Protein AF-A0AA40AG90-F1 (afdb_monomer_lite)

InterPro domains:
  IPR036188 FAD/NAD(P)-binding domain superfamily [G3DSA:3.50.50.60] (22-306)
  IPR036188 FAD/NAD(P)-binding domain superfamily [SSF51905] (24-321)
  IPR050346 Flavin-containing monooxygenases-like [PTHR23023] (24-285)

Sequence (415 aa):
MQWLIDKILSPTPPDPRVRLGRPKIAVVGAGITGVTSAVHCVGHGFDVVIFGAGPEENVGGIWSKGGYPDRQQIISQVRQLWERYGLDTLTKFNTKVNRVYQDDRGRWIINSLSNGRFDGIISAIGTCGVPKVPEMP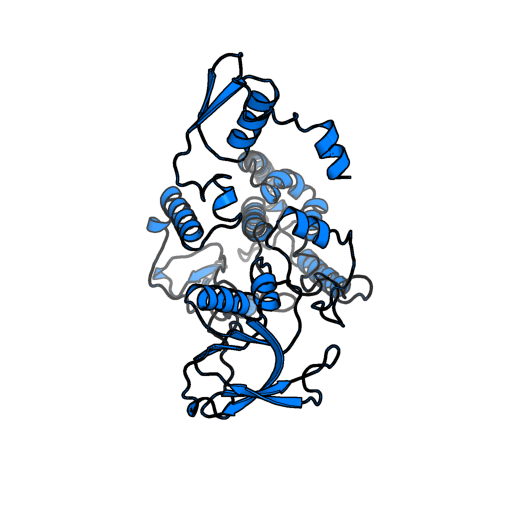GMNRFKGEIMIVIGGGASAVEALEFASAEGAQKIYISARSDKWITPRNPFWNMLLAMNIFGQETDLAPSNKGIFTDTPMVNFDVMDKLQTGKAEWVRCDIEQFTEDGVLVNKRAKCVAPGEPGQKVVIKGDLVVMATGCKRPQLSFLPDSCFEEPYVSPNCTVGNWHIGIYPRFLLMFLVDPLTRPSPFWMKRWIDMTRFLNLGPLLAPSTSLPIWSSSGGFVFCVWFNPFRWKWALFVFFGLGFMLPRDVVEVEDRIRNELGVNGDEADGRDLGIGF

Organism: NCBI:txid260670

Radius of gyration: 28.35 Å; chains: 1; bounding box: 87×51×73 Å

pLDDT: mean 74.84, std 13.61, range [30.41, 92.19]

Foldseek 3Di:
DVVVCCVPPFQDADDPPDQQDDEEDEQEALAPVSVSVQSVCRSVRHHYDYHHPDDPCCRNPVPSVPPDDDPVRVVVVVVVVCVVVVCVVVDDPPDDFQAWDADLLRWIDTPDCVVPTHNDDDDPVDFFDADDDDDAAPPVQAAADAEEEEEDDLVSVVVVVVVVVVPGQAYEYEYQFQAAEAELDPVRVVVVVVVVDFDDDPSRQPVAGRALDDHHYHDCVVVCVVVRNYDYFHWDFHHADHQFTWTQTDDRPDHGPDHHDTDTDGRHHYHYPPGHHTDDPNNYDCVCDPPPRHDDPDDDDDQRVQQVVLLVVCVVLALQLDDFPVVVNVVSVVQVVQCPDPVRPRRHPHRPCVDPVVVCVSQVPFVLSVQSPCCNRPVPDPPRNNVVRVVVVVVCVVVVPDQADPSNDRRGPYD

Structure (mmCIF, N/CA/C/O backbone):
data_AF-A0AA40AG90-F1
#
_entry.id   AF-A0AA40AG90-F1
#
loop_
_atom_site.group_PDB
_atom_site.id
_atom_site.type_symbol
_atom_site.label_atom_id
_atom_site.label_alt_id
_atom_site.label_comp_id
_atom_site.label_asym_id
_atom_site.label_entity_id
_atom_site.label_seq_id
_atom_site.pdbx_PDB_ins_code
_atom_site.Cartn_x
_atom_site.Cartn_y
_atom_site.Cartn_z
_atom_site.occupancy
_atom_site.B_iso_or_equiv
_atom_site.auth_seq_id
_atom_site.auth_comp_id
_atom_site.auth_asym_id
_atom_site.auth_atom_id
_atom_site.pdbx_PDB_model_num
ATOM 1 N N . MET A 1 1 ? -24.657 28.193 1.594 1.00 46.97 1 MET A N 1
ATOM 2 C CA . MET A 1 1 ? -24.459 28.096 0.129 1.00 46.97 1 MET A CA 1
ATOM 3 C C . MET A 1 1 ? -25.245 26.923 -0.464 1.00 46.97 1 MET A C 1
ATOM 5 O O . MET A 1 1 ? -26.078 27.178 -1.318 1.00 46.97 1 MET A O 1
ATOM 9 N N . GLN A 1 2 ? -25.099 25.692 0.055 1.00 30.41 2 GLN A N 1
ATOM 10 C CA . GLN A 1 2 ? -25.849 24.497 -0.391 1.00 30.41 2 GLN A CA 1
ATOM 11 C C . GLN A 1 2 ? -27.382 24.680 -0.435 1.00 30.41 2 GLN A C 1
ATOM 13 O O . GLN A 1 2 ? -27.995 24.400 -1.454 1.00 30.41 2 GLN A O 1
ATOM 18 N N . TRP A 1 3 ? -27.985 25.229 0.630 1.00 55.84 3 TRP A N 1
ATOM 19 C CA . TRP A 1 3 ? -29.435 25.491 0.708 1.00 55.84 3 TRP A CA 1
ATOM 20 C C . TRP A 1 3 ? -29.944 26.453 -0.377 1.00 55.84 3 TRP A C 1
ATOM 22 O O . TRP A 1 3 ? -31.049 26.301 -0.883 1.00 55.84 3 TRP A O 1
ATOM 32 N N . LEU A 1 4 ? -29.127 27.443 -0.753 1.00 40.59 4 LEU A N 1
ATOM 33 C CA . LEU A 1 4 ? -29.492 28.426 -1.773 1.00 40.59 4 LEU A CA 1
ATOM 34 C C . LEU A 1 4 ? -29.437 27.804 -3.177 1.00 40.59 4 LEU A C 1
ATOM 36 O O . LEU A 1 4 ? -30.309 28.060 -3.994 1.00 40.59 4 LEU A O 1
ATOM 40 N N . ILE A 1 5 ? -28.426 26.965 -3.429 1.00 50.97 5 ILE A N 1
ATOM 41 C CA . ILE A 1 5 ? -28.253 26.224 -4.686 1.00 50.97 5 ILE A CA 1
ATOM 42 C C . ILE A 1 5 ? -29.393 25.217 -4.870 1.00 50.97 5 ILE A C 1
ATOM 44 O O . ILE A 1 5 ? -29.982 25.170 -5.944 1.00 50.97 5 ILE A O 1
ATOM 48 N N . ASP A 1 6 ? -29.748 24.479 -3.817 1.00 49.34 6 ASP A N 1
ATOM 49 C CA . ASP A 1 6 ? -30.862 23.525 -3.825 1.00 49.34 6 ASP A CA 1
ATOM 50 C C . ASP A 1 6 ? -32.196 24.223 -4.133 1.00 49.34 6 ASP A C 1
ATOM 52 O O . ASP A 1 6 ? -32.941 23.811 -5.015 1.00 49.34 6 ASP A O 1
ATOM 56 N N . LYS A 1 7 ? -32.450 25.377 -3.506 1.00 56.81 7 LYS A N 1
ATOM 57 C CA . LYS A 1 7 ? -33.677 26.151 -3.739 1.00 56.81 7 LYS A CA 1
ATOM 58 C C . LYS A 1 7 ? -33.770 26.772 -5.142 1.00 56.81 7 LYS A C 1
ATOM 60 O O . LYS A 1 7 ? -34.872 27.084 -5.583 1.00 56.81 7 LYS A O 1
ATOM 65 N N . ILE A 1 8 ? -32.637 27.004 -5.811 1.00 61.47 8 ILE A N 1
ATOM 66 C CA . ILE A 1 8 ? -32.574 27.658 -7.131 1.00 61.47 8 ILE A CA 1
ATOM 67 C C . ILE A 1 8 ? -32.541 26.638 -8.278 1.00 61.47 8 ILE A C 1
ATOM 69 O O . ILE A 1 8 ? -33.112 26.907 -9.331 1.00 61.47 8 ILE A O 1
ATOM 73 N N . LEU A 1 9 ? -31.865 25.497 -8.104 1.00 62.22 9 LEU A N 1
ATOM 74 C CA . LEU A 1 9 ? -31.590 24.549 -9.192 1.00 62.22 9 LEU A CA 1
ATOM 75 C C . LEU A 1 9 ? -32.404 23.250 -9.119 1.00 62.22 9 LEU A C 1
ATOM 77 O O . LEU A 1 9 ? -32.548 22.587 -10.147 1.00 62.22 9 LEU A O 1
ATOM 81 N N . SER A 1 10 ? -32.934 22.875 -7.950 1.00 63.53 10 SER A N 1
ATOM 82 C CA . SER A 1 10 ? -33.712 21.641 -7.812 1.00 63.53 10 SER A CA 1
ATOM 83 C C . SER A 1 10 ? -35.167 21.866 -8.242 1.00 63.53 10 SER A C 1
ATOM 85 O O . SER A 1 10 ? -35.799 22.832 -7.805 1.00 63.53 10 SER A O 1
ATOM 87 N N . PRO A 1 11 ? -35.740 20.991 -9.087 1.00 70.56 11 PRO A N 1
ATOM 88 C CA . PRO A 1 11 ? -37.140 21.097 -9.464 1.00 70.56 11 PRO A CA 1
ATOM 89 C C . PRO A 1 11 ? -38.033 20.798 -8.252 1.00 70.56 11 PRO A C 1
ATOM 91 O O . PRO A 1 11 ? -37.767 19.879 -7.474 1.00 70.56 11 PRO A O 1
ATOM 94 N N . THR A 1 12 ? -39.100 21.578 -8.078 1.00 73.06 12 THR A N 1
ATOM 95 C CA . THR A 1 12 ? -40.021 21.420 -6.949 1.00 73.06 12 THR A CA 1
ATOM 96 C C . THR A 1 12 ? -40.756 20.081 -7.044 1.00 73.06 12 THR A C 1
ATOM 98 O O . THR A 1 12 ? -41.330 19.781 -8.095 1.00 73.06 12 THR A O 1
ATOM 101 N N . PRO A 1 13 ? -40.781 19.269 -5.972 1.00 72.75 13 PRO A N 1
ATOM 102 C CA . PRO A 1 13 ? -41.530 18.023 -5.986 1.00 72.75 13 PRO A CA 1
ATOM 103 C C . PRO A 1 13 ? -43.034 18.320 -6.132 1.00 72.75 13 PRO A C 1
ATOM 105 O O . PRO A 1 13 ? -43.548 19.206 -5.441 1.00 72.75 13 PRO A O 1
ATOM 108 N N . PRO A 1 14 ? -43.752 17.616 -7.024 1.00 73.31 14 PRO A N 1
ATOM 109 C CA . PRO A 1 14 ? -45.196 17.759 -7.156 1.00 73.31 14 PRO A CA 1
ATOM 110 C C . PRO A 1 14 ? -45.914 17.197 -5.921 1.00 73.31 14 PRO A C 1
ATOM 112 O O . PRO A 1 14 ? -45.382 16.341 -5.213 1.00 73.31 14 PRO A O 1
ATOM 115 N N . ASP A 1 15 ? -47.142 17.659 -5.672 1.00 73.12 15 ASP A N 1
ATOM 116 C CA . ASP A 1 15 ? -47.984 17.112 -4.603 1.00 73.12 15 ASP A CA 1
ATOM 117 C C . ASP A 1 15 ? -48.256 15.613 -4.872 1.00 73.12 15 ASP A C 1
ATOM 119 O O . ASP A 1 15 ? -48.779 15.281 -5.942 1.00 73.12 15 ASP A O 1
ATOM 123 N N . PRO A 1 16 ? -47.948 14.702 -3.924 1.00 66.56 16 PRO A N 1
ATOM 124 C CA . PRO A 1 16 ? -48.144 13.257 -4.080 1.00 66.56 16 PRO A CA 1
ATOM 125 C C . PRO A 1 16 ? -49.578 12.831 -4.421 1.00 66.56 16 PRO A C 1
ATOM 127 O O . PRO A 1 16 ? -49.803 11.700 -4.849 1.00 66.56 16 PRO A O 1
ATOM 130 N N . ARG A 1 17 ? -50.567 13.703 -4.195 1.00 67.31 17 ARG A N 1
ATOM 131 C CA . ARG A 1 17 ? -51.990 13.439 -4.450 1.00 67.31 17 ARG A CA 1
ATOM 132 C C . ARG A 1 17 ? -52.426 13.813 -5.866 1.00 67.31 17 ARG A C 1
ATOM 134 O O . ARG A 1 17 ? -53.533 13.461 -6.272 1.00 67.31 17 ARG A O 1
ATOM 141 N N . VAL A 1 18 ? -51.590 14.529 -6.619 1.00 70.62 18 VAL A N 1
ATOM 142 C CA . VAL A 1 18 ? -51.913 15.002 -7.968 1.00 70.62 18 VAL A CA 1
ATOM 143 C C . VAL A 1 18 ? -51.475 13.968 -8.999 1.00 70.62 18 VAL A C 1
ATOM 145 O O . VAL A 1 18 ? -50.315 13.569 -9.064 1.00 70.62 18 VAL A O 1
ATOM 148 N N . ARG A 1 19 ? -52.411 13.544 -9.854 1.00 68.19 19 ARG A N 1
ATOM 149 C CA . ARG A 1 19 ? -52.106 12.644 -10.970 1.00 68.19 19 ARG A CA 1
ATOM 150 C C . ARG A 1 19 ? -51.386 13.434 -12.064 1.00 68.19 19 ARG A C 1
ATOM 152 O O . ARG A 1 19 ? -51.945 14.377 -12.621 1.00 68.19 19 ARG A O 1
ATOM 159 N N . LEU A 1 20 ? -50.141 13.062 -12.345 1.00 77.38 20 LEU A N 1
ATOM 160 C CA . LEU A 1 20 ? -49.294 13.736 -13.328 1.00 77.38 20 LEU A CA 1
ATOM 161 C C . LEU A 1 20 ? -49.868 13.513 -14.740 1.00 77.38 20 LEU A C 1
ATOM 163 O O . LEU A 1 20 ? -50.184 12.387 -15.116 1.00 77.38 20 LEU A O 1
ATOM 167 N N . GLY A 1 21 ? -50.077 14.601 -15.489 1.00 71.81 21 GLY A N 1
ATOM 168 C CA . GLY A 1 21 ? -50.820 14.591 -16.759 1.00 71.81 21 GLY A CA 1
ATOM 169 C C . GLY A 1 21 ? -49.964 14.495 -18.026 1.00 71.81 21 GLY A C 1
ATOM 170 O O . GLY A 1 21 ? -50.515 14.451 -19.124 1.00 71.81 21 GLY A O 1
ATOM 171 N N . ARG A 1 22 ? -48.630 14.509 -17.909 1.00 80.25 22 ARG A N 1
ATOM 172 C CA . ARG A 1 22 ? -47.716 14.370 -19.057 1.00 80.25 22 ARG A CA 1
ATOM 173 C C . ARG A 1 22 ? -47.404 12.890 -19.352 1.00 80.25 22 ARG A C 1
ATOM 175 O O . ARG A 1 22 ? -47.724 12.032 -18.531 1.00 80.25 22 ARG A O 1
ATOM 182 N N . PRO A 1 23 ? -46.788 12.572 -20.511 1.00 85.62 23 PRO A N 1
ATOM 183 C CA . PRO A 1 23 ? -46.501 11.194 -20.907 1.00 85.62 23 PRO A CA 1
ATOM 184 C C . PRO A 1 23 ? -45.687 10.407 -19.878 1.00 85.62 23 PRO A C 1
ATOM 186 O O . PRO A 1 23 ? -44.867 10.970 -19.150 1.00 85.62 23 PRO A O 1
ATOM 189 N N . LYS A 1 24 ? -45.900 9.090 -19.874 1.00 88.50 24 LYS A N 1
ATOM 190 C CA . LYS A 1 24 ? -45.240 8.160 -18.962 1.00 88.50 24 LYS A CA 1
ATOM 191 C C . LYS A 1 24 ? -43.822 7.827 -19.428 1.00 88.50 24 LYS A C 1
ATOM 193 O O . LYS A 1 24 ? -43.635 7.396 -20.564 1.00 88.50 24 LYS A O 1
ATOM 198 N N . ILE A 1 25 ? -42.838 7.998 -18.551 1.00 88.88 25 ILE A N 1
ATOM 199 C CA . ILE A 1 25 ? -41.411 7.789 -18.807 1.00 88.88 25 ILE A CA 1
ATOM 200 C C . ILE A 1 25 ? -40.915 6.600 -17.981 1.00 88.88 25 ILE A C 1
ATOM 202 O O . ILE A 1 25 ? -41.093 6.540 -16.766 1.00 88.88 25 ILE A O 1
ATOM 206 N N . ALA A 1 26 ? -40.258 5.655 -18.649 1.00 90.75 26 ALA A N 1
ATOM 207 C CA . ALA A 1 26 ? -39.539 4.566 -18.002 1.00 90.75 26 ALA A CA 1
ATOM 208 C C . ALA A 1 26 ? -38.066 4.954 -17.820 1.00 90.75 26 ALA A C 1
ATOM 210 O O . ALA A 1 26 ? -37.380 5.255 -18.796 1.00 90.75 26 ALA A O 1
ATOM 211 N N . VAL A 1 27 ? -37.574 4.919 -16.584 1.00 87.62 27 VAL A N 1
ATOM 212 C CA . VAL A 1 27 ? -36.155 5.107 -16.260 1.00 87.62 27 VAL A CA 1
ATOM 213 C C . VAL A 1 27 ? -35.564 3.752 -15.893 1.00 87.62 27 VAL A C 1
ATOM 215 O O . VAL A 1 27 ? -36.042 3.094 -14.975 1.00 87.62 27 VAL A O 1
ATOM 218 N N . VAL A 1 28 ? -34.522 3.319 -16.600 1.00 87.25 28 VAL A N 1
ATOM 219 C CA . VAL A 1 28 ? -33.854 2.037 -16.337 1.00 87.25 28 VAL A CA 1
ATOM 220 C C . VAL A 1 28 ? -32.597 2.284 -15.506 1.00 87.25 28 VAL A C 1
ATOM 222 O O . VAL A 1 28 ? -31.659 2.936 -15.957 1.00 87.25 28 VAL A O 1
ATOM 225 N N . GLY A 1 29 ? -32.585 1.740 -14.290 1.00 80.31 29 GLY A N 1
ATOM 226 C CA . GLY A 1 29 ? -31.514 1.873 -13.307 1.00 80.31 29 GLY A CA 1
ATOM 227 C C . GLY A 1 29 ? -31.830 2.891 -12.209 1.00 80.31 29 GLY A C 1
ATOM 228 O O . GLY A 1 29 ? -32.116 4.050 -12.481 1.00 80.31 29 GLY A O 1
ATOM 229 N N . ALA A 1 30 ? -31.698 2.473 -10.948 1.00 85.81 30 ALA A N 1
ATOM 230 C CA . ALA A 1 30 ? -31.859 3.324 -9.761 1.00 85.81 30 ALA A CA 1
ATOM 231 C C . ALA A 1 30 ? -30.515 3.889 -9.247 1.00 85.81 30 ALA A C 1
ATOM 233 O O . ALA A 1 30 ? -30.331 4.099 -8.051 1.00 85.81 30 ALA A O 1
ATOM 234 N N . GLY A 1 31 ? -29.542 4.090 -10.144 1.00 78.19 31 GLY A N 1
ATOM 235 C CA . GLY A 1 31 ? -28.267 4.746 -9.828 1.00 78.19 31 GLY A CA 1
ATOM 236 C C . GLY A 1 31 ? -28.402 6.267 -9.727 1.00 78.19 31 GLY A C 1
ATOM 237 O O . GLY A 1 31 ? -29.471 6.807 -9.999 1.00 78.19 31 GLY A O 1
ATOM 238 N N . ILE A 1 32 ? -27.307 6.973 -9.413 1.00 75.94 32 ILE A N 1
ATOM 239 C CA . ILE A 1 32 ? -27.323 8.443 -9.268 1.00 75.94 32 ILE A CA 1
ATOM 240 C C . ILE A 1 32 ? -27.945 9.145 -10.487 1.00 75.94 32 ILE A C 1
ATOM 242 O O . ILE A 1 32 ? -28.822 9.983 -10.328 1.00 75.94 32 ILE A O 1
ATOM 246 N N . THR A 1 33 ? -27.588 8.718 -11.702 1.00 76.12 33 THR A N 1
ATOM 247 C CA . THR A 1 33 ? -28.123 9.254 -12.962 1.00 76.12 33 THR A CA 1
ATOM 248 C C . THR A 1 33 ? -29.604 8.942 -13.160 1.00 76.12 33 THR A C 1
ATOM 250 O O . THR A 1 33 ? -30.344 9.775 -13.673 1.00 76.12 33 THR A O 1
ATOM 253 N N . GLY A 1 34 ? -30.054 7.749 -12.765 1.00 80.81 34 GLY A N 1
ATOM 254 C CA . GLY A 1 34 ? -31.454 7.352 -12.905 1.00 80.81 34 GLY A CA 1
ATOM 255 C C . GLY A 1 34 ? -32.357 8.111 -11.939 1.00 80.81 34 GLY A C 1
ATOM 256 O O . GLY A 1 34 ? -33.392 8.635 -12.342 1.00 80.81 34 GLY A O 1
ATOM 257 N N . VAL A 1 35 ? -31.920 8.258 -10.685 1.00 82.94 35 VAL A N 1
ATOM 258 C CA . VAL A 1 35 ? -32.637 9.030 -9.663 1.00 82.94 35 VAL A CA 1
ATOM 259 C C . VAL A 1 35 ? -32.714 10.507 -10.050 1.00 82.94 35 VAL A C 1
ATOM 261 O O . VAL A 1 35 ? -33.802 11.074 -10.022 1.00 82.94 35 VAL A O 1
ATOM 264 N N . THR A 1 36 ? -31.611 11.133 -10.480 1.00 81.75 36 THR A N 1
ATOM 265 C CA . THR A 1 36 ? -31.651 12.542 -10.908 1.00 81.75 36 THR A CA 1
ATOM 266 C C . THR A 1 36 ? -32.524 12.746 -12.144 1.00 81.75 36 THR A C 1
ATOM 268 O O . THR A 1 36 ? -33.321 13.683 -12.176 1.00 81.75 36 THR A O 1
ATOM 271 N N . SER A 1 37 ? -32.446 11.847 -13.131 1.00 78.44 37 SER A N 1
ATOM 272 C CA . SER A 1 37 ? -33.315 11.894 -14.316 1.00 78.44 37 SER A CA 1
ATOM 273 C C . SER A 1 37 ? -34.792 11.800 -13.928 1.00 78.44 37 SER A C 1
ATOM 275 O O . SER A 1 37 ? -35.607 12.591 -14.401 1.00 78.44 37 SER A O 1
ATOM 277 N N . ALA A 1 38 ? -35.136 10.888 -13.013 1.00 83.88 38 ALA A N 1
ATOM 278 C CA . ALA A 1 38 ? -36.498 10.743 -12.517 1.00 83.88 38 ALA A CA 1
ATOM 279 C C . ALA A 1 38 ? -36.978 11.989 -11.759 1.00 83.88 38 ALA A C 1
ATOM 281 O O . ALA A 1 38 ? -38.092 12.440 -12.006 1.00 83.88 38 ALA A O 1
ATOM 282 N N . VAL A 1 39 ? -36.141 12.590 -10.905 1.00 83.94 39 VAL A N 1
ATOM 283 C CA . VAL A 1 39 ? -36.465 13.832 -10.176 1.00 83.94 39 VAL A CA 1
ATOM 284 C C . VAL A 1 39 ? -36.801 14.972 -11.139 1.00 83.94 39 VAL A C 1
ATOM 286 O O . VAL A 1 39 ? -37.811 15.649 -10.954 1.00 83.94 39 VAL A O 1
ATOM 289 N N . HIS A 1 40 ? -36.018 15.155 -12.206 1.00 79.06 40 HIS A N 1
ATOM 290 C CA . HIS A 1 40 ? -36.308 16.176 -13.216 1.00 79.06 40 HIS A CA 1
ATOM 291 C C . HIS A 1 40 ? -37.597 15.895 -13.991 1.00 79.06 40 HIS A C 1
ATOM 293 O O . HIS A 1 40 ? -38.405 16.802 -14.195 1.00 79.06 40 HIS A O 1
ATOM 299 N N . CYS A 1 41 ? -37.831 14.649 -14.398 1.00 81.50 41 CYS A N 1
ATOM 300 C CA . CYS A 1 41 ? -39.062 14.279 -15.088 1.00 81.50 41 CYS A CA 1
ATOM 301 C C . CYS A 1 41 ? -40.300 14.476 -14.190 1.00 81.50 41 CYS A C 1
ATOM 303 O O . CYS A 1 41 ? -41.267 15.113 -14.609 1.00 81.50 41 CYS A O 1
ATOM 305 N N . VAL A 1 42 ? -40.257 14.017 -12.938 1.00 83.62 42 VAL A N 1
ATOM 306 C CA . VAL A 1 42 ? -41.359 14.169 -11.975 1.00 83.62 42 VAL A CA 1
ATOM 307 C C . VAL A 1 42 ? -41.609 15.641 -11.645 1.00 83.62 42 VAL A C 1
ATOM 309 O O . VAL A 1 42 ? -42.749 16.098 -11.709 1.00 83.62 42 VAL A O 1
ATOM 312 N N . GLY A 1 43 ? -40.555 16.413 -11.368 1.00 78.44 43 GLY A N 1
ATOM 313 C CA . GLY A 1 43 ? -40.662 17.843 -11.064 1.00 78.44 43 GLY A CA 1
ATOM 314 C C . GLY A 1 43 ? -41.203 18.691 -12.222 1.00 78.44 43 GLY A C 1
ATOM 315 O O . GLY A 1 43 ? -41.766 19.761 -12.005 1.00 78.44 43 GLY A O 1
ATOM 316 N N . HIS A 1 44 ? -41.118 18.194 -13.459 1.00 81.81 44 HIS A N 1
ATOM 317 C CA . HIS A 1 44 ? -41.753 18.805 -14.627 1.00 81.81 44 HIS A CA 1
ATOM 318 C C . HIS A 1 44 ? -43.107 18.186 -14.996 1.00 81.81 44 HIS A C 1
ATOM 320 O O . HIS A 1 44 ? -43.647 18.503 -16.054 1.00 81.81 44 HIS A O 1
ATOM 326 N N . GLY A 1 45 ? -43.694 17.342 -14.149 1.00 78.00 45 GLY A N 1
ATOM 327 C CA . GLY A 1 45 ? -45.062 16.858 -14.328 1.00 78.00 45 GLY A CA 1
ATOM 328 C C . GLY A 1 45 ? -45.212 15.586 -15.168 1.00 78.00 45 GLY A C 1
ATOM 329 O O . GLY A 1 45 ? -46.331 15.304 -15.597 1.00 78.00 45 GLY A O 1
ATOM 330 N N . PHE A 1 46 ? -44.125 14.855 -15.447 1.00 83.94 46 PHE A N 1
ATOM 331 C CA . PHE A 1 46 ? -44.151 13.557 -16.139 1.00 83.94 46 PHE A CA 1
ATOM 332 C C . PHE A 1 46 ? -44.400 12.401 -15.166 1.00 83.94 46 PHE A C 1
ATOM 334 O O . PHE A 1 46 ? -43.830 12.382 -14.080 1.00 83.94 46 PHE A O 1
ATOM 341 N N . ASP A 1 47 ? -45.226 11.429 -15.567 1.00 84.50 47 ASP A N 1
ATOM 342 C CA . ASP A 1 47 ? -45.406 10.166 -14.836 1.00 84.50 47 ASP A CA 1
ATOM 343 C C . ASP A 1 47 ? -44.156 9.294 -15.036 1.00 84.50 47 ASP A C 1
ATOM 345 O O . ASP A 1 47 ? -43.810 8.978 -16.171 1.00 84.50 47 ASP A O 1
ATOM 349 N N . VAL A 1 48 ? -43.439 8.932 -13.969 1.00 87.81 48 VAL A N 1
ATOM 350 C CA . VAL A 1 48 ? -42.147 8.228 -14.067 1.00 87.81 48 VAL A CA 1
ATOM 351 C C . VAL A 1 48 ? -42.188 6.903 -13.323 1.00 87.81 48 VAL A C 1
ATOM 353 O O . VAL A 1 48 ? -42.603 6.839 -12.170 1.00 87.81 48 VAL A O 1
ATOM 356 N N . VAL A 1 49 ? -41.673 5.850 -13.960 1.00 91.12 49 VAL A N 1
ATOM 357 C CA . VAL A 1 49 ? -41.431 4.547 -13.327 1.00 91.12 49 VAL A CA 1
ATOM 358 C C . VAL A 1 49 ? -39.948 4.210 -13.428 1.00 91.12 49 VAL A C 1
ATOM 360 O O . VAL A 1 49 ? -39.401 4.161 -14.530 1.00 91.12 49 VAL A O 1
ATOM 363 N N . ILE A 1 50 ? -39.298 3.971 -12.285 1.00 90.19 50 ILE A N 1
ATOM 364 C CA . ILE A 1 50 ? -37.894 3.545 -12.222 1.00 90.19 50 ILE A CA 1
ATOM 365 C C . ILE A 1 50 ? -37.837 2.017 -12.128 1.00 90.19 50 ILE A C 1
ATOM 367 O O . ILE A 1 50 ? -38.434 1.421 -11.235 1.00 90.19 50 ILE A O 1
ATOM 371 N N . PHE A 1 51 ? -37.075 1.387 -13.016 1.00 89.81 51 PHE A N 1
ATOM 372 C CA . PHE A 1 51 ? -36.793 -0.046 -13.005 1.00 89.81 51 PHE A CA 1
ATOM 373 C C . PHE A 1 51 ? -35.387 -0.285 -12.446 1.00 89.81 51 PHE A C 1
ATOM 375 O O . PHE A 1 51 ? -34.388 -0.060 -13.131 1.00 89.81 51 PHE A O 1
ATOM 382 N N . GLY A 1 52 ? -35.297 -0.708 -11.184 1.00 84.62 52 GLY A N 1
ATOM 383 C CA . GLY A 1 52 ? -34.043 -1.102 -10.536 1.00 84.62 52 GLY A CA 1
ATOM 384 C C . GLY A 1 52 ? -33.754 -2.597 -10.701 1.00 84.62 52 GLY A C 1
ATOM 385 O O . GLY A 1 52 ? -34.671 -3.409 -10.677 1.00 84.62 52 GLY A O 1
ATOM 386 N N . ALA A 1 53 ? -32.479 -2.968 -10.854 1.00 81.69 53 ALA A N 1
ATOM 387 C CA . ALA A 1 53 ? -32.064 -4.373 -10.966 1.00 81.69 53 ALA A CA 1
ATOM 388 C C . ALA A 1 53 ? -31.868 -5.079 -9.607 1.00 81.69 53 ALA A C 1
ATOM 390 O O . ALA A 1 53 ? -31.727 -6.296 -9.571 1.00 81.69 53 ALA A O 1
ATOM 391 N N . GLY A 1 54 ? -31.807 -4.330 -8.500 1.00 80.69 54 GLY A N 1
ATOM 392 C CA . GLY A 1 54 ? -31.556 -4.854 -7.153 1.00 80.69 54 GLY A CA 1
ATOM 393 C C . GLY A 1 54 ? -32.579 -4.356 -6.124 1.00 80.69 54 GLY A C 1
ATOM 394 O O . GLY A 1 54 ? -33.435 -3.547 -6.482 1.00 80.69 54 GLY A O 1
ATOM 395 N N . PRO A 1 55 ? -32.488 -4.828 -4.864 1.00 81.69 55 PRO A N 1
ATOM 396 C CA . PRO A 1 55 ? -33.366 -4.405 -3.767 1.00 81.69 55 PRO A CA 1
ATOM 397 C C . PRO A 1 55 ? -33.254 -2.905 -3.455 1.00 81.69 55 PRO A C 1
ATOM 399 O O . PRO A 1 55 ? -32.317 -2.242 -3.899 1.00 81.69 55 PRO A O 1
ATOM 402 N N . GLU A 1 56 ? -34.209 -2.375 -2.686 1.00 77.12 56 GLU A N 1
ATOM 403 C CA . GLU A 1 56 ? -34.329 -0.946 -2.355 1.00 77.12 56 GLU A CA 1
ATOM 404 C C . GLU A 1 56 ? -33.070 -0.376 -1.681 1.00 77.12 56 GLU A C 1
ATOM 406 O O . GLU A 1 56 ? -32.668 0.747 -1.984 1.00 77.12 56 GLU A O 1
ATOM 411 N N . GLU A 1 57 ? -32.352 -1.172 -0.878 1.00 72.44 57 GLU A N 1
ATOM 412 C CA . GLU A 1 57 ? -31.056 -0.767 -0.314 1.00 72.44 57 GLU A CA 1
ATOM 413 C C . GLU A 1 57 ? -29.973 -0.451 -1.370 1.00 72.44 57 GLU A C 1
ATOM 415 O O . GLU A 1 57 ? -28.954 0.158 -1.051 1.00 72.44 57 GLU A O 1
ATOM 420 N N . ASN A 1 58 ? -30.181 -0.829 -2.639 1.00 74.62 58 ASN A N 1
ATOM 421 C CA . ASN A 1 58 ? -29.269 -0.541 -3.748 1.00 74.62 58 ASN A CA 1
ATOM 422 C C . ASN A 1 58 ? -29.607 0.738 -4.537 1.00 74.62 58 ASN A C 1
ATOM 424 O O . ASN A 1 58 ? -29.003 0.998 -5.587 1.00 74.62 58 ASN A O 1
ATOM 428 N N . VAL A 1 59 ? -30.557 1.551 -4.066 1.00 76.69 59 VAL A N 1
ATOM 429 C CA . VAL A 1 59 ? -30.790 2.891 -4.624 1.00 76.69 59 VAL A CA 1
ATOM 430 C C . VAL A 1 59 ? -29.517 3.734 -4.458 1.00 76.69 59 VAL A C 1
ATOM 432 O O . VAL A 1 59 ? -28.933 3.816 -3.384 1.00 76.69 59 VAL A O 1
ATOM 435 N N . GLY A 1 60 ? -29.045 4.333 -5.554 1.00 68.69 60 GLY A N 1
ATOM 436 C CA . GLY A 1 60 ? -27.713 4.945 -5.671 1.00 68.69 60 GLY A CA 1
ATOM 437 C C . GLY A 1 60 ? -26.744 4.133 -6.542 1.00 68.69 60 GLY A C 1
ATOM 438 O O . GLY A 1 60 ? -25.754 4.676 -7.044 1.00 68.69 60 GLY A O 1
ATOM 439 N N . GLY A 1 61 ? -27.065 2.868 -6.836 1.00 75.75 61 GLY A N 1
ATOM 440 C CA . GLY A 1 61 ? -26.320 2.021 -7.766 1.00 75.75 61 GLY A CA 1
ATOM 441 C C . GLY A 1 61 ? -24.926 1.686 -7.242 1.00 75.75 61 GLY A C 1
ATOM 442 O O . GLY A 1 61 ? -24.778 1.157 -6.151 1.00 75.75 61 GLY A O 1
ATOM 443 N N . ILE A 1 62 ? -23.871 2.003 -7.998 1.00 59.09 62 ILE A N 1
ATOM 444 C CA . ILE A 1 62 ? -22.493 1.724 -7.551 1.00 59.09 62 ILE A CA 1
ATOM 445 C C . ILE A 1 62 ? -22.131 2.451 -6.244 1.00 59.09 62 ILE A C 1
ATOM 447 O O . ILE A 1 62 ? -21.260 2.002 -5.509 1.00 59.09 62 ILE A O 1
ATOM 451 N N . TRP A 1 63 ? -22.833 3.543 -5.931 1.00 58.62 63 TRP A N 1
ATOM 452 C CA . TRP A 1 63 ? -22.607 4.344 -4.731 1.00 58.62 63 TRP A CA 1
ATOM 453 C C . TRP A 1 63 ? -23.315 3.798 -3.487 1.00 58.62 63 TRP A C 1
ATOM 455 O O . TRP A 1 63 ? -22.919 4.149 -2.379 1.00 58.62 63 TRP A O 1
ATOM 465 N N . SER A 1 64 ? -24.318 2.925 -3.646 1.00 59.56 64 SER A N 1
ATOM 466 C CA . SER A 1 64 ? -25.013 2.297 -2.512 1.00 59.56 64 SER A CA 1
ATOM 467 C C . SER A 1 64 ? -24.174 1.194 -1.859 1.00 59.56 64 SER A C 1
ATOM 469 O O . SER A 1 64 ? -24.347 0.890 -0.686 1.00 59.56 64 SER A O 1
ATOM 471 N N . LYS A 1 65 ? -23.216 0.624 -2.602 1.00 56.12 65 LYS A N 1
ATOM 472 C CA . LYS A 1 65 ? -22.314 -0.444 -2.139 1.00 56.12 65 LYS A CA 1
ATOM 473 C C . LYS A 1 65 ? -21.022 0.074 -1.494 1.00 56.12 65 LYS A C 1
ATOM 475 O O . LYS A 1 65 ? -20.062 -0.675 -1.354 1.00 56.12 65 LYS A O 1
ATOM 480 N N . GLY A 1 66 ? -21.002 1.348 -1.095 1.00 56.72 66 GLY A N 1
ATOM 481 C CA . GLY A 1 66 ? -19.807 2.037 -0.613 1.00 56.72 66 GLY A CA 1
ATOM 482 C C . GLY A 1 66 ? -18.891 2.467 -1.764 1.00 56.72 66 GLY A C 1
ATOM 483 O O . GLY A 1 66 ? -18.700 1.757 -2.742 1.00 56.72 66 GLY A O 1
ATOM 484 N N . GLY A 1 67 ? -18.301 3.662 -1.666 1.00 59.09 67 GLY A N 1
ATOM 485 C CA . GLY A 1 67 ? -17.438 4.217 -2.722 1.00 59.09 67 GLY A CA 1
ATOM 486 C C . GLY A 1 67 ? -16.054 3.561 -2.856 1.00 59.09 67 GLY A C 1
ATOM 487 O O . GLY A 1 67 ? -15.229 4.058 -3.619 1.00 59.09 67 GLY A O 1
ATOM 488 N N . TYR A 1 68 ? -15.768 2.501 -2.093 1.00 63.88 68 TYR A N 1
ATOM 489 C CA . TYR A 1 68 ? -14.462 1.840 -2.031 1.00 63.88 68 TYR A CA 1
ATOM 490 C C . TYR A 1 68 ? -14.614 0.356 -2.348 1.00 63.88 68 TYR A C 1
ATOM 492 O O . TYR A 1 68 ? -15.545 -0.263 -1.835 1.00 63.88 68 TYR A O 1
ATOM 500 N N . PRO A 1 69 ? -13.704 -0.222 -3.151 1.00 67.25 69 PRO A N 1
ATOM 501 C CA . PRO A 1 69 ? -13.801 -1.621 -3.512 1.00 67.25 69 PRO A CA 1
ATOM 502 C C . PRO A 1 69 ? -13.513 -2.524 -2.312 1.00 67.25 69 PRO A C 1
ATOM 504 O O . PRO A 1 69 ? -12.587 -2.268 -1.538 1.00 67.25 69 PRO A O 1
ATOM 507 N N . ASP A 1 70 ? -14.274 -3.605 -2.185 1.00 75.25 70 ASP A N 1
ATOM 508 C CA . ASP A 1 70 ? -14.003 -4.643 -1.196 1.00 75.25 70 ASP A CA 1
ATOM 509 C C . ASP A 1 70 ? -12.837 -5.561 -1.628 1.00 75.25 70 ASP A C 1
ATOM 511 O O . ASP A 1 70 ? -12.329 -5.516 -2.757 1.00 75.25 70 ASP A O 1
ATOM 515 N N . ARG A 1 71 ? -12.394 -6.437 -0.716 1.00 78.62 71 ARG A N 1
ATOM 516 C CA . ARG A 1 71 ? -11.307 -7.393 -0.980 1.00 78.62 71 ARG A CA 1
ATOM 517 C C . ARG A 1 71 ? -11.595 -8.291 -2.189 1.00 78.62 71 ARG A C 1
ATOM 519 O O . ARG A 1 71 ? -10.672 -8.602 -2.941 1.00 78.62 71 ARG A O 1
ATOM 526 N N . GLN A 1 72 ? -12.831 -8.757 -2.355 1.00 80.50 72 GLN A N 1
ATOM 527 C CA . GLN A 1 72 ? -13.195 -9.672 -3.437 1.00 80.50 72 GLN A CA 1
ATOM 528 C C . GLN A 1 72 ? -13.150 -8.954 -4.786 1.00 80.50 72 GLN A C 1
ATOM 530 O O . GLN A 1 72 ? -12.584 -9.488 -5.741 1.00 80.50 72 GLN A O 1
ATOM 535 N N . GLN A 1 73 ? -13.651 -7.721 -4.845 1.00 78.56 73 GLN A N 1
ATOM 536 C CA . GLN A 1 73 ? -13.563 -6.851 -6.009 1.00 78.56 73 GLN A CA 1
ATOM 537 C C . GLN A 1 73 ? -12.101 -6.612 -6.394 1.00 78.56 73 GLN A C 1
ATOM 539 O O . GLN A 1 73 ? -11.737 -6.866 -7.541 1.00 78.56 73 GLN A O 1
ATOM 544 N N . ILE A 1 74 ? -11.230 -6.250 -5.446 1.00 80.00 74 ILE A N 1
ATOM 545 C CA . ILE A 1 74 ? -9.793 -6.070 -5.718 1.00 80.00 74 ILE A CA 1
ATOM 546 C C . ILE A 1 74 ? -9.171 -7.356 -6.284 1.00 80.00 74 ILE A C 1
ATOM 548 O O . ILE A 1 74 ? -8.513 -7.315 -7.323 1.00 80.00 74 ILE A O 1
ATOM 552 N N . ILE A 1 75 ? -9.409 -8.510 -5.652 1.00 84.62 75 ILE A N 1
ATOM 553 C CA . ILE A 1 75 ? -8.858 -9.796 -6.113 1.00 84.62 75 ILE A CA 1
ATOM 554 C C . ILE A 1 75 ? -9.372 -10.151 -7.509 1.00 84.62 75 ILE A C 1
ATOM 556 O O . ILE A 1 75 ? -8.592 -10.600 -8.347 1.00 84.62 75 ILE A O 1
ATOM 560 N N . SER A 1 76 ? -10.660 -9.943 -7.780 1.00 80.56 76 SER A N 1
ATOM 561 C CA . SER A 1 76 ? -11.238 -10.205 -9.099 1.00 80.56 76 SER A CA 1
ATOM 562 C C . SER A 1 76 ? -10.607 -9.334 -10.186 1.00 80.56 76 SER A C 1
ATOM 564 O O . SER A 1 76 ? -10.266 -9.852 -11.243 1.00 80.56 76 SER A O 1
ATOM 566 N N . GLN A 1 77 ? -10.364 -8.047 -9.917 1.00 81.44 77 GLN A N 1
ATOM 567 C CA . GLN A 1 77 ? -9.702 -7.149 -10.865 1.00 81.44 77 GLN A CA 1
ATOM 568 C C . GLN A 1 77 ? -8.246 -7.558 -11.111 1.00 81.44 77 GLN A C 1
ATOM 570 O O . GLN A 1 77 ? -7.798 -7.587 -12.255 1.00 81.44 77 GLN A O 1
ATOM 575 N N . VAL A 1 78 ? -7.518 -7.950 -10.060 1.00 81.19 78 VAL A N 1
ATOM 576 C CA . VAL A 1 78 ? -6.152 -8.479 -10.198 1.00 81.19 78 VAL A CA 1
ATOM 577 C C . VAL A 1 78 ? -6.142 -9.751 -11.049 1.00 81.19 78 VAL A C 1
ATOM 579 O O . VAL A 1 78 ? -5.305 -9.871 -11.940 1.00 81.19 78 VAL A O 1
ATOM 582 N N . ARG A 1 79 ? -7.088 -10.675 -10.835 1.00 82.88 79 ARG A N 1
ATOM 583 C CA . ARG A 1 79 ? -7.218 -11.896 -11.650 1.00 82.88 79 ARG A CA 1
ATOM 584 C C . ARG A 1 79 ? -7.570 -11.597 -13.105 1.00 82.88 79 ARG A C 1
ATOM 586 O O . ARG A 1 79 ? -6.973 -12.179 -13.999 1.00 82.88 79 ARG A O 1
ATOM 593 N N . GLN A 1 80 ? -8.465 -10.645 -13.356 1.00 79.81 80 GLN A N 1
ATOM 594 C CA . GLN A 1 80 ? -8.788 -10.228 -14.722 1.00 79.81 80 GLN A CA 1
ATOM 595 C C . GLN A 1 80 ? -7.564 -9.669 -15.452 1.00 79.81 80 GLN A C 1
ATOM 597 O O . GLN A 1 80 ? -7.373 -9.957 -16.629 1.00 79.81 80 GLN A O 1
ATOM 602 N N . LEU A 1 81 ? -6.722 -8.882 -14.772 1.00 77.88 81 LEU A N 1
ATOM 603 C CA . LEU A 1 81 ? -5.459 -8.409 -15.344 1.00 77.88 81 LEU A CA 1
ATOM 604 C C . LEU A 1 81 ? -4.485 -9.569 -15.573 1.00 77.88 81 LEU A C 1
ATOM 606 O O . LEU A 1 81 ? -3.881 -9.653 -16.637 1.00 77.88 81 LEU A O 1
ATOM 610 N N . TRP A 1 82 ? -4.369 -10.474 -14.602 1.00 77.00 82 TRP A N 1
ATOM 611 C CA . TRP A 1 82 ? -3.528 -11.664 -14.695 1.00 77.00 82 TRP A CA 1
ATOM 612 C C . TRP A 1 82 ? -3.831 -12.498 -15.943 1.00 77.00 82 TRP A C 1
ATOM 614 O O . TRP A 1 82 ? -2.926 -12.797 -16.718 1.00 77.00 82 TRP A O 1
ATOM 624 N N . GLU A 1 83 ? -5.106 -12.814 -16.161 1.00 82.62 83 GLU A N 1
ATOM 625 C CA . GLU A 1 83 ? -5.577 -13.597 -17.306 1.00 82.62 83 GLU A CA 1
ATOM 626 C C . GLU A 1 83 ? -5.454 -12.814 -18.616 1.00 82.62 83 GLU A C 1
ATOM 628 O O . GLU A 1 83 ? -4.943 -13.334 -19.604 1.00 82.62 83 GLU A O 1
ATOM 633 N N . ARG A 1 84 ? -5.860 -11.536 -18.628 1.00 80.38 84 ARG A N 1
ATOM 634 C CA . ARG A 1 84 ? -5.819 -10.688 -19.830 1.00 80.38 84 ARG A CA 1
ATOM 635 C C . ARG A 1 84 ? -4.417 -10.570 -20.422 1.00 80.38 84 ARG A C 1
ATOM 637 O O . ARG A 1 84 ? -4.286 -10.505 -21.640 1.00 80.38 84 ARG A O 1
ATOM 644 N N . TYR A 1 85 ? -3.397 -10.499 -19.572 1.00 80.31 85 TYR A N 1
ATOM 645 C CA . TYR A 1 85 ? -2.003 -10.373 -19.995 1.00 80.31 85 TYR A CA 1
ATOM 646 C C . TYR A 1 85 ? -1.257 -11.717 -20.044 1.00 80.31 85 TYR A C 1
ATOM 648 O O . TYR A 1 85 ? -0.049 -11.713 -20.269 1.00 80.31 85 TYR A O 1
ATOM 656 N N . GLY A 1 86 ? -1.940 -12.852 -19.841 1.00 84.81 86 GLY A N 1
ATOM 657 C CA . GLY A 1 86 ? -1.325 -14.185 -19.898 1.00 84.81 86 GLY A CA 1
ATOM 658 C C . GLY A 1 86 ? -0.199 -14.388 -18.877 1.00 84.81 86 GLY A C 1
ATOM 659 O O . GLY A 1 86 ? 0.791 -15.068 -19.161 1.00 84.81 86 GLY A O 1
ATOM 660 N N . LEU A 1 87 ? -0.308 -13.753 -17.701 1.00 86.31 87 LEU A N 1
ATOM 661 C CA . LEU A 1 87 ? 0.746 -13.762 -16.677 1.00 86.31 87 LEU A CA 1
ATOM 662 C C . LEU A 1 87 ? 0.938 -15.142 -16.036 1.00 86.31 87 LEU A C 1
ATOM 664 O O . LEU A 1 87 ? 1.966 -15.390 -15.408 1.00 86.31 87 LEU A O 1
ATOM 668 N N . ASP A 1 88 ? -0.016 -16.053 -16.217 1.00 83.31 88 ASP A N 1
ATOM 669 C CA . ASP A 1 88 ? 0.078 -17.452 -15.814 1.00 83.31 88 ASP A CA 1
ATOM 670 C C . ASP A 1 88 ? 1.268 -18.151 -16.481 1.00 83.31 88 ASP A C 1
ATOM 672 O O . ASP A 1 88 ? 2.077 -18.770 -15.790 1.00 83.31 88 ASP A O 1
ATOM 676 N N . THR A 1 89 ? 1.439 -17.970 -17.792 1.00 87.88 89 THR A N 1
ATOM 677 C CA . THR A 1 89 ? 2.539 -18.585 -18.554 1.00 87.88 89 THR A CA 1
ATOM 678 C C . THR A 1 89 ? 3.903 -17.970 -18.236 1.00 87.88 89 THR A C 1
ATOM 680 O O . THR A 1 89 ? 4.939 -18.609 -18.418 1.00 87.88 89 THR A O 1
ATOM 683 N N . LEU A 1 90 ? 3.907 -16.740 -17.716 1.00 86.75 90 LEU A N 1
ATOM 684 C CA . LEU A 1 90 ? 5.107 -15.985 -17.355 1.00 86.75 90 LEU A CA 1
ATOM 685 C C . LEU A 1 90 ? 5.525 -16.182 -15.890 1.00 86.75 90 LEU A C 1
ATOM 687 O O . LEU A 1 90 ? 6.549 -15.643 -15.465 1.00 86.75 90 LEU A O 1
ATOM 691 N N . THR A 1 91 ? 4.764 -16.952 -15.108 1.00 88.44 91 THR A N 1
ATOM 692 C CA . THR A 1 91 ? 4.979 -17.077 -13.664 1.00 88.44 91 THR A CA 1
ATOM 693 C C . THR A 1 91 ? 5.526 -18.439 -13.266 1.00 88.44 91 THR A C 1
ATOM 695 O O . THR A 1 91 ? 4.925 -19.481 -13.509 1.00 88.44 91 THR A O 1
ATOM 698 N N . LYS A 1 92 ? 6.639 -18.425 -12.524 1.00 88.44 92 LYS A N 1
ATOM 699 C CA . LYS A 1 92 ? 7.173 -19.606 -11.833 1.00 88.44 92 LYS A CA 1
ATOM 700 C C . LYS A 1 92 ? 6.721 -19.614 -10.372 1.00 88.44 92 LYS A C 1
ATOM 702 O O . LYS A 1 92 ? 7.333 -18.979 -9.514 1.00 88.44 92 LYS A O 1
ATOM 707 N N . PHE A 1 93 ? 5.642 -20.337 -10.082 1.00 89.81 93 PHE A N 1
ATOM 708 C CA . PHE A 1 93 ? 5.156 -20.516 -8.711 1.00 89.81 93 PHE A CA 1
ATOM 709 C C . PHE A 1 93 ? 6.118 -21.354 -7.859 1.00 89.81 93 PHE A C 1
ATOM 711 O O . PHE A 1 93 ? 7.035 -21.998 -8.367 1.00 89.81 93 PHE A O 1
ATOM 718 N N . ASN A 1 94 ? 5.910 -21.333 -6.538 1.00 89.62 94 ASN A N 1
ATOM 719 C CA . ASN A 1 94 ? 6.672 -22.122 -5.559 1.00 89.62 94 ASN A CA 1
ATOM 720 C C . ASN A 1 94 ? 8.198 -21.917 -5.610 1.00 89.62 94 ASN A C 1
ATOM 722 O O . ASN A 1 94 ? 8.963 -22.758 -5.148 1.00 89.62 94 ASN A O 1
ATOM 726 N N . THR A 1 95 ? 8.650 -20.784 -6.148 1.00 89.56 95 THR A N 1
ATOM 727 C CA . THR A 1 95 ? 10.070 -20.480 -6.335 1.00 89.56 95 THR A CA 1
ATOM 728 C C . THR A 1 95 ? 10.469 -19.332 -5.415 1.00 89.56 95 THR A C 1
ATOM 730 O O . THR A 1 95 ? 10.370 -18.160 -5.770 1.00 89.56 95 THR A O 1
ATOM 733 N N . LYS A 1 96 ? 10.909 -19.656 -4.195 1.00 89.81 96 LYS A N 1
ATOM 734 C CA . LYS A 1 96 ? 11.396 -18.644 -3.249 1.00 89.81 96 LYS A CA 1
ATOM 735 C C . LYS A 1 96 ? 12.759 -18.114 -3.699 1.00 89.81 96 LYS A C 1
ATOM 737 O O . LYS A 1 96 ? 13.694 -18.894 -3.869 1.00 89.81 96 LYS A O 1
ATOM 742 N N . VAL A 1 97 ? 12.890 -16.797 -3.849 1.00 89.12 97 VAL A N 1
ATOM 743 C CA . VAL A 1 97 ? 14.173 -16.142 -4.149 1.00 89.12 97 VAL A CA 1
ATOM 744 C C . VAL A 1 97 ? 14.969 -15.977 -2.857 1.00 89.12 97 VAL A C 1
ATOM 746 O O . VAL A 1 97 ? 14.552 -15.252 -1.958 1.00 89.12 97 VAL A O 1
ATOM 749 N N . ASN A 1 98 ? 16.098 -16.676 -2.759 1.00 89.81 98 ASN A N 1
ATOM 750 C CA . ASN A 1 98 ? 17.011 -16.611 -1.616 1.00 89.81 98 ASN A CA 1
ATOM 751 C C . ASN A 1 98 ? 18.273 -15.809 -1.943 1.00 89.81 98 ASN A C 1
ATOM 753 O O . ASN A 1 98 ? 18.856 -15.210 -1.046 1.00 89.81 98 ASN A O 1
ATOM 757 N N . ARG A 1 99 ? 18.708 -15.815 -3.210 1.00 91.56 99 ARG A N 1
ATOM 758 C CA . ARG A 1 99 ? 19.923 -15.124 -3.644 1.00 91.56 99 ARG A CA 1
ATOM 759 C C . ARG A 1 99 ? 19.818 -14.661 -5.089 1.00 91.56 99 ARG A C 1
ATOM 761 O O . ARG A 1 99 ? 19.308 -15.381 -5.944 1.00 91.56 99 ARG A O 1
ATOM 768 N N . VAL A 1 100 ? 20.383 -13.495 -5.351 1.00 92.19 100 VAL A N 1
ATOM 769 C CA . VAL A 1 100 ? 20.573 -12.891 -6.662 1.00 92.19 100 VAL A CA 1
ATOM 770 C C . VAL A 1 100 ? 22.046 -12.518 -6.813 1.00 92.19 100 VAL A C 1
ATOM 772 O O . VAL A 1 100 ? 22.667 -12.051 -5.862 1.00 92.19 100 VAL A O 1
ATOM 775 N N . TYR A 1 101 ? 22.621 -12.744 -7.991 1.00 90.62 101 TYR A N 1
ATOM 776 C CA . TYR A 1 101 ? 24.008 -12.386 -8.299 1.00 90.62 101 TYR A CA 1
ATOM 777 C C . TYR A 1 101 ? 24.180 -12.098 -9.795 1.00 90.62 101 TYR A C 1
ATOM 779 O O . TYR A 1 101 ? 23.317 -12.474 -10.588 1.00 90.62 101 TYR A O 1
ATOM 787 N N . GLN A 1 102 ? 25.266 -11.421 -10.174 1.00 88.75 102 GLN A N 1
ATOM 788 C CA . GLN A 1 102 ? 25.589 -11.122 -11.573 1.00 88.75 102 GLN A CA 1
ATOM 789 C C . GLN A 1 102 ? 26.599 -12.127 -12.146 1.00 88.75 102 GLN A C 1
ATOM 791 O O . GLN A 1 102 ? 27.401 -12.690 -11.400 1.00 88.75 102 GLN A O 1
ATOM 796 N N . ASP A 1 103 ? 26.532 -12.374 -13.457 1.00 87.50 103 ASP A N 1
ATOM 797 C CA . ASP A 1 103 ? 27.582 -13.064 -14.214 1.00 87.50 103 ASP A CA 1
ATOM 798 C C . ASP A 1 103 ? 28.694 -12.099 -14.662 1.00 87.50 103 ASP A C 1
ATOM 800 O O . ASP A 1 103 ? 28.582 -10.886 -14.492 1.00 87.50 103 ASP A O 1
ATOM 804 N N . ASP A 1 104 ? 29.752 -12.634 -15.280 1.00 85.38 104 ASP A N 1
ATOM 805 C CA . ASP A 1 104 ? 30.905 -11.851 -15.765 1.00 85.38 104 ASP A CA 1
ATOM 806 C C . ASP A 1 104 ? 30.539 -10.806 -16.839 1.00 85.38 104 ASP A C 1
ATOM 808 O O . ASP A 1 104 ? 31.370 -9.989 -17.215 1.00 85.38 104 ASP A O 1
ATOM 812 N N . ARG A 1 105 ? 29.309 -10.845 -17.370 1.00 81.88 105 ARG A N 1
ATOM 813 C CA . ARG A 1 105 ? 28.778 -9.884 -18.349 1.00 81.88 105 ARG A CA 1
ATOM 814 C C . ARG A 1 105 ? 27.752 -8.930 -17.727 1.00 81.88 105 ARG A C 1
ATOM 816 O O . ARG A 1 105 ? 26.992 -8.305 -18.458 1.00 81.88 105 ARG A O 1
ATOM 823 N N . GLY A 1 106 ? 27.665 -8.873 -16.398 1.00 80.38 106 GLY A N 1
ATOM 824 C CA . GLY A 1 106 ? 26.761 -7.981 -15.671 1.00 80.38 106 GLY A CA 1
ATOM 825 C C . GLY A 1 106 ? 25.289 -8.412 -15.649 1.00 80.38 106 GLY A C 1
ATOM 826 O O . GLY A 1 106 ? 24.458 -7.685 -15.100 1.00 80.38 106 GLY A O 1
ATOM 827 N N . ARG A 1 107 ? 24.934 -9.589 -16.185 1.00 85.88 107 ARG A N 1
ATOM 828 C CA . ARG A 1 107 ? 23.540 -10.066 -16.210 1.00 85.88 107 ARG A CA 1
ATOM 829 C C . ARG A 1 107 ? 23.169 -10.746 -14.909 1.00 85.88 107 ARG A C 1
ATOM 831 O O . ARG A 1 107 ? 23.949 -11.497 -14.331 1.00 85.88 107 ARG A O 1
ATOM 838 N N . TRP A 1 108 ? 21.932 -10.554 -14.492 1.00 86.44 108 TRP A N 1
ATOM 839 C CA . TRP A 1 108 ? 21.401 -11.054 -13.240 1.00 86.44 108 TRP A CA 1
ATOM 840 C C . TRP A 1 108 ? 20.958 -12.517 -13.320 1.00 86.44 108 TRP A C 1
ATOM 842 O O . TRP A 1 108 ? 20.340 -12.956 -14.290 1.00 86.44 108 TRP A O 1
ATOM 852 N N . ILE A 1 109 ? 21.228 -13.270 -12.256 1.00 90.38 109 ILE A N 1
ATOM 853 C CA . ILE A 1 109 ? 20.835 -14.668 -12.072 1.00 90.38 109 ILE A CA 1
ATOM 854 C C . ILE A 1 109 ? 20.081 -14.796 -10.747 1.00 90.38 109 ILE A C 1
ATOM 856 O O . ILE A 1 109 ? 20.514 -14.277 -9.717 1.00 90.38 109 ILE A O 1
ATOM 860 N N . ILE A 1 110 ? 18.958 -15.520 -10.768 1.00 91.75 110 ILE A N 1
ATOM 861 C CA . ILE A 1 110 ? 18.080 -15.727 -9.608 1.00 91.75 110 ILE A CA 1
ATOM 862 C C . ILE A 1 110 ? 18.228 -17.163 -9.100 1.00 91.75 110 ILE A C 1
ATOM 864 O O . ILE A 1 110 ? 17.854 -18.112 -9.791 1.00 91.75 110 ILE A O 1
ATOM 868 N N . ASN A 1 111 ? 18.701 -17.321 -7.862 1.00 90.56 111 ASN A N 1
ATOM 869 C CA . ASN A 1 111 ? 19.027 -18.572 -7.163 1.00 90.56 111 ASN A CA 1
ATOM 870 C C . ASN A 1 111 ? 20.089 -19.448 -7.848 1.00 90.56 111 ASN A C 1
ATOM 872 O O . ASN A 1 111 ? 21.073 -19.817 -7.214 1.00 90.56 111 ASN A O 1
ATOM 876 N N . SER A 1 112 ? 19.886 -19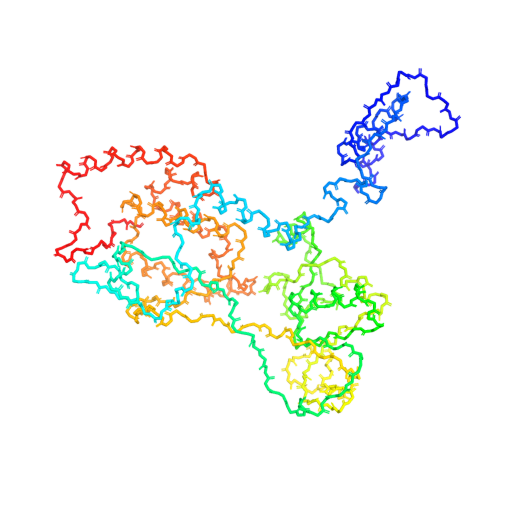.816 -9.113 1.00 90.12 112 SER A N 1
ATOM 877 C CA . SER A 1 112 ? 20.790 -20.633 -9.918 1.00 90.12 112 SER A CA 1
ATOM 878 C C . SER A 1 112 ? 20.606 -20.352 -11.411 1.00 90.12 112 SER A C 1
ATOM 880 O O . SER A 1 112 ? 19.549 -19.896 -11.851 1.00 90.12 112 SER A O 1
ATOM 882 N N . LEU A 1 113 ? 21.620 -20.698 -12.211 1.00 89.88 113 LEU A N 1
ATOM 883 C CA . LEU A 1 113 ? 21.615 -20.547 -13.675 1.00 89.88 113 LEU A CA 1
ATOM 884 C C . LEU A 1 113 ? 20.438 -21.249 -14.373 1.00 89.88 113 LEU A C 1
ATOM 886 O O . LEU A 1 113 ? 20.049 -20.842 -15.464 1.00 89.88 113 LEU A O 1
ATOM 890 N N . SER A 1 114 ? 19.842 -22.270 -13.746 1.00 88.88 114 SER A N 1
ATOM 891 C CA . SER A 1 114 ? 18.670 -22.976 -14.286 1.00 88.88 114 SER A CA 1
ATOM 892 C C . SER A 1 114 ? 17.440 -22.076 -14.465 1.00 88.88 114 SER A C 1
ATOM 894 O O . SER A 1 114 ? 16.578 -22.361 -15.293 1.00 88.88 114 SER A O 1
ATOM 896 N N . ASN A 1 115 ? 17.366 -20.959 -13.732 1.00 87.38 115 ASN A N 1
ATOM 897 C CA . ASN A 1 115 ? 16.283 -19.992 -13.884 1.00 87.38 115 ASN A CA 1
ATOM 898 C C . ASN A 1 115 ? 16.470 -19.030 -15.057 1.00 87.38 115 ASN A C 1
ATOM 900 O O . ASN A 1 115 ? 15.520 -18.316 -15.377 1.00 87.38 115 ASN A O 1
ATOM 904 N N . GLY A 1 116 ? 17.633 -19.056 -15.709 1.00 89.00 116 GLY A N 1
ATOM 905 C CA . GLY A 1 116 ? 17.991 -18.161 -16.799 1.00 89.00 116 GLY A CA 1
ATOM 906 C C . GLY A 1 116 ? 18.837 -16.975 -16.345 1.00 89.00 116 GLY A C 1
ATOM 907 O O . GLY A 1 116 ? 19.252 -16.872 -15.188 1.00 89.00 116 GLY A O 1
ATOM 908 N N . ARG A 1 117 ? 19.110 -16.096 -17.308 1.00 89.69 117 ARG A N 1
ATOM 909 C CA . ARG A 1 117 ? 19.838 -14.837 -17.134 1.00 89.69 117 ARG A CA 1
ATOM 910 C C . ARG A 1 117 ? 18.906 -13.685 -17.495 1.00 89.69 117 ARG A C 1
ATOM 912 O O . ARG A 1 117 ? 18.120 -13.830 -18.428 1.00 89.69 117 ARG A O 1
ATOM 919 N N . PHE A 1 118 ? 19.013 -12.577 -16.773 1.00 86.31 118 PHE A N 1
ATOM 920 C CA . PHE A 1 118 ? 18.118 -11.427 -16.885 1.00 86.31 118 PHE A CA 1
ATOM 921 C C . PHE A 1 118 ? 18.914 -10.124 -16.967 1.00 86.31 118 PHE A C 1
ATOM 923 O O . PHE A 1 118 ? 19.917 -9.969 -16.277 1.00 86.31 118 PHE A O 1
ATOM 930 N N . ASP A 1 119 ? 18.442 -9.167 -17.759 1.00 80.62 119 ASP A N 1
ATOM 931 C CA . ASP A 1 119 ? 19.128 -7.877 -17.933 1.00 80.62 119 ASP A CA 1
ATOM 932 C C . ASP A 1 119 ? 18.811 -6.881 -16.803 1.00 80.62 119 ASP A C 1
ATOM 934 O O . ASP A 1 119 ? 19.570 -5.953 -16.542 1.00 80.62 119 ASP A O 1
ATOM 938 N N . GLY A 1 120 ? 17.724 -7.103 -16.059 1.00 79.25 120 GLY A N 1
ATOM 939 C CA . GLY A 1 120 ? 17.336 -6.267 -14.926 1.00 79.25 120 GLY A CA 1
ATOM 940 C C . GLY A 1 120 ? 16.437 -6.995 -13.933 1.00 79.25 120 GLY A C 1
ATOM 941 O O . GLY A 1 120 ? 15.880 -8.054 -14.228 1.00 79.25 120 GLY A O 1
ATOM 942 N N . ILE A 1 121 ? 16.293 -6.415 -12.740 1.00 79.38 121 ILE A N 1
ATOM 943 C CA . ILE A 1 121 ? 15.445 -6.944 -11.668 1.00 79.38 121 ILE A CA 1
ATOM 944 C C . ILE A 1 121 ? 14.532 -5.847 -11.140 1.00 79.38 121 ILE A C 1
ATOM 946 O O . ILE A 1 121 ? 14.976 -4.749 -10.812 1.00 79.38 121 ILE A O 1
ATOM 950 N N . ILE A 1 122 ? 13.257 -6.193 -10.967 1.00 80.06 122 ILE A N 1
ATOM 951 C CA . ILE A 1 122 ? 12.284 -5.385 -10.236 1.00 80.06 122 ILE A CA 1
ATOM 952 C C . ILE A 1 122 ? 11.917 -6.137 -8.958 1.00 80.06 122 ILE A C 1
ATOM 954 O O . ILE A 1 122 ? 11.328 -7.216 -9.009 1.00 80.06 122 ILE A O 1
ATOM 958 N N . SER A 1 123 ? 12.252 -5.566 -7.800 1.00 79.62 123 SER A N 1
ATOM 959 C CA . SER A 1 123 ? 11.840 -6.124 -6.510 1.00 79.62 123 SER A CA 1
ATOM 960 C C . SER A 1 123 ? 10.458 -5.605 -6.119 1.00 79.62 123 SER A C 1
ATOM 962 O O . SER A 1 123 ? 10.292 -4.430 -5.796 1.00 79.62 123 SER A O 1
ATOM 964 N N . ALA A 1 124 ? 9.464 -6.495 -6.131 1.00 79.94 124 ALA A N 1
ATOM 965 C CA . ALA A 1 124 ? 8.070 -6.196 -5.796 1.00 79.94 124 ALA A CA 1
ATOM 966 C C . ALA A 1 124 ? 7.583 -6.970 -4.551 1.00 79.94 124 ALA A C 1
ATOM 968 O O . ALA A 1 124 ? 6.440 -7.411 -4.491 1.00 79.94 124 ALA A O 1
ATOM 969 N N . ILE A 1 125 ? 8.449 -7.146 -3.542 1.00 74.38 125 ILE A N 1
ATOM 970 C CA . ILE A 1 125 ? 8.163 -7.946 -2.328 1.00 74.38 125 ILE A CA 1
ATOM 971 C C . ILE A 1 125 ? 7.209 -7.273 -1.322 1.00 74.38 125 ILE A C 1
ATOM 973 O O . ILE A 1 125 ? 6.849 -7.870 -0.308 1.00 74.38 125 ILE A O 1
ATOM 977 N N . GLY A 1 126 ? 6.800 -6.032 -1.594 1.00 70.62 126 GLY A N 1
ATOM 978 C CA . GLY A 1 126 ? 5.916 -5.252 -0.731 1.00 70.62 126 GLY A CA 1
ATOM 979 C C . GLY A 1 126 ? 6.581 -4.759 0.560 1.00 70.62 126 GLY A C 1
ATOM 980 O O . GLY A 1 126 ? 7.778 -4.915 0.786 1.00 70.62 126 GLY A O 1
ATOM 981 N N . THR A 1 127 ? 5.785 -4.117 1.415 1.00 69.06 127 THR A N 1
ATOM 982 C CA . THR A 1 127 ? 6.250 -3.461 2.654 1.00 69.06 127 THR A CA 1
ATOM 983 C C . THR A 1 127 ? 5.722 -4.119 3.928 1.00 69.06 127 THR A C 1
ATOM 985 O O . THR A 1 127 ? 6.249 -3.869 5.013 1.00 69.06 127 THR A O 1
ATOM 988 N N . CYS A 1 128 ? 4.716 -4.985 3.808 1.00 70.12 128 CYS A N 1
ATOM 989 C CA . CYS A 1 128 ? 4.104 -5.708 4.917 1.00 70.12 128 CYS A CA 1
ATOM 990 C C . CYS A 1 128 ? 4.554 -7.171 4.884 1.00 70.12 128 CYS A C 1
ATOM 992 O O . CYS A 1 128 ? 4.027 -7.964 4.110 1.00 70.12 128 CYS A O 1
ATOM 994 N N . GLY A 1 129 ? 5.548 -7.514 5.705 1.00 72.38 129 GLY A N 1
ATOM 995 C CA . GLY A 1 129 ? 6.038 -8.879 5.878 1.00 72.38 129 GLY A CA 1
ATOM 996 C C . GLY A 1 129 ? 5.415 -9.561 7.096 1.00 72.38 129 GLY A C 1
ATOM 997 O O . GLY A 1 129 ? 4.213 -9.472 7.335 1.00 72.38 129 GLY A O 1
ATOM 998 N N . VAL A 1 130 ? 6.253 -10.233 7.887 1.00 80.56 130 VAL A N 1
ATOM 999 C CA . VAL A 1 130 ? 5.833 -10.995 9.075 1.00 80.56 130 VAL A CA 1
ATOM 1000 C C . VAL A 1 130 ? 5.134 -10.082 10.097 1.00 80.56 130 VAL A C 1
ATOM 1002 O O . VAL A 1 130 ? 5.641 -8.983 10.354 1.00 80.56 130 VAL A O 1
ATOM 1005 N N . PRO A 1 131 ? 4.018 -10.514 10.721 1.00 82.12 131 PRO A N 1
ATOM 1006 C CA . PRO A 1 131 ? 3.361 -9.758 11.783 1.00 82.12 131 PRO A CA 1
ATOM 1007 C C . PRO A 1 131 ? 4.335 -9.368 12.897 1.00 82.12 131 PRO A C 1
ATOM 1009 O O . PRO A 1 131 ? 5.158 -10.168 13.349 1.00 82.12 131 PRO A O 1
ATOM 1012 N N . LYS A 1 132 ? 4.261 -8.117 13.350 1.00 81.44 132 LYS A N 1
ATOM 1013 C CA . LYS A 1 132 ? 5.064 -7.628 14.469 1.00 81.44 132 LYS A CA 1
ATOM 1014 C C . LYS A 1 132 ? 4.272 -7.832 15.751 1.00 81.44 132 LYS A C 1
ATOM 1016 O O . LYS A 1 132 ? 3.601 -6.909 16.195 1.00 81.44 132 LYS A O 1
ATOM 1021 N N . VAL A 1 133 ? 4.367 -9.013 16.348 1.00 83.69 133 VAL A N 1
ATOM 1022 C CA . VAL A 1 133 ? 3.741 -9.297 17.646 1.00 83.69 133 VAL A CA 1
ATOM 1023 C C . VAL A 1 133 ? 4.776 -9.054 18.749 1.00 83.69 133 VAL A C 1
ATOM 1025 O O . VAL A 1 133 ? 5.737 -9.816 18.835 1.00 83.69 133 VAL A O 1
ATOM 1028 N N . PRO A 1 134 ? 4.676 -7.962 19.528 1.00 81.06 134 PRO A N 1
ATOM 1029 C CA . PRO A 1 134 ? 5.553 -7.762 20.675 1.00 81.06 134 PRO A CA 1
ATOM 1030 C C . PRO A 1 134 ? 5.212 -8.778 21.771 1.00 81.06 134 PRO A C 1
ATOM 1032 O O . PRO A 1 134 ? 4.042 -8.959 22.102 1.00 81.06 134 PRO A O 1
ATOM 1035 N N . GLU A 1 135 ? 6.228 -9.415 22.350 1.00 81.75 135 GLU A N 1
ATOM 1036 C CA . GLU A 1 135 ? 6.039 -10.196 23.571 1.00 81.75 135 GLU A CA 1
ATOM 1037 C C . GLU A 1 135 ? 5.771 -9.242 24.734 1.00 81.75 135 GLU A C 1
ATOM 1039 O O . GLU A 1 135 ? 6.503 -8.271 24.938 1.00 81.75 135 GLU A O 1
ATOM 1044 N N . MET A 1 136 ? 4.698 -9.503 25.477 1.00 84.12 136 MET A N 1
ATOM 1045 C CA . MET A 1 136 ? 4.309 -8.712 26.639 1.00 84.12 136 MET A CA 1
ATOM 1046 C C . MET A 1 136 ? 4.185 -9.610 27.874 1.00 84.12 136 MET A C 1
ATOM 1048 O O . MET A 1 136 ? 3.777 -10.773 27.752 1.00 84.12 136 MET A O 1
ATOM 1052 N N . PRO A 1 137 ? 4.498 -9.096 29.076 1.00 87.12 137 PRO A N 1
ATOM 1053 C CA . PRO A 1 137 ? 4.345 -9.859 30.308 1.00 87.12 137 PRO A CA 1
ATOM 1054 C C . PRO A 1 137 ? 2.906 -10.353 30.495 1.00 87.12 137 PRO A C 1
ATOM 1056 O O . PRO A 1 137 ? 1.952 -9.613 30.264 1.00 87.12 137 PRO A O 1
ATOM 1059 N N . GLY A 1 138 ? 2.747 -11.607 30.926 1.00 83.69 138 GLY A N 1
ATOM 1060 C CA . GLY A 1 138 ? 1.443 -12.192 31.263 1.00 83.69 138 GLY A CA 1
ATOM 1061 C C . GLY A 1 138 ? 0.621 -12.718 30.082 1.00 83.69 138 GLY A C 1
ATOM 1062 O O . GLY A 1 138 ? -0.419 -13.325 30.315 1.00 83.69 138 GLY A O 1
ATOM 1063 N N . MET A 1 139 ? 1.081 -12.551 28.835 1.00 83.50 139 MET A N 1
ATOM 1064 C CA . MET A 1 139 ? 0.305 -12.899 27.631 1.00 83.50 139 MET A CA 1
ATOM 1065 C C . MET A 1 139 ? -0.136 -14.376 27.595 1.00 83.50 139 MET A C 1
ATOM 1067 O O . MET A 1 139 ? -1.234 -14.683 27.150 1.00 83.50 139 MET A O 1
ATOM 1071 N N . ASN A 1 140 ? 0.672 -15.287 28.152 1.00 83.50 140 ASN A N 1
ATOM 1072 C CA . ASN A 1 140 ? 0.370 -16.725 28.222 1.00 83.50 140 ASN A CA 1
ATOM 1073 C C . ASN A 1 140 ? -0.722 -17.099 29.247 1.00 83.50 140 ASN A C 1
ATOM 1075 O O . ASN A 1 140 ? -1.124 -18.258 29.303 1.00 83.50 140 ASN A O 1
ATOM 1079 N N . ARG A 1 141 ? -1.147 -16.168 30.113 1.00 82.38 141 ARG A N 1
ATOM 1080 C CA . ARG A 1 141 ? -2.114 -16.415 31.204 1.00 82.38 141 ARG A CA 1
ATOM 1081 C C . ARG A 1 141 ? -3.525 -15.915 30.893 1.00 82.38 141 ARG A C 1
ATOM 1083 O O . ARG A 1 141 ? -4.424 -16.106 31.701 1.00 82.38 141 ARG A O 1
ATOM 1090 N N . PHE A 1 142 ? -3.696 -15.267 29.751 1.00 80.50 142 PHE A N 1
ATOM 1091 C CA . PHE A 1 142 ? -4.927 -14.617 29.327 1.00 80.50 142 PHE A CA 1
ATOM 1092 C C . PHE A 1 142 ? -6.004 -15.635 28.897 1.00 80.50 142 PHE A C 1
ATOM 1094 O O . PHE A 1 142 ? -5.672 -16.594 28.198 1.00 80.50 142 PHE A O 1
ATOM 1101 N N . LYS A 1 143 ? -7.267 -15.462 29.326 1.00 75.75 143 LYS A N 1
ATOM 1102 C CA . LYS A 1 143 ? -8.322 -16.500 29.235 1.00 75.75 143 LYS A CA 1
ATOM 1103 C C . LYS A 1 143 ? -9.750 -16.039 28.872 1.00 75.75 143 LYS A C 1
ATOM 1105 O O . LYS A 1 143 ? -10.665 -16.847 28.997 1.00 75.75 143 LYS A O 1
ATOM 1110 N N . GLY A 1 144 ? -9.995 -14.802 28.460 1.00 59.56 144 GLY A N 1
ATOM 1111 C CA . GLY A 1 144 ? -11.377 -14.291 28.417 1.00 59.56 144 GLY A CA 1
ATOM 1112 C C . GLY A 1 144 ? -12.236 -14.472 27.122 1.00 59.56 144 GLY A C 1
ATOM 1113 O O . GLY A 1 144 ? -11.778 -15.048 26.145 1.00 59.56 144 GLY A O 1
ATOM 1114 N N . GLU A 1 145 ? -13.481 -13.935 27.110 1.00 53.62 145 GLU A N 1
ATOM 1115 C CA . GLU A 1 145 ? -14.549 -13.770 26.051 1.00 53.62 145 GLU A CA 1
ATOM 1116 C C . GLU A 1 145 ? -14.843 -12.400 25.216 1.00 53.62 145 GLU A C 1
ATOM 1118 O O . GLU A 1 145 ? -15.024 -12.475 24.006 1.00 53.62 145 GLU A O 1
ATOM 1123 N N . ILE A 1 146 ? -14.856 -11.142 25.738 1.00 60.34 146 ILE A N 1
ATOM 1124 C CA . ILE A 1 146 ? -14.815 -9.740 25.153 1.00 60.34 146 ILE A CA 1
ATOM 1125 C C . ILE A 1 146 ? -13.567 -9.287 24.295 1.00 60.34 146 ILE A C 1
ATOM 1127 O O . ILE A 1 146 ? -12.403 -9.438 24.646 1.00 60.34 146 ILE A O 1
ATOM 1131 N N . MET A 1 147 ? -13.732 -8.520 23.207 1.00 75.94 147 MET A N 1
ATOM 1132 C CA . MET A 1 147 ? -12.597 -8.133 22.331 1.00 75.94 147 MET A CA 1
ATOM 1133 C C . MET A 1 147 ? -11.824 -6.826 22.689 1.00 75.94 147 MET A C 1
ATOM 1135 O O . MET A 1 147 ? -12.400 -5.737 22.750 1.00 75.94 147 MET A O 1
ATOM 1139 N N . ILE A 1 148 ? -10.486 -6.900 22.782 1.00 82.62 148 ILE A N 1
ATOM 1140 C CA . ILE A 1 148 ? -9.521 -5.781 22.862 1.00 82.62 148 ILE A CA 1
ATOM 1141 C C . ILE A 1 148 ? -8.663 -5.738 21.590 1.00 82.62 148 ILE A C 1
ATOM 1143 O O . ILE A 1 148 ? -7.970 -6.695 21.257 1.00 82.62 148 ILE A O 1
ATOM 1147 N N . VAL A 1 149 ? -8.627 -4.598 20.906 1.00 86.19 149 VAL A N 1
ATOM 1148 C CA . VAL A 1 149 ? -7.732 -4.349 19.770 1.00 86.19 149 VAL A CA 1
ATOM 1149 C C . VAL A 1 149 ? -6.527 -3.538 20.237 1.00 86.19 149 VAL A C 1
ATOM 1151 O O . VAL A 1 149 ? -6.665 -2.415 20.723 1.00 86.19 149 VAL A O 1
ATOM 1154 N N . ILE A 1 150 ? -5.328 -4.092 20.073 1.00 85.25 150 ILE A N 1
ATOM 1155 C CA . ILE A 1 150 ? -4.067 -3.437 20.430 1.00 85.25 150 ILE A CA 1
ATOM 1156 C C . ILE A 1 150 ? -3.441 -2.822 19.181 1.00 85.25 150 ILE A C 1
ATOM 1158 O O . ILE A 1 150 ? -2.994 -3.529 18.281 1.00 85.25 150 ILE A O 1
ATOM 1162 N N . GLY A 1 151 ? -3.351 -1.495 19.155 1.00 82.44 151 GLY A N 1
ATOM 1163 C CA . GLY A 1 151 ? -2.824 -0.709 18.046 1.00 82.44 151 GLY A CA 1
ATOM 1164 C C . GLY A 1 151 ? -3.843 0.314 17.547 1.00 82.44 151 GLY A C 1
ATOM 1165 O O . GLY A 1 151 ? -5.040 0.075 17.557 1.00 82.44 151 GLY A O 1
ATOM 1166 N N . GLY A 1 152 ? -3.357 1.464 17.078 1.00 78.69 152 GLY A N 1
ATOM 1167 C CA . GLY A 1 152 ? -4.185 2.537 16.509 1.00 78.69 152 GLY A CA 1
ATOM 1168 C C . GLY A 1 152 ? -3.952 2.723 15.010 1.00 78.69 152 GLY A C 1
ATOM 1169 O O . GLY A 1 152 ? -3.794 3.848 14.556 1.00 78.69 152 GLY A O 1
ATOM 1170 N N . GLY A 1 153 ? -3.742 1.640 14.254 1.00 81.44 153 GLY A N 1
ATOM 1171 C CA . GLY A 1 153 ? -3.520 1.679 12.801 1.00 81.44 153 GLY A CA 1
ATOM 1172 C C . GLY A 1 153 ? -4.783 1.394 11.987 1.00 81.44 153 GLY A C 1
ATOM 1173 O O . GLY A 1 153 ? -5.815 1.041 12.546 1.00 81.44 153 GLY A O 1
ATOM 1174 N N . ALA A 1 154 ? -4.681 1.471 10.655 1.00 78.38 154 ALA A N 1
ATOM 1175 C CA . ALA A 1 154 ? -5.789 1.116 9.760 1.00 78.38 154 ALA A CA 1
ATOM 1176 C C . ALA A 1 154 ? -6.301 -0.318 10.006 1.00 78.38 154 ALA A C 1
ATOM 1178 O O . ALA A 1 154 ? -7.504 -0.537 10.072 1.00 78.38 154 ALA A O 1
ATOM 1179 N N . SER A 1 155 ? -5.395 -1.264 10.275 1.00 82.31 155 SER A N 1
ATOM 1180 C CA . SER A 1 155 ? -5.742 -2.646 10.633 1.00 82.31 155 SER A CA 1
ATOM 1181 C C . SER A 1 155 ? -6.544 -2.767 11.934 1.00 82.31 155 SER A C 1
ATOM 1183 O O . SER A 1 155 ? -7.334 -3.691 12.080 1.00 82.31 155 SER A O 1
ATOM 1185 N N . ALA A 1 156 ? -6.360 -1.849 12.890 1.00 85.88 156 ALA A N 1
ATOM 1186 C CA . ALA A 1 156 ? -7.133 -1.847 14.133 1.00 85.88 156 ALA A CA 1
ATOM 1187 C C . ALA A 1 156 ? -8.577 -1.396 13.895 1.00 85.88 156 ALA A C 1
ATOM 1189 O O . ALA A 1 156 ? -9.515 -1.940 14.470 1.00 85.88 156 ALA A O 1
ATOM 1190 N N . VAL A 1 157 ? -8.743 -0.418 13.008 1.00 82.62 157 VAL A N 1
ATOM 1191 C CA . VAL A 1 157 ? -10.050 0.058 12.567 1.00 82.62 157 VAL A CA 1
ATOM 1192 C C . VAL A 1 157 ? -10.797 -1.030 11.795 1.00 82.62 157 VAL A C 1
ATOM 1194 O O . VAL A 1 157 ? -11.964 -1.266 12.079 1.00 82.62 157 VAL A O 1
ATOM 1197 N N . GLU A 1 158 ? -10.125 -1.741 10.888 1.00 81.81 158 GLU A N 1
ATOM 1198 C CA . GLU A 1 158 ? -10.715 -2.884 10.176 1.00 81.81 158 GLU A CA 1
ATOM 1199 C C . GLU A 1 158 ? -11.120 -4.015 11.135 1.00 81.81 158 GLU A C 1
ATOM 1201 O O . GLU A 1 158 ? -12.198 -4.586 10.993 1.00 81.81 158 GLU A O 1
ATOM 1206 N N . ALA A 1 159 ? -10.303 -4.303 12.156 1.00 85.44 159 ALA A N 1
ATOM 1207 C CA . ALA A 1 159 ? -10.657 -5.273 13.192 1.00 85.44 159 ALA A CA 1
ATOM 1208 C C . ALA A 1 159 ? -11.905 -4.846 13.985 1.00 85.44 159 ALA A C 1
ATOM 1210 O O . ALA A 1 159 ? -12.766 -5.674 14.277 1.00 85.44 159 ALA A O 1
ATOM 1211 N N . LEU A 1 160 ? -12.033 -3.552 14.300 1.00 86.06 160 LEU A N 1
ATOM 1212 C CA . LEU A 1 160 ? -13.239 -2.996 14.915 1.00 86.06 160 LEU A CA 1
ATOM 1213 C C . LEU A 1 160 ? -14.452 -3.085 13.980 1.00 86.06 160 LEU A C 1
ATOM 1215 O O . LEU A 1 160 ? -15.552 -3.385 14.444 1.00 86.06 160 LEU A O 1
ATOM 1219 N N . GLU A 1 161 ? -14.283 -2.826 12.680 1.00 82.19 161 GLU A N 1
ATOM 1220 C CA . GLU A 1 161 ? -15.359 -2.977 11.695 1.00 82.19 161 GLU A CA 1
ATOM 1221 C C . GLU A 1 161 ? -15.873 -4.411 11.662 1.00 82.19 161 GLU A C 1
ATOM 1223 O O . GLU A 1 161 ? -17.072 -4.624 11.837 1.00 82.19 161 GLU A O 1
ATOM 1228 N N . PHE A 1 162 ? -14.955 -5.368 11.533 1.00 83.81 162 PHE A N 1
ATOM 1229 C CA . PHE A 1 162 ? -15.260 -6.791 11.522 1.00 83.81 162 PHE A CA 1
ATOM 1230 C C . PHE A 1 162 ? -15.978 -7.227 12.802 1.00 83.81 162 PHE A C 1
ATOM 1232 O O . PHE A 1 162 ? -17.077 -7.764 12.745 1.00 83.81 162 PHE A O 1
ATOM 1239 N N . ALA A 1 163 ? -15.418 -6.924 13.972 1.00 84.12 163 ALA A N 1
ATOM 1240 C CA . ALA A 1 163 ? -16.014 -7.356 15.231 1.00 84.12 163 ALA A CA 1
ATOM 1241 C C . ALA A 1 163 ? -17.377 -6.720 15.512 1.00 84.12 163 ALA A C 1
ATOM 1243 O O . ALA A 1 163 ? -18.251 -7.355 16.097 1.00 84.12 163 ALA A O 1
ATOM 1244 N N . SER A 1 164 ? -17.585 -5.474 15.085 1.00 83.69 164 SER A N 1
ATOM 1245 C CA . SER A 1 164 ? -18.900 -4.849 15.195 1.00 83.69 164 SER A CA 1
ATOM 1246 C C . SER A 1 164 ? -19.922 -5.492 14.259 1.00 83.69 164 SER A C 1
ATOM 1248 O O . SER A 1 164 ? -21.097 -5.528 14.619 1.00 83.69 164 SER A O 1
ATOM 1250 N N . ALA A 1 165 ? -19.508 -5.956 13.076 1.00 82.31 165 ALA A N 1
ATOM 1251 C CA . ALA A 1 165 ? -20.379 -6.679 12.152 1.00 82.31 165 ALA A CA 1
ATOM 1252 C C . ALA A 1 165 ? -20.759 -8.065 12.705 1.00 82.31 165 ALA A C 1
ATOM 1254 O O . ALA A 1 165 ? -21.907 -8.474 12.580 1.00 82.31 165 ALA A O 1
ATOM 1255 N N . GLU A 1 166 ? -19.832 -8.722 13.407 1.00 84.19 166 GLU A N 1
ATOM 1256 C CA . GLU A 1 166 ? -20.055 -9.993 14.117 1.00 84.19 166 GLU A CA 1
ATOM 1257 C C . GLU A 1 166 ? -20.822 -9.835 15.450 1.00 84.19 166 GLU A C 1
ATOM 1259 O O . GLU A 1 166 ? -21.026 -10.802 16.181 1.00 84.19 166 GLU A O 1
ATOM 1264 N N . GLY A 1 167 ? -21.267 -8.620 15.795 1.00 83.19 167 GLY A N 1
ATOM 1265 C CA . GLY A 1 167 ? -22.131 -8.385 16.956 1.00 83.19 167 GLY A CA 1
ATOM 1266 C C . GLY A 1 167 ? -21.413 -8.287 18.306 1.00 83.19 167 GLY A C 1
ATOM 1267 O O . GLY A 1 167 ? -22.041 -8.505 19.343 1.00 83.19 167 GLY A O 1
ATOM 1268 N N . ALA A 1 168 ? -20.123 -7.935 18.332 1.00 82.56 168 ALA A N 1
ATOM 1269 C CA . ALA A 1 168 ? -19.406 -7.695 19.585 1.00 82.56 168 ALA A CA 1
ATOM 1270 C C . ALA A 1 168 ? -20.105 -6.617 20.443 1.00 82.56 168 ALA A C 1
ATOM 1272 O O . ALA A 1 168 ? -20.414 -5.525 19.963 1.00 82.56 168 ALA A O 1
ATOM 1273 N N . GLN A 1 169 ? -20.324 -6.909 21.732 1.00 82.81 169 GLN A N 1
ATOM 1274 C CA . GLN A 1 169 ? -21.055 -6.014 22.644 1.00 82.81 169 GLN A CA 1
ATOM 1275 C C . GLN A 1 169 ? -20.298 -4.712 22.943 1.00 82.81 169 GLN A C 1
ATOM 1277 O O . GLN A 1 169 ? -20.901 -3.643 23.037 1.00 82.81 169 GLN A O 1
ATOM 1282 N N . LYS A 1 170 ? -18.975 -4.803 23.106 1.00 86.56 170 LYS A N 1
ATOM 1283 C CA . LYS A 1 170 ? -18.089 -3.673 23.389 1.00 86.56 170 LYS A CA 1
ATOM 1284 C C . LYS A 1 170 ? -16.704 -3.953 22.818 1.00 86.56 170 LYS A C 1
ATOM 1286 O O . LYS A 1 170 ? -16.194 -5.061 22.958 1.00 86.56 170 LYS A O 1
ATOM 1291 N N . ILE A 1 171 ? -16.103 -2.944 22.193 1.00 89.06 171 ILE A N 1
ATOM 1292 C CA . ILE A 1 171 ? -14.775 -3.037 21.579 1.00 89.06 171 ILE A CA 1
ATOM 1293 C C . ILE A 1 171 ? -13.871 -1.955 22.167 1.00 89.06 171 ILE A C 1
ATOM 1295 O O . ILE A 1 171 ? -14.209 -0.772 22.133 1.00 89.06 171 ILE A O 1
ATOM 1299 N N . TYR A 1 172 ? -12.698 -2.341 22.658 1.00 89.31 172 TYR A N 1
ATOM 1300 C CA . TYR A 1 172 ? -11.682 -1.395 23.122 1.00 89.31 172 TYR A CA 1
ATOM 1301 C C . TYR A 1 172 ? -10.557 -1.288 22.098 1.00 89.31 172 TYR A C 1
ATOM 1303 O O . TYR A 1 172 ? -9.956 -2.300 21.747 1.00 89.31 172 TYR A O 1
ATOM 1311 N N . ILE A 1 173 ? -10.235 -0.075 21.645 1.00 88.88 173 ILE A N 1
ATOM 1312 C CA . ILE A 1 173 ? -9.019 0.188 20.868 1.00 88.88 173 ILE A CA 1
ATOM 1313 C C . ILE A 1 173 ? -7.985 0.821 21.790 1.00 88.88 173 ILE A C 1
ATOM 1315 O O . ILE A 1 173 ? -8.157 1.950 22.240 1.00 88.88 173 ILE A O 1
ATOM 1319 N N . SER A 1 174 ? -6.892 0.108 22.042 1.00 87.06 174 SER A N 1
ATOM 1320 C CA . SER A 1 174 ? -5.730 0.624 22.762 1.00 87.06 174 SER A CA 1
ATOM 1321 C C . SER A 1 174 ? -4.736 1.233 21.775 1.00 87.06 174 SER A C 1
ATOM 1323 O O . SER A 1 174 ? -4.154 0.533 20.942 1.00 87.06 174 SER A O 1
ATOM 1325 N N . ALA A 1 175 ? -4.517 2.543 21.868 1.00 86.69 175 ALA A N 1
ATOM 1326 C CA . ALA A 1 175 ? -3.583 3.261 21.012 1.00 86.69 175 ALA A CA 1
ATOM 1327 C C . ALA A 1 175 ? -2.511 3.982 21.837 1.00 86.69 175 ALA A C 1
ATOM 1329 O O . ALA A 1 175 ? -2.805 4.819 22.691 1.00 86.69 175 ALA A O 1
ATOM 1330 N N . ARG A 1 176 ? -1.240 3.700 21.518 1.00 82.44 176 ARG A N 1
ATOM 1331 C CA . ARG A 1 176 ? -0.092 4.390 22.122 1.00 82.44 176 ARG A CA 1
ATOM 1332 C C . ARG A 1 176 ? 0.042 5.831 21.645 1.00 82.44 176 ARG A C 1
ATOM 1334 O O . ARG A 1 176 ? 0.522 6.672 22.395 1.00 82.44 176 ARG A O 1
ATOM 1341 N N . SER A 1 177 ? -0.346 6.123 20.412 1.00 75.00 177 SER A N 1
ATOM 1342 C CA . SER A 1 177 ? -0.326 7.467 19.840 1.00 75.00 177 SER A CA 1
ATOM 1343 C C . SER A 1 177 ? -1.618 7.735 19.089 1.00 75.00 177 SER A C 1
ATOM 1345 O O . SER A 1 177 ? -2.190 6.833 18.472 1.00 75.00 177 SER A O 1
ATOM 1347 N N . ASP A 1 178 ? -2.058 8.988 19.137 1.00 72.12 178 ASP A N 1
ATOM 1348 C CA . ASP A 1 178 ? -3.218 9.435 18.381 1.00 72.12 178 ASP A CA 1
ATOM 1349 C C . ASP A 1 178 ? -2.897 9.514 16.893 1.00 72.12 178 ASP A C 1
ATOM 1351 O O . ASP A 1 178 ? -1.790 9.891 16.488 1.00 72.12 178 ASP A O 1
ATOM 1355 N N . LYS A 1 179 ? -3.899 9.179 16.083 1.00 72.38 179 LYS A N 1
ATOM 1356 C CA . LYS A 1 179 ? -3.865 9.340 14.635 1.00 72.38 179 LYS A CA 1
ATOM 1357 C C . LYS A 1 179 ? -5.106 10.074 14.172 1.00 72.38 179 LYS A C 1
ATOM 1359 O O . LYS A 1 179 ? -6.184 9.900 14.732 1.00 72.38 179 LYS A O 1
ATOM 1364 N N . TRP A 1 180 ? -4.943 10.842 13.105 1.00 70.56 180 TRP A N 1
ATOM 1365 C CA . TRP A 1 180 ? -6.063 11.442 12.399 1.00 70.56 180 TRP A CA 1
ATOM 1366 C C . TRP A 1 180 ? -6.958 10.358 11.803 1.00 70.56 180 TRP A C 1
ATOM 1368 O O . TRP A 1 180 ? -6.454 9.421 11.185 1.00 70.56 180 TRP A O 1
ATOM 1378 N N . ILE A 1 181 ? -8.271 10.504 11.977 1.00 72.50 181 ILE A N 1
ATOM 1379 C CA . ILE A 1 181 ? -9.283 9.695 11.298 1.00 72.50 181 ILE A CA 1
ATOM 1380 C C . ILE A 1 181 ? -9.996 10.610 10.311 1.00 72.50 181 ILE A C 1
ATOM 1382 O O . ILE A 1 181 ? -10.565 11.622 10.715 1.00 72.50 181 ILE A O 1
ATOM 1386 N N . THR A 1 182 ? -9.951 10.276 9.025 1.00 71.00 182 THR A N 1
ATOM 1387 C CA . THR A 1 182 ? -10.637 11.021 7.969 1.00 71.00 182 THR A CA 1
ATOM 1388 C C . THR A 1 182 ? -11.745 10.172 7.351 1.00 71.00 182 THR A C 1
ATOM 1390 O O . THR A 1 182 ? -11.608 8.951 7.254 1.00 71.00 182 THR A O 1
ATOM 1393 N N . PRO A 1 183 ? -12.855 10.782 6.909 1.00 69.75 183 PRO A N 1
ATOM 1394 C CA . PRO A 1 183 ? -13.905 10.052 6.209 1.00 69.75 183 PRO A CA 1
ATOM 1395 C C . PRO A 1 183 ? -13.361 9.412 4.923 1.00 69.75 183 PRO A C 1
ATOM 1397 O O . PRO A 1 183 ? -12.522 9.992 4.232 1.00 69.75 183 PRO A O 1
ATOM 1400 N N . ARG A 1 184 ? -13.876 8.241 4.529 1.00 70.75 184 ARG A N 1
ATOM 1401 C CA . ARG A 1 184 ? -13.597 7.605 3.218 1.00 70.75 184 ARG A CA 1
ATOM 1402 C C . ARG A 1 184 ? -14.302 8.356 2.078 1.00 70.75 184 ARG A C 1
ATOM 1404 O O . ARG A 1 184 ? -15.045 7.788 1.296 1.00 70.75 184 ARG A O 1
ATOM 1411 N N . ASN A 1 185 ? -14.116 9.666 1.976 1.00 70.31 185 ASN A N 1
ATOM 1412 C CA . ASN A 1 185 ? -14.715 10.481 0.927 1.00 70.31 185 ASN A CA 1
ATOM 1413 C C . ASN A 1 185 ? -13.607 11.190 0.134 1.00 70.31 185 ASN A C 1
ATOM 1415 O O . ASN A 1 185 ? -12.896 12.013 0.711 1.00 70.31 185 ASN A O 1
ATOM 1419 N N . PRO A 1 186 ? -13.442 10.903 -1.169 1.00 65.69 186 PRO A N 1
ATOM 1420 C CA . PRO A 1 186 ? -12.353 11.465 -1.965 1.00 65.69 186 PRO A CA 1
ATOM 1421 C C . PRO A 1 186 ? -12.428 12.993 -2.078 1.00 65.69 186 PRO A C 1
ATOM 1423 O O . PRO A 1 186 ? -11.389 13.645 -2.065 1.00 65.69 186 PRO A O 1
ATOM 1426 N N . PHE A 1 187 ? -13.632 13.571 -2.120 1.00 64.44 187 PHE A N 1
ATOM 1427 C CA . PHE A 1 187 ? -13.826 15.019 -2.178 1.00 64.44 187 PHE A CA 1
ATOM 1428 C C . PHE A 1 187 ? -13.375 15.696 -0.877 1.00 64.44 187 PHE A C 1
ATOM 1430 O O . PHE A 1 187 ? -12.568 16.624 -0.909 1.00 64.44 187 PHE A O 1
ATOM 1437 N N . TRP A 1 188 ? -13.813 15.187 0.279 1.00 67.25 188 TRP A N 1
ATOM 1438 C CA . TRP A 1 188 ? -13.391 15.731 1.575 1.00 67.25 188 TRP A CA 1
ATOM 1439 C C . TRP A 1 188 ? -11.909 15.491 1.855 1.00 67.25 188 TRP A C 1
ATOM 1441 O O . TRP A 1 188 ? -11.227 16.397 2.322 1.00 67.25 188 TRP A O 1
ATOM 1451 N N . ASN A 1 189 ? -11.385 14.313 1.511 1.00 64.44 189 ASN A N 1
ATOM 1452 C CA . ASN A 1 189 ? -9.960 14.019 1.647 1.00 64.44 189 ASN A CA 1
ATOM 1453 C C . ASN A 1 189 ? -9.102 14.938 0.766 1.00 64.44 189 ASN A C 1
ATOM 1455 O O . ASN A 1 189 ? -8.043 15.362 1.213 1.00 64.44 189 ASN A O 1
ATOM 1459 N N . MET A 1 190 ? -9.562 15.298 -0.440 1.00 62.44 190 MET A N 1
ATOM 1460 C CA . MET A 1 190 ? -8.883 16.272 -1.301 1.00 62.44 190 MET A CA 1
ATOM 1461 C C . MET A 1 190 ? -8.864 17.670 -0.671 1.00 62.44 190 MET A C 1
ATOM 1463 O O . MET A 1 190 ? -7.809 18.293 -0.613 1.00 62.44 190 MET A O 1
ATOM 1467 N N . LEU A 1 191 ? -9.999 18.150 -0.152 1.00 60.50 191 LEU A N 1
ATOM 1468 C CA . LEU A 1 191 ? -10.082 19.466 0.498 1.00 60.50 191 LEU A CA 1
ATOM 1469 C C . LEU A 1 191 ? -9.253 19.545 1.789 1.00 60.50 191 LEU A C 1
ATOM 1471 O O . LEU A 1 191 ? -8.600 20.559 2.040 1.00 60.50 191 LEU A O 1
ATOM 1475 N N . LEU A 1 192 ? -9.251 18.474 2.589 1.00 61.50 192 LEU A N 1
ATOM 1476 C CA . LEU A 1 192 ? -8.411 18.356 3.781 1.00 61.50 192 LEU A CA 1
ATOM 1477 C C . LEU A 1 192 ? -6.926 18.304 3.401 1.00 61.50 192 LEU A C 1
ATOM 1479 O O . LEU A 1 192 ? -6.115 18.946 4.061 1.00 61.50 192 LEU A O 1
ATOM 1483 N N . ALA A 1 193 ? -6.559 17.585 2.334 1.00 59.50 193 ALA A N 1
ATOM 1484 C CA . ALA A 1 193 ? -5.182 17.539 1.834 1.00 59.50 193 ALA A CA 1
ATOM 1485 C C . ALA A 1 193 ? -4.716 18.895 1.281 1.00 59.50 193 ALA A C 1
ATOM 1487 O O . ALA A 1 193 ? -3.541 19.233 1.383 1.00 59.50 193 ALA A O 1
ATOM 1488 N N . MET A 1 194 ? -5.640 19.699 0.747 1.00 54.94 194 MET A N 1
ATOM 1489 C CA . MET A 1 194 ? -5.399 21.095 0.368 1.00 54.94 194 MET A CA 1
ATOM 1490 C C . MET A 1 194 ? -5.352 22.052 1.574 1.00 54.94 194 MET A C 1
ATOM 1492 O O . MET A 1 194 ? -5.099 23.240 1.390 1.00 54.94 194 MET A O 1
ATOM 1496 N N . ASN A 1 195 ? -5.572 21.549 2.795 1.00 52.12 195 ASN A N 1
ATOM 1497 C CA . ASN A 1 195 ? -5.505 22.281 4.062 1.00 52.12 195 ASN A CA 1
ATOM 1498 C C . ASN A 1 195 ? -6.381 23.553 4.108 1.00 52.12 195 ASN A C 1
ATOM 1500 O O . ASN A 1 195 ? -6.016 24.549 4.727 1.00 52.12 195 ASN A O 1
ATOM 1504 N N . ILE A 1 196 ? -7.542 23.539 3.440 1.00 45.66 196 ILE A N 1
ATOM 1505 C CA . ILE A 1 196 ? -8.425 24.719 3.327 1.00 45.66 196 ILE A CA 1
ATOM 1506 C C . ILE A 1 196 ? -9.148 25.020 4.655 1.00 45.66 196 ILE A C 1
ATOM 1508 O O . ILE A 1 196 ? -9.475 26.168 4.944 1.00 45.66 196 ILE A O 1
ATOM 1512 N N . PHE A 1 197 ? -9.369 24.000 5.489 1.00 44.25 197 PHE A N 1
ATOM 1513 C CA . PHE A 1 197 ? -10.088 24.101 6.762 1.00 44.25 197 PHE A CA 1
ATOM 1514 C C . PHE A 1 197 ? -9.249 23.494 7.894 1.00 44.25 197 PHE A C 1
ATOM 1516 O O . PHE A 1 197 ? -9.515 22.391 8.365 1.00 44.25 197 PHE A O 1
ATOM 1523 N N . GLY A 1 198 ? -8.193 24.196 8.304 1.00 43.12 198 GLY A N 1
ATOM 1524 C CA . GLY A 1 198 ? -7.351 23.804 9.435 1.00 43.12 198 GLY A CA 1
ATOM 1525 C C . GLY A 1 198 ? -8.042 24.043 10.779 1.00 43.12 198 GLY A C 1
ATOM 1526 O O . GLY A 1 198 ? -7.726 25.015 11.457 1.00 43.12 198 GLY A O 1
ATOM 1527 N N . GLN A 1 199 ? -8.988 23.185 11.169 1.00 44.75 199 GLN A N 1
ATOM 1528 C CA . GLN A 1 199 ? -9.556 23.207 12.521 1.00 44.75 199 GLN A CA 1
ATOM 1529 C C . GLN A 1 199 ? -9.411 21.864 13.238 1.00 44.75 199 GLN A C 1
ATOM 1531 O O . GLN A 1 199 ? -9.677 20.795 12.688 1.00 44.75 199 GLN A O 1
ATOM 1536 N N . GLU A 1 200 ? -8.974 21.952 14.494 1.00 44.78 200 GLU A N 1
ATOM 1537 C CA . GLU A 1 200 ? -8.740 20.836 15.404 1.00 44.78 200 GLU A CA 1
ATOM 1538 C C . GLU A 1 200 ? -10.059 20.359 16.034 1.00 44.78 200 GLU A C 1
ATOM 1540 O O . GLU A 1 200 ? -10.792 21.131 16.646 1.00 44.78 200 GLU A O 1
ATOM 1545 N N . THR A 1 201 ? -10.365 19.068 15.898 1.00 48.62 201 THR A N 1
ATOM 1546 C CA . THR A 1 201 ? -11.464 18.389 16.616 1.00 48.62 201 THR A CA 1
ATOM 1547 C C . THR A 1 201 ? -10.968 17.718 17.903 1.00 48.62 201 THR A C 1
ATOM 1549 O O . THR A 1 201 ? -9.776 17.475 18.057 1.00 48.62 201 THR A O 1
ATOM 1552 N N . ASP A 1 202 ? -11.852 17.294 18.812 1.00 42.16 202 ASP A N 1
ATOM 1553 C CA . ASP A 1 202 ? -11.437 16.678 20.088 1.00 42.16 202 ASP A CA 1
ATOM 1554 C C . ASP A 1 202 ? -10.678 15.340 19.981 1.00 42.16 202 ASP A C 1
ATOM 1556 O O . ASP A 1 202 ? -9.931 14.972 20.895 1.00 42.16 202 ASP A O 1
ATOM 1560 N N . LEU A 1 203 ? -10.806 14.649 18.847 1.00 49.44 203 LEU A N 1
ATOM 1561 C CA . LEU A 1 203 ? -10.050 13.443 18.485 1.00 49.44 203 LEU A CA 1
ATOM 1562 C C . LEU A 1 203 ? -8.739 13.749 17.737 1.00 49.44 203 LEU A C 1
ATOM 1564 O O . LEU A 1 203 ? -7.990 12.825 17.424 1.00 49.44 203 LEU A O 1
ATOM 1568 N N . ALA A 1 204 ? -8.447 15.025 17.464 1.00 55.56 204 ALA A N 1
ATOM 1569 C CA . ALA A 1 204 ? -7.201 15.444 16.838 1.00 55.56 204 ALA A CA 1
ATOM 1570 C C . ALA A 1 204 ? -6.006 15.109 17.749 1.00 55.56 204 ALA A C 1
ATOM 1572 O O . ALA A 1 204 ? -6.066 15.367 18.960 1.00 55.56 204 ALA A O 1
ATOM 1573 N N . PRO A 1 205 ? -4.908 14.561 17.199 1.00 56.16 205 PRO A N 1
ATOM 1574 C CA . PRO A 1 205 ? -3.649 14.471 17.919 1.00 56.16 205 PRO A CA 1
ATOM 1575 C C . PRO A 1 205 ? -3.198 15.881 18.326 1.00 56.16 205 PRO A C 1
ATOM 1577 O O . PRO A 1 205 ? -3.004 16.740 17.473 1.00 56.16 205 PRO A O 1
ATOM 1580 N N . SER A 1 206 ? -2.982 16.111 19.620 1.00 54.84 206 SER A N 1
ATOM 1581 C CA . SER A 1 206 ? -2.669 17.446 20.160 1.00 54.84 206 SER A CA 1
ATOM 1582 C C . SER A 1 206 ? -1.341 18.036 19.678 1.00 54.84 206 SER A C 1
ATOM 1584 O O . SER A 1 206 ? -1.127 19.236 19.773 1.00 54.84 206 SER A O 1
ATOM 1586 N N . ASN A 1 207 ? -0.427 17.189 19.193 1.00 57.12 207 ASN A N 1
ATOM 1587 C CA . ASN A 1 207 ? 0.941 17.580 18.847 1.00 57.12 207 ASN A CA 1
ATOM 1588 C C . ASN A 1 207 ? 1.245 17.369 17.352 1.00 57.12 207 ASN A C 1
ATOM 1590 O O . ASN A 1 207 ? 2.415 17.329 16.973 1.00 57.12 207 ASN A O 1
ATOM 1594 N N . LYS A 1 208 ? 0.228 17.133 16.504 1.00 58.34 208 LYS A N 1
ATOM 1595 C CA . LYS A 1 208 ? 0.426 16.804 15.082 1.00 58.34 208 LYS A CA 1
ATOM 1596 C C . LYS A 1 208 ? -0.636 17.444 14.192 1.00 58.34 208 LYS A C 1
ATOM 1598 O O . LYS A 1 208 ? -1.822 17.175 14.355 1.00 58.34 208 LYS A O 1
ATOM 1603 N N . GLY A 1 209 ? -0.196 18.203 13.190 1.00 54.19 209 GLY A N 1
ATOM 1604 C CA . GLY A 1 209 ? -1.080 18.729 12.147 1.00 54.19 209 GLY A CA 1
ATOM 1605 C C . GLY A 1 209 ? -1.735 17.630 11.296 1.00 54.19 209 GLY A C 1
ATOM 1606 O O . GLY A 1 209 ? -1.321 16.468 11.299 1.00 54.19 209 GLY A O 1
ATOM 1607 N N . ILE A 1 210 ? -2.777 18.001 10.556 1.00 54.34 210 ILE A N 1
ATOM 1608 C CA . ILE A 1 210 ? -3.456 17.116 9.599 1.00 54.34 210 ILE A CA 1
ATOM 1609 C C . ILE A 1 210 ? -2.448 16.726 8.495 1.00 54.34 210 ILE A C 1
ATOM 1611 O O . ILE A 1 210 ? -1.741 17.584 7.976 1.00 54.34 210 ILE A O 1
ATOM 1615 N N . PHE A 1 211 ? -2.354 15.428 8.169 1.00 54.78 211 PHE A N 1
ATOM 1616 C CA . PHE A 1 211 ? -1.404 14.818 7.210 1.00 54.78 211 PHE A CA 1
ATOM 1617 C C . PHE A 1 211 ? 0.088 14.826 7.576 1.00 54.78 211 PHE A C 1
ATOM 1619 O O . PHE A 1 211 ? 0.900 14.362 6.772 1.00 54.78 211 PHE A O 1
ATOM 1626 N N . THR A 1 212 ? 0.475 15.227 8.792 1.00 55.44 212 THR A N 1
ATOM 1627 C CA . THR A 1 212 ? 1.873 15.028 9.216 1.00 55.44 212 THR A CA 1
ATOM 1628 C C . THR A 1 212 ? 2.215 13.551 9.386 1.00 55.44 212 THR A C 1
ATOM 1630 O O . THR A 1 212 ? 3.338 13.155 9.107 1.00 55.44 212 THR A O 1
ATOM 1633 N N . ASP A 1 213 ? 1.224 12.717 9.705 1.00 58.06 213 ASP A N 1
ATOM 1634 C CA . ASP A 1 213 ? 1.271 11.254 9.682 1.00 58.06 213 ASP A CA 1
ATOM 1635 C C . ASP A 1 213 ? 0.213 10.687 8.731 1.00 58.06 213 ASP A C 1
ATOM 1637 O O . ASP A 1 213 ? -0.754 11.370 8.396 1.00 58.06 213 ASP A O 1
ATOM 1641 N N . THR A 1 214 ? 0.351 9.414 8.341 1.00 65.00 214 THR A N 1
ATOM 1642 C CA . THR A 1 214 ? -0.670 8.708 7.551 1.00 65.00 214 THR A CA 1
ATOM 1643 C C . THR A 1 214 ? -2.002 8.658 8.318 1.00 65.00 214 THR A C 1
ATOM 1645 O O . THR A 1 214 ? -2.084 7.937 9.324 1.00 65.00 214 THR A O 1
ATOM 1648 N N . PRO A 1 215 ? -3.046 9.387 7.871 1.00 65.94 215 PRO A N 1
ATOM 1649 C CA . PRO A 1 215 ? -4.346 9.344 8.519 1.00 65.94 215 PRO A CA 1
ATOM 1650 C C . PRO A 1 215 ? -5.030 8.000 8.253 1.00 65.94 215 PRO A C 1
ATOM 1652 O O . PRO A 1 215 ? -4.779 7.327 7.250 1.00 65.94 215 PRO A O 1
ATOM 1655 N N . MET A 1 216 ? -5.913 7.604 9.159 1.00 73.12 216 MET A N 1
ATOM 1656 C CA . MET A 1 216 ? -6.780 6.445 8.994 1.00 73.12 216 MET A CA 1
ATOM 1657 C C . MET A 1 216 ? -8.042 6.872 8.267 1.00 73.12 216 MET A C 1
ATOM 1659 O O . MET A 1 216 ? -8.736 7.774 8.719 1.00 73.12 216 MET A O 1
ATOM 1663 N N . VAL A 1 217 ? -8.359 6.211 7.161 1.00 67.88 217 VAL A N 1
ATOM 1664 C CA . VAL A 1 217 ? -9.528 6.576 6.365 1.00 67.88 217 VAL A CA 1
ATOM 1665 C C . VAL A 1 217 ? -10.686 5.636 6.698 1.00 67.88 217 VAL A C 1
ATOM 1667 O O . VAL A 1 217 ? -10.645 4.447 6.361 1.00 67.88 217 VAL A O 1
ATOM 1670 N N . ASN A 1 218 ? -11.719 6.151 7.364 1.00 74.12 218 ASN A N 1
ATOM 1671 C CA . ASN A 1 218 ? -12.860 5.366 7.825 1.00 74.12 218 ASN A CA 1
ATOM 1672 C C . ASN A 1 218 ? -14.147 6.197 7.987 1.00 74.12 218 ASN A C 1
ATOM 1674 O O . ASN A 1 218 ? -14.079 7.383 8.289 1.00 74.12 218 ASN A O 1
ATOM 1678 N N . PHE A 1 219 ? -15.316 5.576 7.803 1.00 71.44 219 PHE A N 1
ATOM 1679 C CA . PHE A 1 219 ? -16.620 6.226 8.004 1.00 71.44 219 PHE A CA 1
ATOM 1680 C C . PHE A 1 219 ? -17.363 5.803 9.272 1.00 71.44 219 PHE A C 1
ATOM 1682 O O . PHE A 1 219 ? -18.166 6.570 9.787 1.00 71.44 219 PHE A O 1
ATOM 1689 N N . ASP A 1 220 ? -17.113 4.594 9.753 1.00 72.88 220 ASP A N 1
ATOM 1690 C CA . ASP A 1 220 ? -17.975 3.885 10.695 1.00 72.88 220 ASP A CA 1
ATOM 1691 C C . ASP A 1 220 ? -17.445 3.958 12.139 1.00 72.88 220 ASP A C 1
ATOM 1693 O O . ASP A 1 220 ? -18.187 3.925 13.117 1.00 72.88 220 ASP A O 1
ATOM 1697 N N . VAL A 1 221 ? -16.132 4.153 12.301 1.00 78.12 221 VAL A N 1
ATOM 1698 C CA . VAL A 1 221 ? -15.495 4.294 13.620 1.00 78.12 221 VAL A CA 1
ATOM 1699 C C . VAL A 1 221 ? -16.132 5.410 14.443 1.00 78.12 221 VAL A C 1
ATOM 1701 O O . VAL A 1 221 ? -16.325 5.233 15.642 1.00 78.12 221 VAL A O 1
ATOM 1704 N N . MET A 1 222 ? -16.478 6.543 13.826 1.00 76.62 222 MET A N 1
ATOM 1705 C CA . MET A 1 222 ? -17.059 7.672 14.557 1.00 76.62 222 MET A CA 1
ATOM 1706 C C . MET A 1 222 ? -18.447 7.348 15.115 1.00 76.62 222 MET A C 1
ATOM 1708 O O . MET A 1 222 ? -18.707 7.658 16.275 1.00 76.62 222 MET A O 1
ATOM 1712 N N . ASP A 1 223 ? -19.299 6.678 14.336 1.00 78.88 223 ASP A N 1
ATOM 1713 C CA . ASP A 1 223 ? -20.625 6.247 14.791 1.00 78.88 223 ASP A CA 1
ATOM 1714 C C . ASP A 1 223 ? -20.509 5.263 15.965 1.00 78.88 223 ASP A C 1
ATOM 1716 O O . ASP A 1 223 ? -21.150 5.416 17.005 1.00 78.88 223 ASP A O 1
ATOM 1720 N N . LYS A 1 224 ? -19.578 4.309 15.871 1.00 81.62 224 LYS A N 1
ATOM 1721 C CA . LYS A 1 224 ? -19.323 3.325 16.936 1.00 81.62 224 LYS A CA 1
ATOM 1722 C C . LYS A 1 224 ? -18.775 3.946 18.216 1.00 81.62 224 LYS A C 1
ATOM 1724 O O . LYS A 1 224 ? -19.101 3.478 19.306 1.00 81.62 224 LYS A O 1
ATOM 1729 N N . LEU A 1 225 ? -17.950 4.987 18.102 1.00 82.62 225 LEU A N 1
ATOM 1730 C CA . LEU A 1 225 ? -17.462 5.744 19.255 1.00 82.62 225 LEU A CA 1
ATOM 1731 C C . LEU A 1 225 ? -18.589 6.562 19.901 1.00 82.62 225 LEU A C 1
ATOM 1733 O O . LEU A 1 225 ? -18.701 6.577 21.124 1.00 82.62 225 LEU A O 1
ATOM 1737 N N . GLN A 1 226 ? -19.447 7.203 19.100 1.00 77.38 226 GLN A N 1
ATOM 1738 C CA . GLN A 1 226 ? -20.562 8.022 19.593 1.00 77.38 226 GLN A CA 1
ATOM 1739 C C . GLN A 1 226 ? -21.670 7.186 20.242 1.00 77.38 226 GLN A C 1
ATOM 1741 O O . GLN A 1 226 ? -22.182 7.552 21.296 1.00 77.38 226 GLN A O 1
ATOM 1746 N N . THR A 1 227 ? -22.002 6.037 19.655 1.00 83.12 227 THR A N 1
ATOM 1747 C CA . THR A 1 227 ? -22.970 5.077 20.216 1.00 83.12 227 THR A CA 1
ATOM 1748 C C . THR A 1 227 ? -22.419 4.312 21.422 1.00 83.12 227 THR A C 1
ATOM 1750 O O . THR A 1 227 ? -23.149 3.565 22.070 1.00 83.12 227 THR A O 1
ATOM 1753 N N . GLY A 1 228 ? -21.128 4.470 21.731 1.00 84.31 228 GLY A N 1
ATOM 1754 C CA . GLY A 1 228 ? -20.461 3.794 22.837 1.00 84.31 228 GLY A CA 1
ATOM 1755 C C . GLY A 1 228 ? -20.180 2.309 22.593 1.00 84.31 228 GLY A C 1
ATOM 1756 O O . GLY A 1 228 ? -19.680 1.648 23.502 1.00 84.31 228 GLY A O 1
ATOM 1757 N N . LYS A 1 229 ? -20.436 1.771 21.394 1.00 84.31 229 LYS A N 1
ATOM 1758 C CA . LYS A 1 229 ? -20.074 0.388 21.021 1.00 84.31 229 LYS A CA 1
ATOM 1759 C C . LYS A 1 229 ? -18.560 0.174 20.978 1.00 84.31 229 LYS A C 1
ATOM 1761 O O . LYS A 1 229 ? -18.076 -0.916 21.281 1.00 84.31 229 LYS A O 1
ATOM 1766 N N . ALA A 1 230 ? -17.808 1.223 20.658 1.00 87.19 230 ALA A N 1
ATOM 1767 C CA . ALA A 1 230 ? -16.356 1.238 20.721 1.00 87.19 230 ALA A CA 1
ATOM 1768 C C . ALA A 1 230 ? -15.849 2.292 21.712 1.00 87.19 230 ALA A C 1
ATOM 1770 O O . ALA A 1 230 ? -16.469 3.337 21.896 1.00 87.19 230 ALA A O 1
ATOM 1771 N N . GLU A 1 231 ? -14.703 2.036 22.337 1.00 88.19 231 GLU A N 1
ATOM 1772 C CA . GLU A 1 231 ? -13.983 3.018 23.149 1.00 88.19 231 GLU A CA 1
ATOM 1773 C C . GLU A 1 231 ? -12.527 3.117 22.688 1.00 88.19 231 GLU A C 1
ATOM 1775 O O . GLU A 1 231 ? -11.803 2.121 22.639 1.00 88.19 231 GLU A O 1
ATOM 1780 N N . TRP A 1 232 ? -12.092 4.336 22.365 1.00 86.81 232 TRP A N 1
ATOM 1781 C CA . TRP A 1 232 ? -10.704 4.623 22.022 1.00 86.81 232 TRP A CA 1
ATOM 1782 C C . TRP A 1 232 ? -9.923 5.012 23.276 1.00 86.81 232 TRP A C 1
ATOM 1784 O O . TRP A 1 232 ? -10.122 6.088 23.846 1.00 86.81 232 TRP A O 1
ATOM 1794 N N . VAL A 1 233 ? -9.012 4.145 23.705 1.00 87.56 233 VAL A N 1
ATOM 1795 C CA . VAL A 1 233 ? -8.220 4.322 24.919 1.00 87.56 233 VAL A CA 1
ATOM 1796 C C . VAL A 1 233 ? -6.786 4.693 24.555 1.00 87.56 233 VAL A C 1
ATOM 1798 O O . VAL A 1 233 ? -6.040 3.908 23.970 1.00 87.56 233 VAL A O 1
ATOM 1801 N N . ARG A 1 234 ? -6.381 5.904 24.949 1.00 87.50 234 ARG A N 1
ATOM 1802 C CA . ARG A 1 234 ? -4.987 6.358 24.882 1.00 87.50 234 ARG A CA 1
ATOM 1803 C C . ARG A 1 234 ? -4.208 5.739 26.031 1.00 87.50 234 ARG A C 1
ATOM 1805 O O . ARG A 1 234 ? -4.388 6.146 27.180 1.00 87.50 234 ARG A O 1
ATOM 1812 N N . CYS A 1 235 ? -3.368 4.752 25.749 1.00 86.94 235 CYS A N 1
ATOM 1813 C CA . CYS A 1 235 ? -2.628 4.075 26.805 1.00 86.94 235 CYS A CA 1
ATOM 1814 C C . CYS A 1 235 ? -1.333 3.407 26.341 1.00 86.94 235 CYS A C 1
ATOM 1816 O O . CYS A 1 235 ? -1.134 3.134 25.156 1.00 86.94 235 CYS A O 1
ATOM 1818 N N . ASP A 1 236 ? -0.453 3.146 27.308 1.00 87.56 236 ASP A N 1
ATOM 1819 C CA . ASP A 1 236 ? 0.620 2.160 27.177 1.00 87.56 236 ASP A CA 1
ATOM 1820 C C . ASP A 1 236 ? 0.173 0.858 27.848 1.00 87.56 236 ASP A C 1
ATOM 1822 O O . ASP A 1 236 ? -0.422 0.877 28.926 1.00 87.56 236 ASP A O 1
ATOM 1826 N N . ILE A 1 237 ? 0.449 -0.276 27.212 1.00 88.38 237 ILE A N 1
ATOM 1827 C CA . ILE A 1 237 ? 0.140 -1.591 27.776 1.00 88.38 237 ILE A CA 1
ATOM 1828 C C . ILE A 1 237 ? 1.285 -2.001 28.695 1.00 88.38 237 ILE A C 1
ATOM 1830 O O . ILE A 1 237 ? 2.435 -2.016 28.260 1.00 88.38 237 ILE A O 1
ATOM 1834 N N . GLU A 1 238 ? 0.972 -2.326 29.951 1.00 88.38 238 GLU A N 1
ATOM 1835 C CA . GLU A 1 238 ? 1.971 -2.762 30.931 1.00 88.38 238 GLU A CA 1
ATOM 1836 C C . GLU A 1 238 ? 2.081 -4.290 30.964 1.00 88.38 238 GLU A C 1
ATOM 1838 O O . GLU A 1 238 ? 3.172 -4.840 30.815 1.00 88.38 238 GLU A O 1
ATOM 1843 N N . GLN A 1 239 ? 0.953 -4.983 31.147 1.00 89.25 239 GLN A N 1
ATOM 1844 C CA . GLN A 1 239 ? 0.910 -6.443 31.249 1.00 89.25 239 GLN A CA 1
ATOM 1845 C C . GLN A 1 239 ? -0.483 -6.999 30.942 1.00 89.25 239 GLN A C 1
ATOM 1847 O O . GLN A 1 239 ? -1.494 -6.318 31.112 1.00 89.25 239 GLN A O 1
ATOM 1852 N N . PHE A 1 240 ? -0.537 -8.267 30.556 1.00 88.75 240 PHE A N 1
ATOM 1853 C CA . PHE A 1 240 ? -1.771 -9.039 30.478 1.00 88.75 240 PHE A CA 1
ATOM 1854 C C . PHE A 1 240 ? -2.122 -9.613 31.853 1.00 88.75 240 PHE A C 1
ATOM 1856 O O . PHE A 1 240 ? -1.254 -10.068 32.603 1.00 88.75 240 PHE A O 1
ATOM 1863 N N . THR A 1 241 ? -3.409 -9.591 32.172 1.00 87.38 241 THR A N 1
ATOM 1864 C CA . THR A 1 241 ? -4.015 -10.272 33.321 1.00 87.38 241 THR A CA 1
ATOM 1865 C C . THR A 1 241 ? -4.810 -11.485 32.828 1.00 87.38 241 THR A C 1
ATOM 1867 O O . THR A 1 241 ? -4.907 -11.696 31.624 1.00 87.38 241 THR A O 1
ATOM 1870 N N . GLU A 1 242 ? -5.375 -12.302 33.721 1.00 85.50 242 GLU A N 1
ATOM 1871 C CA . GLU A 1 242 ? -6.169 -13.470 33.290 1.00 85.50 242 GLU A CA 1
ATOM 1872 C C . GLU A 1 242 ? -7.429 -13.052 32.507 1.00 85.50 242 GLU A C 1
ATOM 1874 O O . GLU A 1 242 ? -7.694 -13.615 31.448 1.00 85.50 242 GLU A O 1
ATOM 1879 N N . ASP A 1 243 ? -8.098 -11.979 32.946 1.00 85.31 243 ASP A N 1
ATOM 1880 C CA . ASP A 1 243 ? -9.380 -11.507 32.389 1.00 85.31 243 ASP A CA 1
ATOM 1881 C C . ASP A 1 243 ? -9.263 -10.158 31.643 1.00 85.31 243 ASP A C 1
ATOM 1883 O O . ASP A 1 243 ? -10.213 -9.368 31.591 1.00 85.31 243 ASP A O 1
ATOM 1887 N N . GLY A 1 244 ? -8.059 -9.778 31.195 1.00 86.94 244 GLY A N 1
ATOM 1888 C CA . GLY A 1 244 ? -7.864 -8.437 30.636 1.00 86.94 244 GLY A CA 1
ATOM 1889 C C . GLY A 1 244 ? -6.429 -8.003 30.388 1.00 86.94 244 GLY A C 1
ATOM 1890 O O . GLY A 1 244 ? -5.484 -8.792 30.397 1.00 86.94 244 GLY A O 1
ATOM 1891 N N . VAL A 1 245 ? -6.272 -6.698 30.184 1.00 89.31 245 VAL A N 1
ATOM 1892 C CA . VAL A 1 245 ? -4.986 -6.035 29.966 1.00 89.31 245 VAL A CA 1
ATOM 1893 C C . VAL A 1 245 ? -4.864 -4.850 30.921 1.00 89.31 245 VAL A C 1
ATOM 1895 O O . VAL A 1 245 ? -5.705 -3.948 30.925 1.00 89.31 245 VAL A O 1
ATOM 1898 N N . LEU A 1 246 ? -3.800 -4.833 31.726 1.00 90.19 246 LEU A N 1
ATOM 1899 C CA . LEU A 1 246 ? -3.436 -3.682 32.542 1.00 90.19 246 LEU A CA 1
ATOM 1900 C C . LEU A 1 246 ? -2.788 -2.627 31.650 1.00 90.19 246 LEU A C 1
ATOM 1902 O O . LEU A 1 246 ? -1.753 -2.864 31.018 1.00 90.19 246 LEU A O 1
ATOM 1906 N N . VAL A 1 247 ? -3.389 -1.443 31.634 1.00 91.25 247 VAL A N 1
ATOM 1907 C CA . VAL A 1 247 ? -2.925 -0.320 30.833 1.00 91.25 247 VAL A CA 1
ATOM 1908 C C . VAL A 1 247 ? -2.674 0.907 31.695 1.00 91.25 247 VAL A C 1
ATOM 1910 O O . VAL A 1 247 ? -3.399 1.191 32.648 1.00 91.25 247 VAL A O 1
ATOM 1913 N N . ASN A 1 248 ? -1.666 1.678 31.313 1.00 91.00 248 ASN A N 1
ATOM 1914 C CA . ASN A 1 248 ? -1.456 3.030 31.793 1.00 91.00 248 ASN A CA 1
ATOM 1915 C C . ASN A 1 248 ? -2.276 3.993 30.916 1.00 91.00 248 ASN A C 1
ATOM 1917 O O . ASN A 1 248 ? -1.839 4.370 29.825 1.00 91.00 248 ASN A O 1
ATOM 1921 N N . LYS A 1 249 ? -3.498 4.335 31.345 1.00 89.31 249 LYS A N 1
ATOM 1922 C CA . LYS A 1 249 ? -4.406 5.249 30.636 1.00 89.31 249 LYS A CA 1
ATOM 1923 C C . LYS A 1 249 ? -3.931 6.687 30.815 1.00 89.31 249 LYS A C 1
ATOM 1925 O O . LYS A 1 249 ? -3.832 7.188 31.933 1.00 89.31 249 LYS A O 1
ATOM 1930 N N . ARG A 1 250 ? -3.662 7.366 29.702 1.00 87.50 250 ARG A N 1
ATOM 1931 C CA . ARG A 1 250 ? -3.121 8.729 29.686 1.00 87.50 250 ARG A CA 1
ATOM 1932 C C . ARG A 1 250 ? -4.195 9.741 29.294 1.00 87.50 250 ARG A C 1
ATOM 1934 O O . ARG A 1 250 ? -5.082 9.446 28.490 1.00 87.50 250 ARG A O 1
ATOM 1941 N N . ALA A 1 251 ? -4.099 10.946 29.853 1.00 80.19 251 ALA A N 1
ATOM 1942 C CA . ALA A 1 251 ? -4.925 12.076 29.441 1.00 80.19 251 ALA A CA 1
ATOM 1943 C C . ALA A 1 251 ? -4.507 12.594 28.050 1.00 80.19 251 ALA A C 1
ATOM 1945 O O . ALA A 1 251 ? -3.429 12.277 27.539 1.00 80.19 251 ALA A O 1
ATOM 1946 N N . LYS A 1 252 ? -5.367 13.406 27.423 1.00 71.25 252 LYS A N 1
ATOM 1947 C CA . LYS A 1 252 ? -5.033 14.106 26.172 1.00 71.25 252 LYS A CA 1
ATOM 1948 C C . LYS A 1 252 ? -3.814 15.017 26.413 1.00 71.25 252 LYS A C 1
ATOM 1950 O O . LYS A 1 252 ? -3.675 15.567 27.500 1.00 71.25 252 LYS A O 1
ATOM 1955 N N . CYS A 1 253 ? -2.935 15.144 25.417 1.00 67.62 253 CYS A N 1
ATOM 1956 C CA . CYS A 1 253 ? -1.665 15.893 25.477 1.00 67.62 253 CYS A CA 1
ATOM 1957 C C . CYS A 1 253 ? -0.532 15.271 26.316 1.00 67.62 253 CYS A C 1
ATOM 1959 O O . CYS A 1 253 ? 0.551 15.847 26.380 1.00 67.62 253 CYS A O 1
ATOM 1961 N N . VAL A 1 254 ? -0.727 14.088 26.908 1.00 72.62 254 VAL A N 1
ATOM 1962 C CA . VAL A 1 254 ? 0.326 13.386 27.658 1.00 72.62 254 VAL A CA 1
ATOM 1963 C C . VAL A 1 254 ? 1.092 12.428 26.739 1.00 72.62 254 VAL A C 1
ATOM 1965 O O . VAL A 1 254 ? 0.507 11.540 26.102 1.00 72.62 254 VAL A O 1
ATOM 1968 N N . ALA A 1 255 ? 2.412 12.618 26.664 1.00 73.81 255 ALA A N 1
ATOM 1969 C CA . ALA A 1 255 ? 3.292 11.870 25.773 1.00 73.81 255 ALA A CA 1
ATOM 1970 C C . ALA A 1 255 ? 3.368 10.369 26.131 1.00 73.81 255 ALA A C 1
ATOM 1972 O O . ALA A 1 255 ? 3.102 9.978 27.269 1.00 73.81 255 ALA A O 1
ATOM 1973 N N . PRO A 1 256 ? 3.717 9.490 25.172 1.00 77.88 256 PRO A N 1
ATOM 1974 C CA . PRO A 1 256 ? 3.878 8.069 25.457 1.00 77.88 256 PRO A CA 1
ATOM 1975 C C . PRO A 1 256 ? 4.993 7.767 26.458 1.00 77.88 256 PRO A C 1
ATOM 1977 O O . PRO A 1 256 ? 6.108 8.243 26.279 1.00 77.88 256 PRO A O 1
ATOM 1980 N N . GLY A 1 257 ? 4.717 6.909 27.446 1.00 78.88 257 GLY A N 1
ATOM 1981 C CA . GLY A 1 257 ? 5.647 6.572 28.530 1.00 78.88 257 GLY A CA 1
ATOM 1982 C C . GLY A 1 257 ? 5.525 7.442 29.786 1.00 78.88 257 GLY A C 1
ATOM 1983 O O . GLY A 1 257 ? 6.102 7.086 30.809 1.00 78.88 257 GLY A O 1
ATOM 1984 N N . GLU A 1 258 ? 4.759 8.532 29.740 1.00 83.12 258 GLU A N 1
ATOM 1985 C CA . GLU A 1 258 ? 4.512 9.384 30.908 1.00 83.12 258 GLU A CA 1
ATOM 1986 C C . GLU A 1 258 ? 3.506 8.749 31.895 1.00 83.12 258 GLU A C 1
ATOM 1988 O O . GLU A 1 258 ? 2.667 7.926 31.492 1.00 83.12 258 GLU A O 1
ATOM 1993 N N . PRO A 1 259 ? 3.542 9.130 33.189 1.00 82.12 259 PRO A N 1
ATOM 1994 C CA . PRO A 1 259 ? 2.630 8.604 34.198 1.00 82.12 259 PRO A CA 1
ATOM 1995 C C . PRO A 1 259 ? 1.165 8.904 33.864 1.00 82.12 259 PRO A C 1
ATOM 1997 O O . PRO A 1 259 ? 0.800 10.015 33.478 1.00 82.12 259 PRO A O 1
ATOM 2000 N N . GLY A 1 260 ? 0.306 7.911 34.058 1.00 85.06 260 GLY A N 1
ATOM 2001 C CA . GLY A 1 260 ? -1.137 8.023 33.891 1.00 85.06 260 GLY A CA 1
ATOM 2002 C C . GLY A 1 260 ? -1.881 7.172 34.917 1.00 85.06 260 GLY A C 1
ATOM 2003 O O . GLY A 1 260 ? -1.323 6.734 35.925 1.00 85.06 260 GLY A O 1
ATOM 2004 N N . GLN A 1 261 ? -3.171 6.955 34.677 1.00 88.88 261 GLN A N 1
ATOM 2005 C CA . GLN A 1 261 ? -4.014 6.149 35.548 1.00 88.88 261 GLN A CA 1
ATOM 2006 C C . GLN A 1 261 ? -3.925 4.678 35.146 1.00 88.88 261 GLN A C 1
ATOM 2008 O O . GLN A 1 261 ? -4.295 4.303 34.033 1.00 88.88 261 GLN A O 1
ATOM 2013 N N . LYS A 1 262 ? -3.492 3.822 36.072 1.00 90.56 262 LYS A N 1
ATOM 2014 C CA . LYS A 1 262 ? -3.505 2.373 35.860 1.00 90.56 262 LYS A CA 1
ATOM 2015 C C . LYS A 1 262 ? -4.940 1.855 35.882 1.00 90.56 262 LYS A C 1
ATOM 2017 O O . LYS A 1 262 ? -5.638 1.999 36.883 1.00 90.56 262 LYS A O 1
ATOM 2022 N N . VAL A 1 263 ? -5.374 1.265 34.775 1.00 91.06 263 VAL A N 1
ATOM 2023 C CA . VAL A 1 263 ? -6.723 0.720 34.593 1.00 91.06 263 VAL A CA 1
ATOM 2024 C C . VAL A 1 263 ? -6.602 -0.662 33.969 1.00 91.06 263 VAL A C 1
ATOM 2026 O O . VAL A 1 263 ? -5.812 -0.867 33.053 1.00 91.06 263 VAL A O 1
ATOM 2029 N N . VAL A 1 264 ? -7.391 -1.617 34.453 1.00 89.38 264 VAL A N 1
ATOM 2030 C CA . VAL A 1 264 ? -7.529 -2.921 33.800 1.00 89.38 264 VAL A CA 1
ATOM 2031 C C . VAL A 1 264 ? -8.667 -2.823 32.796 1.00 89.38 264 VAL A C 1
ATOM 2033 O O . VAL A 1 264 ? -9.816 -2.598 33.178 1.00 89.38 264 VAL A O 1
ATOM 2036 N N . ILE A 1 265 ? -8.347 -2.976 31.514 1.00 88.69 265 ILE A N 1
ATOM 2037 C CA . ILE A 1 265 ? -9.354 -3.168 30.473 1.00 88.69 265 ILE A CA 1
ATOM 2038 C C . ILE A 1 265 ? -9.693 -4.650 30.482 1.00 88.69 265 ILE A C 1
ATOM 2040 O O . ILE A 1 265 ? -8.855 -5.476 30.118 1.00 88.69 265 ILE A O 1
ATOM 2044 N N . LYS A 1 266 ? -10.904 -4.976 30.934 1.00 86.44 266 LYS A N 1
ATOM 2045 C CA . LYS A 1 266 ? -11.409 -6.344 30.866 1.00 86.44 266 LYS A CA 1
ATOM 2046 C C . LYS A 1 266 ? -11.685 -6.712 29.425 1.00 86.44 266 LYS A C 1
ATOM 2048 O O . LYS A 1 266 ? -12.204 -5.904 28.653 1.00 86.44 266 LYS A O 1
ATOM 2053 N N . GLY A 1 267 ? -11.276 -7.910 29.075 1.00 81.12 267 GLY A N 1
ATOM 2054 C CA . GLY A 1 267 ? -11.225 -8.337 27.707 1.00 81.12 267 GLY A CA 1
ATOM 2055 C C . GLY A 1 267 ? -10.379 -9.577 27.588 1.00 81.12 267 GLY A C 1
ATOM 2056 O O . GLY A 1 267 ? -9.710 -10.008 28.514 1.00 81.12 267 GLY A O 1
ATOM 2057 N N . ASP A 1 268 ? -10.476 -10.192 26.436 1.00 74.94 268 ASP A N 1
ATOM 2058 C CA . ASP A 1 268 ? -10.824 -11.586 26.530 1.00 74.94 268 ASP A CA 1
ATOM 2059 C C . ASP A 1 268 ? -10.517 -12.298 25.175 1.00 74.94 268 ASP A C 1
ATOM 2061 O O . ASP A 1 268 ? -9.870 -13.337 25.123 1.00 74.94 268 ASP A O 1
ATOM 2065 N N . LEU A 1 269 ? -10.795 -11.633 24.049 1.00 82.94 269 LEU A N 1
ATOM 2066 C CA . LEU A 1 269 ? -10.093 -11.820 22.781 1.00 82.94 269 LEU A CA 1
ATOM 2067 C C . LEU A 1 269 ? -9.170 -10.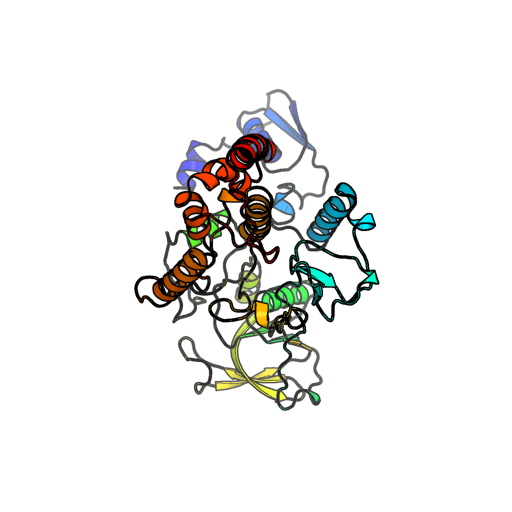625 22.559 1.00 82.94 269 LEU A C 1
ATOM 2069 O O . LEU A 1 269 ? -9.628 -9.488 22.552 1.00 82.94 269 LEU A O 1
ATOM 2073 N N . VAL A 1 270 ? -7.882 -10.848 22.308 1.00 86.06 270 VAL A N 1
ATOM 2074 C CA . VAL A 1 270 ? -6.956 -9.759 21.971 1.00 86.06 270 VAL A CA 1
ATOM 2075 C C . VAL A 1 270 ? -6.531 -9.847 20.513 1.00 86.06 270 VAL A C 1
ATOM 2077 O O . VAL A 1 270 ? -5.904 -10.814 20.086 1.00 86.06 270 VAL A O 1
ATOM 2080 N N . VAL A 1 271 ? -6.827 -8.794 19.751 1.00 87.56 271 VAL A N 1
ATOM 2081 C CA . VAL A 1 271 ? -6.373 -8.628 18.370 1.00 87.56 271 VAL A CA 1
ATOM 2082 C C . VAL A 1 271 ? -5.136 -7.736 18.352 1.00 87.56 271 VAL A C 1
ATOM 2084 O O . VAL A 1 271 ? -5.200 -6.538 18.627 1.00 87.56 271 VAL A O 1
ATOM 2087 N N . MET A 1 272 ? -3.994 -8.318 17.989 1.00 86.94 272 MET A N 1
ATOM 2088 C CA . MET A 1 272 ? -2.724 -7.602 17.854 1.00 86.94 272 MET A CA 1
ATOM 2089 C C . MET A 1 272 ? -2.638 -6.886 16.497 1.00 86.94 272 MET A C 1
ATOM 2091 O O . MET A 1 272 ? -2.145 -7.431 15.512 1.00 86.94 272 MET A O 1
ATOM 2095 N N . ALA A 1 273 ? -3.085 -5.632 16.446 1.00 87.06 273 ALA A N 1
ATOM 2096 C CA . ALA A 1 273 ? -3.010 -4.744 15.283 1.00 87.06 273 ALA A CA 1
ATOM 2097 C C . ALA A 1 273 ? -1.749 -3.847 15.310 1.00 87.06 273 ALA A C 1
ATOM 2099 O O . ALA A 1 273 ? -1.782 -2.657 14.985 1.00 87.06 273 ALA A O 1
ATOM 2100 N N . THR A 1 274 ? -0.608 -4.427 15.687 1.00 85.00 274 THR A N 1
ATOM 2101 C CA . THR A 1 274 ? 0.680 -3.751 15.943 1.00 85.00 274 THR A CA 1
ATOM 2102 C C . THR A 1 274 ? 1.566 -3.568 14.699 1.00 85.00 274 THR A C 1
ATOM 2104 O O . THR A 1 274 ? 2.715 -3.124 14.802 1.00 85.00 274 THR A O 1
ATOM 2107 N N . GLY A 1 275 ? 1.025 -3.857 13.512 1.00 82.44 275 GLY A N 1
ATOM 2108 C CA . GLY A 1 275 ? 1.697 -3.727 12.218 1.00 82.44 275 GLY A CA 1
ATOM 2109 C C . GLY A 1 275 ? 2.574 -4.928 11.850 1.00 82.44 275 GLY A C 1
ATOM 2110 O O . GLY A 1 275 ? 2.557 -5.966 12.509 1.00 82.44 275 GLY A O 1
ATOM 2111 N N . CYS A 1 276 ? 3.362 -4.780 10.784 1.00 78.56 276 CYS A N 1
ATOM 2112 C CA . CYS A 1 276 ? 4.234 -5.833 10.257 1.00 78.56 276 CYS A CA 1
ATOM 2113 C C . CYS A 1 276 ? 5.700 -5.390 10.238 1.00 78.56 276 CYS A C 1
ATOM 2115 O O . CYS A 1 276 ? 6.012 -4.203 10.117 1.00 78.56 276 CYS A O 1
ATOM 2117 N N . LYS A 1 277 ? 6.617 -6.358 10.327 1.00 79.38 277 LYS A N 1
ATOM 2118 C CA . LYS A 1 277 ? 8.027 -6.150 9.991 1.00 79.38 277 LYS A CA 1
ATOM 2119 C C . LYS A 1 277 ? 8.147 -5.999 8.476 1.00 79.38 277 LYS A C 1
ATOM 2121 O O . LYS A 1 277 ? 7.479 -6.708 7.723 1.00 79.38 277 LYS A O 1
ATOM 2126 N N . ARG A 1 278 ? 9.004 -5.083 8.029 1.00 73.44 278 ARG A N 1
ATOM 2127 C CA . ARG A 1 278 ? 9.269 -4.911 6.599 1.00 73.44 278 ARG A CA 1
ATOM 2128 C C . ARG A 1 278 ? 10.058 -6.111 6.065 1.00 73.44 278 ARG A C 1
ATOM 2130 O O . ARG A 1 278 ? 10.986 -6.551 6.751 1.00 73.44 278 ARG A O 1
ATOM 2137 N N . PRO A 1 279 ? 9.716 -6.637 4.877 1.00 75.44 279 PRO A N 1
ATOM 2138 C CA . PRO A 1 279 ? 10.555 -7.608 4.190 1.00 75.44 279 PRO A CA 1
ATOM 2139 C C . PRO A 1 279 ? 11.949 -7.022 3.937 1.00 75.44 279 PRO A C 1
ATOM 2141 O O . PRO A 1 279 ? 12.075 -5.851 3.583 1.00 75.44 279 PRO A O 1
ATOM 2144 N N . GLN A 1 280 ? 12.991 -7.826 4.136 1.00 77.62 280 GLN A N 1
ATOM 2145 C CA . GLN A 1 280 ? 14.364 -7.424 3.835 1.00 77.62 280 GLN A CA 1
ATOM 2146 C C . GLN A 1 280 ? 14.713 -7.773 2.387 1.00 77.62 280 GLN A C 1
ATOM 2148 O O . GLN A 1 280 ? 14.283 -8.804 1.871 1.00 77.62 280 GLN A O 1
ATOM 2153 N N . LEU A 1 281 ? 15.535 -6.936 1.754 1.00 82.06 281 LEU A N 1
ATOM 2154 C CA . LEU A 1 281 ? 16.081 -7.165 0.413 1.00 82.06 281 LEU A CA 1
ATOM 2155 C C . LEU A 1 281 ? 17.408 -7.945 0.446 1.00 82.06 281 LEU A C 1
ATOM 2157 O O . LEU A 1 281 ? 18.220 -7.818 -0.460 1.00 82.06 281 LEU A O 1
ATOM 2161 N N . SER A 1 282 ? 17.624 -8.770 1.474 1.00 83.94 282 SER A N 1
ATOM 2162 C CA . SER A 1 282 ? 18.882 -9.495 1.720 1.00 83.94 282 SER A CA 1
ATOM 2163 C C . SER A 1 282 ? 19.240 -10.546 0.665 1.00 83.94 282 SER A C 1
ATOM 2165 O O . SER A 1 282 ? 20.335 -11.095 0.691 1.00 83.94 282 SER A O 1
ATOM 2167 N N . PHE A 1 283 ? 18.328 -10.848 -0.261 1.00 87.06 283 PHE A N 1
ATOM 2168 C CA . PHE A 1 283 ? 18.634 -11.689 -1.416 1.00 87.06 283 PHE A CA 1
ATOM 2169 C C . PHE A 1 283 ? 19.406 -10.935 -2.509 1.00 87.06 283 PHE A C 1
ATOM 2171 O O . PHE A 1 283 ? 19.962 -11.592 -3.386 1.00 87.06 283 PHE A O 1
ATOM 2178 N N . LEU A 1 284 ? 19.416 -9.596 -2.497 1.00 88.69 284 LEU A N 1
ATOM 2179 C CA . LEU A 1 284 ? 20.225 -8.778 -3.403 1.00 88.69 284 LEU A CA 1
ATOM 2180 C C . LEU A 1 284 ? 21.657 -8.635 -2.859 1.00 88.69 284 LEU A C 1
ATOM 2182 O O . LEU A 1 284 ? 21.836 -8.653 -1.642 1.00 88.69 284 LEU A O 1
ATOM 2186 N N . PRO A 1 285 ? 22.671 -8.477 -3.730 1.00 87.19 285 PRO A N 1
ATOM 2187 C CA . PRO A 1 285 ? 24.039 -8.206 -3.295 1.00 87.19 285 PRO A CA 1
ATOM 2188 C C . PRO A 1 285 ? 24.151 -6.912 -2.480 1.00 87.19 285 PRO A C 1
ATOM 2190 O O . PRO A 1 285 ? 23.508 -5.916 -2.815 1.00 87.19 285 PRO A O 1
ATOM 2193 N N . ASP A 1 286 ? 25.031 -6.897 -1.476 1.00 84.44 286 ASP A N 1
ATOM 2194 C CA . ASP A 1 286 ? 25.260 -5.721 -0.621 1.00 84.44 286 ASP A CA 1
ATOM 2195 C C . ASP A 1 286 ? 25.745 -4.494 -1.410 1.00 84.44 286 ASP A C 1
ATOM 2197 O O . ASP A 1 286 ? 25.422 -3.364 -1.047 1.00 84.44 286 ASP A O 1
ATOM 2201 N N . SER A 1 287 ? 26.419 -4.711 -2.546 1.00 80.94 287 SER A N 1
ATOM 2202 C CA . SER A 1 287 ? 26.849 -3.648 -3.464 1.00 80.94 287 SER A CA 1
ATOM 2203 C C . SER A 1 287 ? 25.693 -2.806 -4.020 1.00 80.94 287 SER A C 1
ATOM 2205 O O . SER A 1 287 ? 25.897 -1.674 -4.448 1.00 80.94 287 SER A O 1
ATOM 2207 N N . CYS A 1 288 ? 24.454 -3.314 -3.985 1.00 78.88 288 CYS A N 1
ATOM 2208 C CA . CYS A 1 288 ? 23.264 -2.551 -4.373 1.00 78.88 288 CYS A CA 1
ATOM 2209 C C . CYS A 1 288 ? 22.868 -1.475 -3.343 1.00 78.88 288 CYS A C 1
ATOM 2211 O O . CYS A 1 288 ? 22.029 -0.627 -3.648 1.00 78.88 288 CYS A O 1
ATOM 2213 N N . PHE A 1 289 ? 23.423 -1.526 -2.128 1.00 81.06 289 PHE A N 1
ATOM 2214 C CA . PHE A 1 289 ? 23.068 -0.664 -0.994 1.00 81.06 289 PHE A CA 1
ATOM 2215 C C . PHE A 1 289 ? 24.269 0.120 -0.441 1.00 81.06 289 PHE A C 1
ATOM 2217 O O . PHE A 1 289 ? 24.273 0.522 0.724 1.00 81.06 289 PHE A O 1
ATOM 2224 N N . GLU A 1 290 ? 25.297 0.322 -1.265 1.00 77.25 290 GLU A N 1
ATOM 2225 C CA . GLU A 1 290 ? 26.422 1.194 -0.935 1.00 77.25 290 GLU A CA 1
ATOM 2226 C C . GLU A 1 290 ? 25.999 2.671 -0.947 1.00 77.25 290 GLU A C 1
ATOM 2228 O O . GLU A 1 290 ? 25.173 3.103 -1.757 1.00 77.25 290 GLU A O 1
ATOM 2233 N N . GLU A 1 291 ? 26.575 3.479 -0.051 1.00 69.12 291 GLU A N 1
ATOM 2234 C CA . GLU A 1 291 ? 26.237 4.901 0.031 1.00 69.12 291 GLU A CA 1
ATOM 2235 C C . GLU A 1 291 ? 26.461 5.626 -1.311 1.00 69.12 291 GLU A C 1
ATOM 2237 O O . GLU A 1 291 ? 27.510 5.469 -1.937 1.00 69.12 291 GLU A O 1
ATOM 2242 N N . PRO A 1 292 ? 25.514 6.478 -1.756 1.00 66.88 292 PRO A N 1
ATOM 2243 C CA . PRO A 1 292 ? 24.378 7.038 -1.012 1.00 66.88 292 PRO A CA 1
ATOM 2244 C C . PRO A 1 292 ? 23.062 6.233 -1.117 1.00 66.88 292 PRO A C 1
ATOM 2246 O O . PRO A 1 292 ? 22.021 6.707 -0.643 1.00 66.88 292 PRO A O 1
ATOM 2249 N N . TYR A 1 293 ? 23.078 5.055 -1.741 1.00 71.56 293 TYR A N 1
ATOM 2250 C CA . TYR A 1 293 ? 21.894 4.244 -2.010 1.00 71.56 293 TYR A CA 1
ATOM 2251 C C . TYR A 1 293 ? 21.572 3.358 -0.807 1.00 71.56 293 TYR A C 1
ATOM 2253 O O . TYR A 1 293 ? 22.354 2.511 -0.409 1.00 71.56 293 TYR A O 1
ATOM 2261 N N . VAL A 1 294 ? 20.399 3.549 -0.209 1.00 67.81 294 VAL A N 1
ATOM 2262 C CA . VAL A 1 294 ? 19.922 2.728 0.914 1.00 67.81 294 VAL A CA 1
ATOM 2263 C C . VAL A 1 294 ? 18.652 1.997 0.516 1.00 67.81 294 VAL A C 1
ATOM 2265 O O . VAL A 1 294 ? 17.953 2.414 -0.410 1.00 67.81 294 VAL A O 1
ATOM 2268 N N . SER A 1 295 ? 18.321 0.925 1.241 1.00 64.31 295 SER A N 1
ATOM 2269 C CA . SER A 1 295 ? 17.059 0.214 1.031 1.00 64.31 295 SER A CA 1
ATOM 2270 C C . SER A 1 295 ? 15.883 1.205 1.052 1.00 64.31 295 SER A C 1
ATOM 2272 O O . SER A 1 295 ? 15.730 1.952 2.026 1.00 64.31 295 SER A O 1
ATOM 2274 N N . PRO A 1 296 ? 15.038 1.228 0.007 1.00 62.56 296 PRO A N 1
ATOM 2275 C CA . PRO A 1 296 ? 13.990 2.227 -0.117 1.00 62.56 296 PRO A CA 1
ATOM 2276 C C . PRO A 1 296 ? 12.955 2.094 1.007 1.00 62.56 296 PRO A C 1
ATOM 2278 O O . PRO A 1 296 ? 12.440 1.014 1.292 1.00 62.56 296 PRO A O 1
ATOM 2281 N N . ASN A 1 297 ? 12.612 3.229 1.619 1.00 56.06 297 ASN A N 1
ATOM 2282 C CA . ASN A 1 297 ? 11.542 3.363 2.608 1.00 56.06 297 ASN A CA 1
ATOM 2283 C C . ASN A 1 297 ? 10.266 3.902 1.940 1.00 56.06 297 ASN A C 1
ATOM 2285 O O . ASN A 1 297 ? 9.744 4.937 2.344 1.00 56.06 297 ASN A O 1
ATOM 2289 N N . CYS A 1 298 ? 9.773 3.251 0.886 1.00 52.47 298 CYS A N 1
ATOM 2290 C CA . CYS A 1 298 ? 8.613 3.756 0.147 1.00 52.47 298 CYS A CA 1
ATOM 2291 C C . CYS A 1 298 ? 7.307 3.140 0.663 1.00 52.47 298 CYS A C 1
ATOM 2293 O O . CYS A 1 298 ? 7.172 1.922 0.751 1.00 52.47 298 CYS A O 1
ATOM 2295 N N . THR A 1 299 ? 6.331 3.984 0.992 1.00 45.94 299 THR A N 1
ATOM 2296 C CA . THR A 1 299 ? 4.923 3.602 1.157 1.00 45.94 299 THR A CA 1
ATOM 2297 C C . THR A 1 299 ? 4.209 3.773 -0.181 1.00 45.94 299 THR A C 1
ATOM 2299 O O . THR A 1 299 ? 4.568 4.623 -0.992 1.00 45.94 299 THR A O 1
ATOM 2302 N N . VAL A 1 300 ? 3.230 2.915 -0.458 1.00 46.16 300 VAL A N 1
ATOM 2303 C CA . VAL A 1 300 ? 2.698 2.747 -1.812 1.00 46.16 300 VAL A CA 1
ATOM 2304 C C . VAL A 1 300 ? 1.241 3.215 -1.861 1.00 46.16 300 VAL A C 1
ATOM 2306 O O . VAL A 1 300 ? 0.394 2.673 -1.158 1.00 46.16 300 VAL A O 1
ATOM 2309 N N . GLY A 1 301 ? 0.953 4.221 -2.693 1.00 47.59 301 GLY A N 1
ATOM 2310 C CA . GLY A 1 301 ? -0.400 4.689 -3.027 1.00 47.59 301 GLY A CA 1
ATOM 2311 C C . GLY A 1 301 ? -0.692 4.573 -4.529 1.00 47.59 301 GLY A C 1
ATOM 2312 O O . GLY A 1 301 ? 0.228 4.424 -5.328 1.00 47.59 301 GLY A O 1
ATOM 2313 N N . ASN A 1 302 ? -1.963 4.669 -4.932 1.00 38.44 302 ASN A N 1
ATOM 2314 C CA . ASN A 1 302 ? -2.433 4.377 -6.300 1.00 38.44 302 ASN A CA 1
ATOM 2315 C C . ASN A 1 302 ? -1.659 5.125 -7.419 1.00 38.44 302 ASN A C 1
ATOM 2317 O O . ASN A 1 302 ? -1.222 4.511 -8.387 1.00 38.44 302 ASN A O 1
ATOM 2321 N N . TRP A 1 303 ? -1.387 6.427 -7.252 1.00 47.75 303 TRP A N 1
ATOM 2322 C CA . TRP A 1 303 ? -0.622 7.222 -8.235 1.00 47.75 303 TRP A CA 1
ATOM 2323 C C . TRP A 1 303 ? 0.859 6.806 -8.336 1.00 47.75 303 TRP A C 1
ATOM 2325 O O . TRP A 1 303 ? 1.478 6.922 -9.389 1.00 47.75 303 TRP A O 1
ATOM 2335 N N . HIS A 1 304 ? 1.413 6.252 -7.256 1.00 56.94 304 HIS A N 1
ATOM 2336 C CA . HIS A 1 304 ? 2.811 5.833 -7.174 1.00 56.94 304 HIS A CA 1
ATOM 2337 C C . HIS A 1 304 ? 3.049 4.472 -7.843 1.00 56.94 304 HIS A C 1
ATOM 2339 O O . HIS A 1 304 ? 4.065 4.284 -8.502 1.00 56.94 304 HIS A O 1
ATOM 2345 N N . ILE A 1 305 ? 2.108 3.525 -7.732 1.00 64.06 305 ILE A N 1
ATOM 2346 C CA . ILE A 1 305 ? 2.284 2.154 -8.257 1.00 64.06 305 ILE A CA 1
ATOM 2347 C C . ILE A 1 305 ? 2.505 2.155 -9.769 1.00 64.06 305 ILE A C 1
ATOM 2349 O O . ILE A 1 305 ? 3.348 1.416 -10.263 1.00 64.06 305 ILE A O 1
ATOM 2353 N N . GLY A 1 306 ? 1.744 2.969 -10.504 1.00 67.19 306 GLY A N 1
ATOM 2354 C CA . GLY A 1 306 ? 1.815 3.010 -11.963 1.00 67.19 306 GLY A CA 1
ATOM 2355 C C . GLY A 1 306 ? 2.957 3.867 -12.505 1.00 67.19 306 GLY A C 1
ATOM 2356 O O . GLY A 1 306 ? 3.462 3.579 -13.586 1.00 67.19 306 GLY A O 1
ATOM 2357 N N . ILE A 1 307 ? 3.381 4.903 -11.775 1.00 75.31 307 ILE A N 1
ATOM 2358 C CA . ILE A 1 307 ? 4.373 5.857 -12.282 1.00 75.31 307 ILE A CA 1
ATOM 2359 C C . ILE A 1 307 ? 5.795 5.285 -12.247 1.00 75.31 307 ILE A C 1
ATOM 2361 O O . ILE A 1 307 ? 6.544 5.481 -13.201 1.00 75.31 307 ILE A O 1
ATOM 2365 N N . TYR A 1 308 ? 6.158 4.511 -11.213 1.00 75.06 308 TYR A N 1
ATOM 2366 C CA . TYR A 1 308 ? 7.507 3.939 -11.105 1.00 75.06 308 TYR A CA 1
ATOM 2367 C C . TYR A 1 308 ? 7.842 2.957 -12.235 1.00 75.06 308 TYR A C 1
ATOM 2369 O O . TYR A 1 308 ? 8.892 3.132 -12.852 1.00 75.06 308 TYR A O 1
ATOM 2377 N N . PRO A 1 309 ? 6.980 1.976 -12.585 1.00 77.12 309 PRO A N 1
ATOM 2378 C CA . PRO A 1 309 ? 7.232 1.113 -13.732 1.00 77.12 309 PRO A CA 1
ATOM 2379 C C . PRO A 1 309 ? 7.346 1.897 -15.039 1.00 77.12 309 PRO A C 1
ATOM 2381 O O . PRO A 1 309 ? 8.135 1.522 -15.892 1.00 77.12 309 PRO A O 1
ATOM 2384 N N . ARG A 1 310 ? 6.613 3.004 -15.208 1.00 84.00 310 ARG A N 1
ATOM 2385 C CA . ARG A 1 310 ? 6.693 3.824 -16.427 1.00 84.00 310 ARG A CA 1
ATOM 2386 C C . ARG A 1 310 ? 7.976 4.646 -16.500 1.00 84.00 310 ARG A C 1
ATOM 2388 O O . ARG A 1 310 ? 8.548 4.739 -17.579 1.00 84.00 310 ARG A O 1
ATOM 2395 N N . PHE A 1 311 ? 8.453 5.188 -15.377 1.00 83.81 311 PHE A N 1
ATOM 2396 C CA . PHE A 1 311 ? 9.795 5.775 -15.297 1.00 83.81 311 PHE A CA 1
ATOM 2397 C C . PHE A 1 311 ? 10.864 4.736 -15.619 1.00 83.81 311 PHE A C 1
ATOM 2399 O O . PHE A 1 311 ? 11.755 5.005 -16.415 1.00 83.81 311 PHE A O 1
ATOM 2406 N N . LEU A 1 312 ? 10.746 3.537 -15.046 1.00 80.62 312 LEU A N 1
ATOM 2407 C CA . LEU A 1 312 ? 11.666 2.447 -15.334 1.00 80.62 312 LEU A CA 1
ATOM 2408 C C . LEU A 1 312 ? 11.632 2.062 -16.818 1.00 80.62 312 LEU A C 1
ATOM 2410 O O . LEU A 1 312 ? 12.687 1.920 -17.415 1.00 80.62 312 LEU A O 1
ATOM 2414 N N . LEU A 1 313 ? 10.451 1.942 -17.428 1.00 81.75 313 LEU A N 1
ATOM 2415 C CA . LEU A 1 313 ? 10.315 1.663 -18.860 1.00 81.75 313 LEU A CA 1
ATOM 2416 C C . LEU A 1 313 ? 10.923 2.775 -19.717 1.00 81.75 313 LEU A C 1
ATOM 2418 O O . LEU A 1 313 ? 11.634 2.466 -20.662 1.00 81.75 313 LEU A O 1
ATOM 2422 N N . MET A 1 314 ? 10.695 4.045 -19.372 1.00 86.69 314 MET A N 1
ATOM 2423 C CA . MET A 1 314 ? 11.347 5.176 -20.035 1.00 86.69 314 MET A CA 1
ATOM 2424 C C . MET A 1 314 ? 12.871 5.037 -19.961 1.00 86.69 314 MET A C 1
ATOM 2426 O O . MET A 1 314 ? 13.524 5.111 -20.992 1.00 86.69 314 MET A O 1
ATOM 2430 N N . PHE A 1 315 ? 13.432 4.762 -18.779 1.00 84.38 315 PHE A N 1
ATOM 2431 C CA . PHE A 1 315 ? 14.872 4.558 -18.639 1.00 84.38 315 PHE A CA 1
ATOM 2432 C C . PHE A 1 315 ? 15.349 3.340 -19.434 1.00 84.38 315 PHE A C 1
ATOM 2434 O O . PHE A 1 315 ? 16.349 3.435 -20.128 1.00 84.38 315 PHE A O 1
ATOM 2441 N N . LEU A 1 316 ? 14.646 2.209 -19.399 1.00 79.50 316 LEU A N 1
ATOM 2442 C CA . LEU A 1 316 ? 15.041 1.002 -20.132 1.00 79.50 316 LEU A CA 1
ATOM 2443 C C . LEU A 1 316 ? 14.969 1.173 -21.654 1.00 79.50 316 LEU A C 1
ATOM 2445 O O . LEU A 1 316 ? 15.790 0.592 -22.355 1.00 79.50 316 LEU A O 1
ATOM 2449 N N . VAL A 1 317 ? 14.031 1.973 -22.161 1.00 82.50 317 VAL A N 1
ATOM 2450 C CA . VAL A 1 317 ? 13.854 2.194 -23.603 1.00 82.50 317 VAL A CA 1
ATOM 2451 C C . VAL A 1 317 ? 14.732 3.329 -24.123 1.00 82.50 317 VAL A C 1
ATOM 2453 O O . VAL A 1 317 ? 15.266 3.204 -25.214 1.00 82.50 317 VAL A O 1
ATOM 2456 N N . ASP A 1 318 ? 14.903 4.412 -23.364 1.00 84.06 318 ASP A N 1
ATOM 2457 C CA . ASP A 1 318 ? 15.579 5.634 -23.812 1.00 84.06 318 ASP A CA 1
ATOM 2458 C C . ASP A 1 318 ? 16.858 5.908 -22.996 1.00 84.06 318 ASP A C 1
ATOM 2460 O O . ASP A 1 318 ? 16.784 6.428 -21.872 1.00 84.06 318 ASP A O 1
ATOM 2464 N N . PRO A 1 319 ? 18.049 5.609 -23.549 1.00 79.50 319 PRO A N 1
ATOM 2465 C CA . PRO A 1 319 ? 19.324 5.844 -22.875 1.00 79.50 319 PRO A CA 1
ATOM 2466 C C . PRO A 1 319 ? 19.591 7.308 -22.500 1.00 79.50 319 PRO A C 1
ATOM 2468 O O . PRO A 1 319 ? 20.240 7.564 -21.486 1.00 79.50 319 PRO A O 1
ATOM 2471 N N . LEU A 1 320 ? 19.060 8.279 -23.256 1.00 81.69 320 LEU A N 1
ATOM 2472 C CA . LEU A 1 320 ? 19.278 9.714 -23.006 1.00 81.69 320 LEU A CA 1
ATOM 2473 C C . LEU A 1 320 ? 18.529 10.207 -21.765 1.00 81.69 320 LEU A C 1
ATOM 2475 O O . LEU A 1 320 ? 18.845 11.253 -21.189 1.00 81.69 320 LEU A O 1
ATOM 2479 N N . THR A 1 321 ? 17.535 9.440 -21.324 1.00 84.38 321 THR A N 1
ATOM 2480 C CA . THR A 1 321 ? 16.762 9.763 -20.128 1.00 84.38 321 THR A CA 1
ATOM 2481 C C . THR A 1 321 ? 17.410 9.252 -18.841 1.00 84.38 321 THR A C 1
ATOM 2483 O O . THR A 1 321 ? 17.028 9.728 -17.766 1.00 84.38 321 THR A O 1
ATOM 2486 N N . ARG A 1 322 ? 18.386 8.331 -18.921 1.00 84.44 322 ARG A N 1
ATOM 2487 C CA . ARG A 1 322 ? 19.046 7.691 -17.768 1.00 84.44 322 ARG A CA 1
ATOM 2488 C C . ARG A 1 322 ? 19.937 8.692 -17.024 1.00 84.44 322 ARG A C 1
ATOM 2490 O O . ARG A 1 322 ? 20.824 9.261 -17.654 1.00 84.44 322 ARG A O 1
ATOM 2497 N N . PRO A 1 323 ? 19.743 8.918 -15.713 1.00 79.75 323 PRO A N 1
ATOM 2498 C CA . PRO A 1 323 ? 20.632 9.785 -14.948 1.00 79.75 323 PRO A CA 1
ATOM 2499 C C . PRO A 1 323 ? 21.990 9.109 -14.725 1.00 79.75 323 PRO A C 1
ATOM 2501 O O . PRO A 1 323 ? 22.040 7.942 -14.337 1.00 79.75 323 PRO A O 1
ATOM 2504 N N . SER A 1 324 ? 23.082 9.852 -14.902 1.00 80.75 324 SER A N 1
ATOM 2505 C CA . SER A 1 324 ? 24.418 9.358 -14.547 1.00 80.75 324 SER A CA 1
ATOM 2506 C C . SER A 1 324 ? 24.604 9.249 -13.019 1.00 80.75 324 SER A C 1
ATOM 2508 O O . SER A 1 324 ? 23.961 9.995 -12.265 1.00 80.75 324 SER A O 1
ATOM 2510 N N . PRO A 1 325 ? 25.519 8.393 -12.507 1.00 79.81 325 PRO A N 1
ATOM 2511 C CA .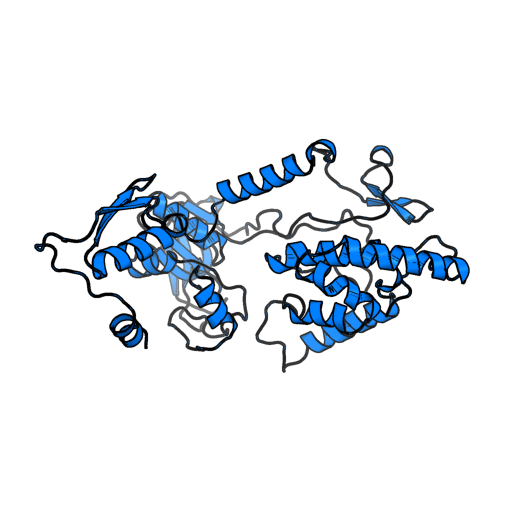 PRO A 1 325 ? 25.780 8.246 -11.073 1.00 79.81 325 PRO A CA 1
ATOM 2512 C C . PRO A 1 325 ? 26.119 9.567 -10.382 1.00 79.81 325 PRO A C 1
ATOM 2514 O O . PRO A 1 325 ? 25.767 9.790 -9.224 1.00 79.81 325 PRO A O 1
ATOM 2517 N N . PHE A 1 326 ? 26.780 10.467 -11.107 1.00 80.12 326 PHE A N 1
ATOM 2518 C CA . PHE A 1 326 ? 27.131 11.799 -10.640 1.00 80.12 326 PHE A CA 1
ATOM 2519 C C . PHE A 1 326 ? 25.898 12.670 -10.367 1.00 80.12 326 PHE A C 1
ATOM 2521 O O . PHE A 1 326 ? 25.787 13.253 -9.284 1.00 80.12 326 PHE A O 1
ATOM 2528 N N . TRP A 1 327 ? 24.955 12.731 -11.313 1.00 78.00 327 TRP A N 1
ATOM 2529 C CA . TRP A 1 327 ? 23.705 13.476 -11.143 1.00 78.00 327 TRP A CA 1
ATOM 2530 C C . TRP A 1 327 ? 22.792 12.817 -10.119 1.00 78.00 327 TRP A C 1
ATOM 2532 O O . TRP A 1 327 ? 22.231 13.510 -9.271 1.00 78.00 327 TRP A O 1
ATOM 2542 N N . MET A 1 328 ? 22.733 11.485 -10.112 1.00 80.50 328 MET A N 1
ATOM 2543 C CA . MET A 1 328 ? 21.960 10.723 -9.136 1.00 80.50 328 MET A CA 1
ATOM 2544 C C . MET A 1 328 ? 22.465 10.942 -7.701 1.00 80.50 328 MET A C 1
ATOM 2546 O O . MET A 1 328 ? 21.665 11.146 -6.790 1.00 80.50 328 MET A O 1
ATOM 2550 N N . LYS A 1 329 ? 23.786 10.993 -7.481 1.00 80.44 329 LYS A N 1
ATOM 2551 C CA . LYS A 1 329 ? 24.359 11.315 -6.166 1.00 80.44 329 LYS A CA 1
ATOM 2552 C C . LYS A 1 329 ? 23.999 12.732 -5.721 1.00 80.44 329 LYS A C 1
ATOM 2554 O O . LYS A 1 329 ? 23.470 12.906 -4.628 1.00 80.44 329 LYS A O 1
ATOM 2559 N N . ARG A 1 330 ? 24.214 13.737 -6.579 1.00 80.31 330 ARG A N 1
ATOM 2560 C CA . ARG A 1 330 ? 23.857 15.134 -6.262 1.00 80.31 330 ARG A CA 1
ATOM 2561 C C . ARG A 1 330 ? 22.383 15.309 -5.968 1.00 80.31 330 ARG A C 1
ATOM 2563 O O . ARG A 1 330 ? 22.009 16.081 -5.090 1.00 80.31 330 ARG A O 1
ATOM 2570 N N . TRP A 1 331 ? 21.559 14.589 -6.708 1.00 74.88 331 TRP A N 1
ATOM 2571 C CA . TRP A 1 331 ? 20.141 14.540 -6.466 1.00 74.88 331 TRP A CA 1
ATOM 2572 C C . TRP A 1 331 ? 19.832 13.994 -5.076 1.00 74.88 331 TRP A C 1
ATOM 2574 O O . TRP A 1 331 ? 19.146 14.656 -4.302 1.00 74.88 331 TRP A O 1
ATOM 2584 N N . ILE A 1 332 ? 20.374 12.826 -4.721 1.00 75.56 332 ILE A N 1
ATOM 2585 C CA . ILE A 1 332 ? 20.180 12.237 -3.392 1.00 75.56 332 ILE A CA 1
ATOM 2586 C C . ILE A 1 332 ? 20.645 13.211 -2.303 1.00 75.56 332 ILE A C 1
ATOM 2588 O O . ILE A 1 332 ? 19.899 13.454 -1.354 1.00 75.56 332 ILE A O 1
ATOM 2592 N N . ASP A 1 333 ? 21.802 13.845 -2.469 1.00 77.25 333 ASP A N 1
ATOM 2593 C CA . ASP A 1 333 ? 22.338 14.817 -1.514 1.00 77.25 333 ASP A CA 1
ATOM 2594 C C . ASP A 1 333 ? 21.424 16.047 -1.367 1.00 77.25 333 ASP A C 1
ATOM 2596 O O . ASP A 1 333 ? 21.099 16.449 -0.248 1.00 77.25 333 ASP A O 1
ATOM 2600 N N . MET A 1 334 ? 20.917 16.591 -2.479 1.00 74.25 334 MET A N 1
ATOM 2601 C CA . MET A 1 334 ? 19.934 17.680 -2.477 1.00 74.25 334 MET A CA 1
ATOM 2602 C C . MET A 1 334 ? 18.652 17.266 -1.748 1.00 74.25 334 MET A C 1
ATOM 2604 O O . MET A 1 334 ? 18.138 18.020 -0.924 1.00 74.25 334 MET A O 1
ATOM 2608 N N . THR A 1 335 ? 18.128 16.066 -2.009 1.00 66.00 335 THR A N 1
ATOM 2609 C CA . THR A 1 335 ? 16.904 15.594 -1.343 1.00 66.00 335 THR A CA 1
ATOM 2610 C C . THR A 1 335 ? 17.105 15.376 0.154 1.00 66.00 335 THR A C 1
ATOM 2612 O O . THR A 1 335 ? 16.225 15.729 0.938 1.00 66.00 335 THR A O 1
ATOM 2615 N N . ARG A 1 336 ? 18.267 14.859 0.573 1.00 69.25 336 ARG A N 1
ATOM 2616 C CA . ARG A 1 336 ? 18.639 14.744 1.989 1.00 69.25 336 ARG A CA 1
ATOM 2617 C C . ARG A 1 336 ? 18.687 16.124 2.640 1.00 69.25 336 ARG A C 1
ATOM 2619 O O . ARG A 1 336 ? 18.089 16.304 3.694 1.00 69.25 336 ARG A O 1
ATOM 2626 N N . PHE A 1 337 ? 19.311 17.102 1.986 1.00 67.94 337 PHE A N 1
ATOM 2627 C CA . PHE A 1 337 ? 19.375 18.479 2.472 1.00 67.94 337 PHE A CA 1
ATOM 2628 C C . PHE A 1 337 ? 17.987 19.125 2.606 1.00 67.94 337 PHE A C 1
ATOM 2630 O O . PHE A 1 337 ? 17.664 19.677 3.656 1.00 67.94 337 PHE A O 1
ATOM 2637 N N . LEU A 1 338 ? 17.133 19.005 1.584 1.00 63.19 338 LEU A N 1
ATOM 2638 C CA . LEU A 1 338 ? 15.777 19.567 1.602 1.00 63.19 338 LEU A CA 1
ATOM 2639 C C . LEU A 1 338 ? 14.889 18.925 2.677 1.00 63.19 338 LEU A C 1
ATOM 2641 O O . LEU A 1 338 ? 14.118 19.629 3.324 1.00 63.19 338 LEU A O 1
ATOM 2645 N N . ASN A 1 339 ? 15.031 17.617 2.912 1.00 56.09 339 ASN A N 1
ATOM 2646 C CA . ASN A 1 339 ? 14.297 16.909 3.966 1.00 56.09 339 ASN A CA 1
ATOM 2647 C C . ASN A 1 339 ? 14.787 17.261 5.389 1.00 56.09 339 ASN A C 1
ATOM 2649 O O . ASN A 1 339 ? 14.057 17.032 6.348 1.00 56.09 339 ASN A O 1
ATOM 2653 N N . LEU A 1 340 ? 15.999 17.809 5.544 1.00 54.19 340 LEU A N 1
ATOM 2654 C CA . LEU A 1 340 ? 16.559 18.251 6.832 1.00 54.19 340 LEU A CA 1
ATOM 2655 C C . LEU A 1 340 ? 16.210 19.715 7.172 1.00 54.19 340 LEU A C 1
ATOM 2657 O O . LEU A 1 340 ? 16.432 20.154 8.301 1.00 54.19 340 LEU A O 1
ATOM 2661 N N . GLY A 1 341 ? 15.677 20.485 6.217 1.00 48.56 341 GLY A N 1
ATOM 2662 C CA . GLY A 1 341 ? 15.392 21.910 6.383 1.00 48.56 341 GLY A CA 1
ATOM 2663 C C . GLY A 1 341 ? 14.114 22.199 7.198 1.00 48.56 341 GLY A C 1
ATOM 2664 O O . GLY A 1 341 ? 13.045 21.690 6.855 1.00 48.56 341 GLY A O 1
ATOM 2665 N N . PRO A 1 342 ? 14.150 23.090 8.212 1.00 42.19 342 PRO A N 1
ATOM 2666 C CA . PRO A 1 342 ? 13.002 23.387 9.085 1.00 42.19 342 PRO A CA 1
ATOM 2667 C C . PRO A 1 342 ? 11.797 24.037 8.375 1.00 42.19 342 PRO A C 1
ATOM 2669 O O . PRO A 1 342 ? 10.700 24.045 8.922 1.00 42.19 342 PRO A O 1
ATOM 2672 N N . LEU A 1 343 ? 11.976 24.549 7.152 1.00 41.91 343 LEU A N 1
ATOM 2673 C CA . LEU A 1 343 ? 10.922 25.172 6.338 1.00 41.91 343 LEU A CA 1
ATOM 2674 C C . LEU A 1 343 ? 10.008 24.169 5.610 1.00 41.91 343 LEU A C 1
ATOM 2676 O O . LEU A 1 343 ? 8.915 24.546 5.200 1.00 41.91 343 LEU A O 1
ATOM 2680 N N . LEU A 1 344 ? 10.439 22.913 5.438 1.00 41.53 344 LEU A N 1
ATOM 2681 C CA . LEU A 1 344 ? 9.713 21.891 4.663 1.00 41.53 344 LEU A CA 1
ATOM 2682 C C . LEU A 1 344 ? 9.504 20.570 5.431 1.00 41.53 344 LEU A C 1
ATOM 2684 O O . LEU A 1 344 ? 8.741 19.717 4.983 1.00 41.53 344 LEU A O 1
ATOM 2688 N N . ALA A 1 345 ? 10.154 20.400 6.587 1.00 38.28 345 ALA A N 1
ATOM 2689 C CA . ALA A 1 345 ? 10.236 19.133 7.314 1.00 38.28 345 ALA A CA 1
ATOM 2690 C C . ALA A 1 345 ? 9.098 18.755 8.300 1.00 38.28 345 ALA A C 1
ATOM 2692 O O . ALA A 1 345 ? 8.988 17.560 8.572 1.00 38.28 345 ALA A O 1
ATOM 2693 N N . PRO A 1 346 ? 8.227 19.625 8.867 1.00 33.19 346 PRO A N 1
ATOM 2694 C CA . PRO A 1 346 ? 7.339 19.138 9.934 1.00 33.19 346 PRO A CA 1
ATOM 2695 C C . PRO A 1 346 ? 6.057 18.444 9.449 1.00 33.19 346 PRO A C 1
ATOM 2697 O O . PRO A 1 346 ? 5.402 17.772 10.245 1.00 33.19 346 PRO A O 1
ATOM 2700 N N . SER A 1 347 ? 5.643 18.634 8.190 1.00 37.03 347 SER A N 1
ATOM 2701 C CA . SER A 1 347 ? 4.257 18.354 7.781 1.00 37.03 347 SER A CA 1
ATOM 2702 C C . SER A 1 347 ? 4.044 17.155 6.865 1.00 37.03 347 SER A C 1
ATOM 2704 O O . SER A 1 347 ? 2.900 16.854 6.540 1.00 37.03 347 SER A O 1
ATOM 2706 N N . THR A 1 348 ? 5.094 16.435 6.471 1.00 35.97 348 THR A N 1
ATOM 2707 C CA . THR A 1 348 ? 4.943 15.255 5.615 1.00 35.97 348 THR A CA 1
ATOM 2708 C C . THR A 1 348 ? 5.784 14.093 6.144 1.00 35.97 348 THR A C 1
ATOM 2710 O O . THR A 1 348 ? 6.993 14.030 5.973 1.00 35.97 348 THR A O 1
ATOM 2713 N N . SER A 1 349 ? 5.127 13.089 6.728 1.00 38.03 349 SER A N 1
ATOM 2714 C CA . SER A 1 349 ? 5.668 11.724 6.945 1.00 38.03 349 SER A CA 1
ATOM 2715 C C . SER A 1 349 ? 6.010 10.986 5.639 1.00 38.03 349 SER A C 1
ATOM 2717 O O . SER A 1 349 ? 6.316 9.792 5.629 1.00 38.03 349 SER A O 1
ATOM 2719 N N . LEU A 1 350 ? 5.947 11.703 4.524 1.00 44.00 350 LEU A N 1
ATOM 2720 C CA . LEU A 1 350 ? 6.248 11.277 3.183 1.00 44.00 350 LEU A CA 1
ATOM 2721 C C . LEU A 1 350 ? 7.363 12.199 2.682 1.00 44.00 350 LEU A C 1
ATOM 2723 O O . LEU A 1 350 ? 7.165 13.411 2.698 1.00 44.00 350 LEU A O 1
ATOM 2727 N N . PRO A 1 351 ? 8.511 11.671 2.220 1.00 46.50 351 PRO A N 1
ATOM 2728 C CA . PRO A 1 351 ? 9.511 12.497 1.552 1.00 46.50 351 PRO A CA 1
ATOM 2729 C C . PRO A 1 351 ? 8.821 13.346 0.479 1.00 46.50 351 PRO A C 1
ATOM 2731 O O . PRO A 1 351 ? 7.864 12.862 -0.129 1.00 46.50 351 PRO A O 1
ATOM 2734 N N . ILE A 1 352 ? 9.345 14.535 0.168 1.00 41.19 352 ILE A N 1
ATOM 2735 C CA . ILE A 1 352 ? 8.862 15.476 -0.876 1.00 41.19 352 ILE A CA 1
ATOM 2736 C C . ILE A 1 352 ? 8.694 14.852 -2.293 1.00 41.19 352 ILE A C 1
ATOM 2738 O O . ILE A 1 352 ? 8.300 15.508 -3.250 1.00 41.19 352 ILE A O 1
ATOM 2742 N N . TRP A 1 353 ? 9.003 13.560 -2.411 1.00 44.44 353 TRP A N 1
ATOM 2743 C CA . TRP A 1 353 ? 8.971 12.675 -3.570 1.00 44.44 353 TRP A CA 1
ATOM 2744 C C . TRP A 1 353 ? 7.828 11.657 -3.568 1.00 44.44 353 TRP A C 1
ATOM 2746 O O . TRP A 1 353 ? 7.555 11.073 -4.610 1.00 44.44 353 TRP A O 1
ATOM 2756 N N . SER A 1 354 ? 7.147 11.446 -2.434 1.00 46.72 354 SER A N 1
ATOM 2757 C CA . SER A 1 354 ? 5.834 10.771 -2.440 1.00 46.72 354 SER A CA 1
ATOM 2758 C C . SER A 1 354 ? 4.691 11.766 -2.692 1.00 46.72 354 SER A C 1
ATOM 2760 O O . SER A 1 354 ? 3.510 11.443 -2.561 1.00 46.72 354 SER A O 1
ATOM 2762 N N . SER A 1 355 ? 5.039 13.011 -3.011 1.00 51.34 355 SER A N 1
ATOM 2763 C CA . SER A 1 355 ? 4.139 14.018 -3.544 1.00 51.34 355 SER A CA 1
ATOM 2764 C C . SER A 1 355 ? 4.488 14.246 -5.015 1.00 51.34 355 SER A C 1
ATOM 2766 O O . SER A 1 355 ? 5.635 14.123 -5.446 1.00 51.34 355 SER A O 1
ATOM 2768 N N . SER A 1 356 ? 3.479 14.563 -5.819 1.00 55.44 356 SER A N 1
ATOM 2769 C CA . SER A 1 356 ? 3.576 14.664 -7.277 1.00 55.44 356 SER A CA 1
ATOM 2770 C C . SER A 1 356 ? 4.669 15.613 -7.797 1.00 55.44 356 SER A C 1
ATOM 2772 O O . SER A 1 356 ? 5.102 15.464 -8.937 1.00 55.44 356 SER A O 1
ATOM 2774 N N . GLY A 1 357 ? 5.144 16.552 -6.969 1.00 60.59 357 GLY A N 1
ATOM 2775 C CA . GLY A 1 357 ? 6.168 17.539 -7.326 1.00 60.59 357 GLY A CA 1
ATOM 2776 C C . GLY A 1 357 ? 7.537 16.936 -7.635 1.00 60.59 357 GLY A C 1
ATOM 2777 O O . GLY A 1 357 ? 8.217 17.416 -8.540 1.00 60.59 357 GLY A O 1
ATOM 2778 N N . GLY A 1 358 ? 7.910 15.844 -6.965 1.00 64.81 358 GLY A N 1
ATOM 2779 C CA . GLY A 1 358 ? 9.156 15.152 -7.262 1.00 64.81 358 GLY A CA 1
ATOM 2780 C C . GLY A 1 358 ? 9.181 14.586 -8.687 1.00 64.81 358 GLY A C 1
ATOM 2781 O O . GLY A 1 358 ? 10.047 14.907 -9.498 1.00 64.81 358 GLY A O 1
ATOM 2782 N N . PHE A 1 359 ? 8.172 13.800 -9.050 1.00 70.75 359 PHE A N 1
ATOM 2783 C CA . PHE A 1 359 ? 8.077 13.227 -10.396 1.00 70.75 359 PHE A CA 1
ATOM 2784 C C . PHE A 1 359 ? 8.062 14.291 -11.499 1.00 70.75 359 PHE A C 1
ATOM 2786 O O . PHE A 1 359 ? 8.680 14.102 -12.547 1.00 70.75 359 PHE A O 1
ATOM 2793 N N . VAL A 1 360 ? 7.403 15.428 -11.248 1.00 71.62 360 VAL A N 1
ATOM 2794 C CA . VAL A 1 360 ? 7.433 16.587 -12.150 1.00 71.62 360 VAL A CA 1
ATOM 2795 C C . VAL A 1 360 ? 8.848 17.130 -12.285 1.00 71.62 360 VAL A C 1
ATOM 2797 O O . VAL A 1 360 ? 9.294 17.324 -13.409 1.00 71.62 360 VAL A O 1
ATOM 2800 N N . PHE A 1 361 ? 9.592 17.290 -11.190 1.00 74.00 361 PHE A N 1
ATOM 2801 C CA . PHE A 1 361 ? 10.993 17.713 -11.238 1.00 74.00 361 PHE A CA 1
ATOM 2802 C C . PHE A 1 361 ? 11.853 16.741 -12.065 1.00 74.00 361 PHE A C 1
ATOM 2804 O O . PHE A 1 361 ? 12.622 17.191 -12.912 1.00 74.00 361 PHE A O 1
ATOM 2811 N N . CYS A 1 362 ? 11.699 15.420 -11.889 1.00 76.81 362 CYS A N 1
ATOM 2812 C CA . CYS A 1 362 ? 12.438 14.424 -12.680 1.00 76.81 362 CYS A CA 1
ATOM 2813 C C . CYS A 1 362 ? 12.261 14.629 -14.185 1.00 76.81 362 CYS A C 1
ATOM 2815 O O . CYS A 1 362 ? 13.237 14.543 -14.926 1.00 76.81 362 CYS A O 1
ATOM 2817 N N . VAL A 1 363 ? 11.031 14.875 -14.635 1.00 81.56 363 VAL A N 1
ATOM 2818 C CA . VAL A 1 363 ? 10.730 15.082 -16.057 1.00 81.56 363 VAL A CA 1
ATOM 2819 C C . VAL A 1 363 ? 11.144 16.481 -16.508 1.00 81.56 363 VAL A C 1
ATOM 2821 O O . VAL A 1 363 ? 11.700 16.629 -17.586 1.00 81.56 363 VAL A O 1
ATOM 2824 N N . TRP A 1 364 ? 10.918 17.504 -15.688 1.00 81.12 364 TRP A N 1
ATOM 2825 C CA . TRP A 1 364 ? 11.105 18.906 -16.057 1.00 81.12 364 TRP A CA 1
ATOM 2826 C C . TRP A 1 364 ? 12.556 19.260 -16.389 1.00 81.12 364 TRP A C 1
ATOM 2828 O O . TRP A 1 364 ? 12.804 19.931 -17.386 1.00 81.12 364 TRP A O 1
ATOM 2838 N N . PHE A 1 365 ? 13.519 18.796 -15.589 1.00 79.00 365 PHE A N 1
ATOM 2839 C CA . PHE A 1 365 ? 14.919 19.219 -15.722 1.00 79.00 365 PHE A CA 1
ATOM 2840 C C . PHE A 1 365 ? 15.670 18.589 -16.897 1.00 79.00 365 PHE A C 1
ATOM 2842 O O . PHE A 1 365 ? 16.669 19.151 -17.340 1.00 79.00 365 PHE A O 1
ATOM 2849 N N . ASN A 1 366 ? 15.206 17.448 -17.408 1.00 82.25 366 ASN A N 1
ATOM 2850 C CA . ASN A 1 366 ? 15.838 16.783 -18.539 1.00 82.25 366 ASN A CA 1
ATOM 2851 C C . ASN A 1 366 ? 14.898 16.858 -19.759 1.00 82.25 366 ASN A C 1
ATOM 2853 O O . ASN A 1 366 ? 13.875 16.169 -19.774 1.00 82.25 366 ASN A O 1
ATOM 2857 N N . PRO A 1 367 ? 15.229 17.656 -20.793 1.00 85.81 367 PRO A N 1
ATOM 2858 C CA . PRO A 1 367 ? 14.352 17.862 -21.945 1.00 85.81 367 PRO A CA 1
ATOM 2859 C C . PRO A 1 367 ? 14.089 16.576 -22.741 1.00 85.81 367 PRO A C 1
ATOM 2861 O O . PRO A 1 367 ? 13.011 16.430 -23.318 1.00 85.81 367 PRO A O 1
ATOM 2864 N N . PHE A 1 368 ? 14.997 15.591 -22.703 1.00 85.06 368 PHE A N 1
ATOM 2865 C CA . PHE A 1 368 ? 14.770 14.282 -23.328 1.00 85.06 368 PHE A CA 1
ATOM 2866 C C . PHE A 1 368 ? 13.625 13.506 -22.664 1.00 85.06 368 PHE A C 1
ATOM 2868 O O . PHE A 1 368 ? 13.009 12.648 -23.291 1.00 85.06 368 PHE A O 1
ATOM 2875 N N . ARG A 1 369 ? 13.267 13.833 -21.415 1.00 89.31 369 ARG A N 1
ATOM 2876 C CA . ARG A 1 369 ? 12.139 13.212 -20.703 1.00 89.31 369 ARG A CA 1
ATOM 2877 C C . ARG A 1 369 ? 10.789 13.841 -21.059 1.00 89.31 369 ARG A C 1
ATOM 2879 O O . ARG A 1 369 ? 9.756 13.249 -20.761 1.00 89.31 369 ARG A O 1
ATOM 2886 N N . TRP A 1 370 ? 10.747 15.004 -21.713 1.00 88.62 370 TRP A N 1
ATOM 2887 C CA . TRP A 1 370 ? 9.486 15.712 -21.983 1.00 88.62 370 TRP A CA 1
ATOM 2888 C C . TRP A 1 370 ? 8.577 14.956 -22.948 1.00 88.62 370 TRP A C 1
ATOM 2890 O O . TRP A 1 370 ? 7.370 14.885 -22.718 1.00 88.62 370 TRP A O 1
ATOM 2900 N N . LYS A 1 371 ? 9.153 14.308 -23.970 1.00 88.69 371 LYS A N 1
ATOM 2901 C CA . LYS A 1 371 ? 8.398 13.429 -24.879 1.00 88.69 371 LYS A CA 1
ATOM 2902 C C . LYS A 1 371 ? 7.717 12.277 -24.130 1.00 88.69 371 LYS A C 1
ATOM 2904 O O . LYS A 1 371 ? 6.625 11.861 -24.497 1.00 88.69 371 LYS A O 1
ATOM 2909 N N . TRP A 1 372 ? 8.300 11.830 -23.019 1.00 88.69 372 TRP A N 1
ATOM 2910 C CA . TRP A 1 372 ? 7.770 10.761 -22.174 1.00 88.69 372 TRP A CA 1
ATOM 2911 C C . TRP A 1 372 ? 6.759 11.233 -21.122 1.00 88.69 372 TRP A C 1
ATOM 2913 O O . TRP A 1 372 ? 6.119 10.393 -20.491 1.00 88.69 372 TRP A O 1
ATOM 2923 N N . ALA A 1 373 ? 6.561 12.542 -20.930 1.00 87.06 373 ALA A N 1
ATOM 2924 C CA . ALA A 1 373 ? 5.743 13.083 -19.842 1.00 87.06 373 ALA A CA 1
ATOM 2925 C C . ALA A 1 373 ? 4.304 12.532 -19.838 1.00 87.06 373 ALA A C 1
ATOM 2927 O O . ALA A 1 373 ? 3.812 12.076 -18.803 1.00 87.06 373 ALA A O 1
ATOM 2928 N N . LEU A 1 374 ? 3.639 12.514 -21.000 1.00 84.62 374 LEU A N 1
ATOM 2929 C CA . LEU A 1 374 ? 2.265 12.005 -21.123 1.00 84.62 374 LEU A CA 1
ATOM 2930 C C . LEU A 1 374 ? 2.171 10.508 -20.809 1.00 84.62 374 LEU A C 1
ATOM 2932 O O . LEU A 1 374 ? 1.231 10.069 -20.137 1.00 84.62 374 LEU A O 1
ATOM 2936 N N . PHE A 1 375 ? 3.173 9.736 -21.229 1.00 84.69 375 PHE A N 1
ATOM 2937 C CA . PHE A 1 375 ? 3.255 8.321 -20.901 1.00 84.69 375 PHE A CA 1
ATOM 2938 C C . PHE A 1 375 ? 3.498 8.119 -19.408 1.00 84.69 375 PHE A C 1
ATOM 2940 O O . PHE A 1 375 ? 2.751 7.387 -18.771 1.00 84.69 375 PHE A O 1
ATOM 2947 N N . VAL A 1 376 ? 4.481 8.794 -18.816 1.00 84.12 376 VAL A N 1
ATOM 2948 C CA . VAL A 1 376 ? 4.842 8.618 -17.406 1.00 84.12 376 VAL A CA 1
ATOM 2949 C C . VAL A 1 376 ? 3.669 8.974 -16.487 1.00 84.12 376 VAL A C 1
ATOM 2951 O O . VAL A 1 376 ? 3.222 8.126 -15.709 1.00 84.12 376 VAL A O 1
ATOM 2954 N N . PHE A 1 377 ? 3.095 10.174 -16.617 1.00 81.38 377 PHE A N 1
ATOM 2955 C CA . PHE A 1 377 ? 2.037 10.635 -15.711 1.00 81.38 377 PHE A CA 1
ATOM 2956 C C . PHE A 1 377 ? 0.687 9.953 -15.957 1.00 81.38 377 PHE A C 1
ATOM 2958 O O . PHE A 1 377 ? 0.004 9.580 -15.000 1.00 81.38 377 PHE A O 1
ATOM 2965 N N . PHE A 1 378 ? 0.306 9.725 -17.217 1.00 79.75 378 PHE A N 1
ATOM 2966 C CA . PHE A 1 378 ? -1.055 9.287 -17.559 1.00 79.75 378 PHE A CA 1
ATOM 2967 C C . PHE A 1 378 ? -1.128 7.883 -18.169 1.00 79.75 378 PHE A C 1
ATOM 2969 O O . PHE A 1 378 ? -2.210 7.309 -18.243 1.00 79.75 378 PHE A O 1
ATOM 2976 N N . GLY A 1 379 ? 0.002 7.286 -18.550 1.00 75.88 379 GLY A N 1
ATOM 2977 C CA . GLY A 1 379 ? 0.045 5.987 -19.226 1.00 75.88 379 GLY A CA 1
ATOM 2978 C C . GLY A 1 379 ? -0.389 6.061 -20.689 1.00 75.88 379 GLY A C 1
ATOM 2979 O O . GLY A 1 379 ? -0.729 5.036 -21.272 1.00 75.88 379 GLY A O 1
ATOM 2980 N N . LEU A 1 380 ? -0.416 7.260 -21.276 1.00 79.00 380 LEU A N 1
ATOM 2981 C CA . LEU A 1 380 ? -0.924 7.499 -22.623 1.00 79.00 380 LEU A CA 1
ATOM 2982 C C . LEU A 1 380 ? 0.218 7.577 -23.639 1.00 79.00 380 LEU A C 1
ATOM 2984 O O . LEU A 1 380 ? 1.229 8.227 -23.394 1.00 79.00 380 LEU A O 1
ATOM 2988 N N . GLY A 1 381 ? 0.019 6.957 -24.804 1.00 75.38 381 GLY A N 1
ATOM 2989 C CA . GLY A 1 381 ? 0.844 7.217 -25.985 1.00 75.38 381 GLY A CA 1
ATOM 2990 C C . GLY A 1 381 ? 2.266 6.653 -25.947 1.00 75.38 381 GLY A C 1
ATOM 2991 O O . GLY A 1 381 ? 3.152 7.302 -26.476 1.00 75.38 381 GLY A O 1
ATOM 2992 N N . PHE A 1 382 ? 2.494 5.460 -25.382 1.00 77.88 382 PHE A N 1
ATOM 2993 C CA . PHE A 1 382 ? 3.825 4.817 -25.330 1.00 77.88 382 PHE A CA 1
ATOM 2994 C C . PHE A 1 382 ? 4.530 4.687 -26.695 1.00 77.88 382 PHE A C 1
ATOM 2996 O O . PHE A 1 382 ? 5.753 4.765 -26.763 1.00 77.88 382 PHE A O 1
ATOM 3003 N N . MET A 1 383 ? 3.769 4.502 -27.778 1.00 76.62 383 MET A N 1
ATOM 3004 C CA . MET A 1 383 ? 4.330 4.308 -29.122 1.00 76.62 383 MET A CA 1
ATOM 3005 C C . MET A 1 383 ? 5.042 5.560 -29.649 1.00 76.62 383 MET A C 1
ATOM 3007 O O . MET A 1 383 ? 6.112 5.450 -30.226 1.00 76.62 383 MET A O 1
ATOM 3011 N N . LEU A 1 384 ? 4.506 6.756 -29.382 1.00 78.25 384 LEU A N 1
ATOM 3012 C CA . LEU A 1 384 ? 5.053 8.002 -29.928 1.00 78.25 384 LEU A CA 1
ATOM 3013 C C . LEU A 1 384 ? 6.485 8.298 -29.433 1.00 78.25 384 LEU A C 1
ATOM 3015 O O . LEU A 1 384 ? 7.354 8.534 -30.269 1.00 78.25 384 LEU A O 1
ATOM 3019 N N . PRO A 1 385 ? 6.794 8.259 -28.119 1.00 79.44 385 PRO A N 1
ATOM 3020 C CA . PRO A 1 385 ? 8.166 8.418 -27.644 1.00 79.44 385 PRO A CA 1
ATOM 3021 C C . PRO A 1 385 ? 9.099 7.324 -28.152 1.00 79.44 385 PRO A C 1
ATOM 3023 O O . PRO A 1 385 ? 10.257 7.609 -28.437 1.00 79.44 385 PRO A O 1
ATOM 3026 N N . ARG A 1 386 ? 8.599 6.090 -28.286 1.00 81.44 386 ARG A N 1
ATOM 3027 C CA . ARG A 1 386 ? 9.389 4.964 -28.782 1.00 81.44 386 ARG A CA 1
ATOM 3028 C C . ARG A 1 386 ? 9.837 5.186 -30.225 1.00 81.44 386 ARG A C 1
ATOM 3030 O O . ARG A 1 386 ? 11.020 5.034 -30.500 1.00 81.44 386 ARG A O 1
ATOM 3037 N N . ASP A 1 387 ? 8.934 5.596 -31.110 1.00 83.12 387 ASP A N 1
ATOM 3038 C CA . ASP A 1 387 ? 9.268 5.857 -32.516 1.00 83.12 387 ASP A CA 1
ATOM 3039 C C . ASP A 1 387 ? 10.331 6.967 -32.637 1.00 83.12 387 ASP A C 1
ATOM 3041 O O . ASP A 1 387 ? 11.245 6.886 -33.456 1.00 83.12 387 ASP A O 1
ATOM 3045 N N . VAL A 1 388 ? 10.256 7.988 -31.773 1.00 83.94 388 VAL A N 1
ATOM 3046 C CA . VAL A 1 388 ? 11.272 9.051 -31.693 1.00 83.94 388 VAL A CA 1
ATOM 3047 C C . VAL A 1 388 ? 12.624 8.495 -31.235 1.00 83.94 388 VAL A C 1
ATOM 3049 O O . VAL A 1 388 ? 13.649 8.841 -31.818 1.00 83.94 388 VAL A O 1
ATOM 3052 N N . VAL A 1 389 ? 12.640 7.616 -30.229 1.00 84.31 389 VAL A N 1
ATOM 3053 C CA . VAL A 1 389 ? 13.874 6.966 -29.756 1.00 84.31 389 VAL A CA 1
ATOM 3054 C C . VAL A 1 389 ? 14.495 6.081 -30.833 1.00 84.31 389 VAL A C 1
ATOM 3056 O O . VAL A 1 389 ? 15.705 6.125 -31.012 1.00 84.31 389 VAL A O 1
ATOM 3059 N N . GLU A 1 390 ? 13.704 5.345 -31.615 1.00 83.62 390 GLU A N 1
ATOM 3060 C CA . GLU A 1 390 ? 14.232 4.517 -32.710 1.00 83.62 390 GLU A CA 1
ATOM 3061 C C . GLU A 1 390 ? 14.954 5.359 -33.786 1.00 83.62 390 GLU A C 1
ATOM 3063 O O . GLU A 1 390 ? 15.941 4.915 -34.381 1.00 83.62 390 GLU A O 1
ATOM 3068 N N . VAL A 1 391 ? 14.505 6.599 -34.016 1.00 84.00 391 VAL A N 1
ATOM 3069 C CA . VAL A 1 391 ? 15.189 7.560 -34.898 1.00 84.00 391 VAL A CA 1
ATOM 3070 C C . VAL A 1 391 ? 16.454 8.120 -34.241 1.00 84.00 391 VAL A C 1
ATOM 3072 O O . VAL A 1 391 ? 17.501 8.175 -34.886 1.00 84.00 391 VAL A O 1
ATOM 3075 N N . GLU A 1 392 ? 16.383 8.511 -32.968 1.00 83.88 392 GLU A N 1
ATOM 3076 C CA . GLU A 1 392 ? 17.537 9.014 -32.211 1.00 83.88 392 GLU A CA 1
ATOM 3077 C C . GLU A 1 392 ? 18.653 7.969 -32.099 1.00 83.88 392 GLU A C 1
ATOM 3079 O O . GLU A 1 392 ? 19.822 8.299 -32.288 1.00 83.88 392 GLU A O 1
ATOM 3084 N N . ASP A 1 393 ? 18.304 6.706 -31.856 1.00 81.75 393 ASP A N 1
ATOM 3085 C CA . ASP A 1 393 ? 19.247 5.593 -31.775 1.00 81.75 393 ASP A CA 1
ATOM 3086 C C . ASP A 1 393 ? 19.959 5.369 -33.111 1.00 81.75 393 ASP A C 1
ATOM 3088 O O . ASP A 1 393 ? 21.168 5.139 -33.131 1.00 81.75 393 ASP A O 1
ATOM 3092 N N . ARG A 1 394 ? 19.250 5.500 -34.242 1.00 80.56 394 ARG A N 1
ATOM 3093 C CA . ARG A 1 394 ? 19.869 5.424 -35.574 1.00 80.56 394 ARG A CA 1
ATOM 3094 C C . ARG A 1 394 ? 20.935 6.504 -35.750 1.00 80.56 394 ARG A C 1
ATOM 3096 O O . ARG A 1 394 ? 22.056 6.192 -36.137 1.00 80.56 394 ARG A O 1
ATOM 3103 N N . ILE A 1 395 ? 20.601 7.745 -35.400 1.00 83.00 395 ILE A N 1
ATOM 3104 C CA . ILE A 1 395 ? 21.522 8.886 -35.482 1.00 83.00 395 ILE A CA 1
ATOM 3105 C C . ILE A 1 395 ? 22.707 8.692 -34.525 1.00 83.00 395 ILE A C 1
ATOM 3107 O O . ILE A 1 395 ? 23.855 8.940 -34.885 1.00 83.00 395 ILE A O 1
ATOM 3111 N N . ARG A 1 396 ? 22.456 8.215 -33.304 1.00 80.44 396 ARG A N 1
ATOM 3112 C CA . ARG A 1 396 ? 23.498 7.985 -32.297 1.00 80.44 396 ARG A CA 1
ATOM 3113 C C . ARG A 1 396 ? 24.490 6.905 -32.736 1.00 80.44 396 ARG A C 1
ATOM 3115 O O . ARG A 1 396 ? 25.696 7.087 -32.567 1.00 80.44 396 ARG A O 1
ATOM 3122 N N . ASN A 1 397 ? 23.983 5.830 -33.338 1.00 77.94 397 ASN A N 1
ATOM 3123 C CA . ASN A 1 397 ? 24.796 4.757 -33.904 1.00 77.94 397 ASN A CA 1
ATOM 3124 C C . ASN A 1 397 ? 25.660 5.262 -35.070 1.00 77.94 397 ASN A C 1
ATOM 3126 O O . ASN A 1 397 ? 26.834 4.908 -35.151 1.00 77.94 397 ASN A O 1
ATOM 3130 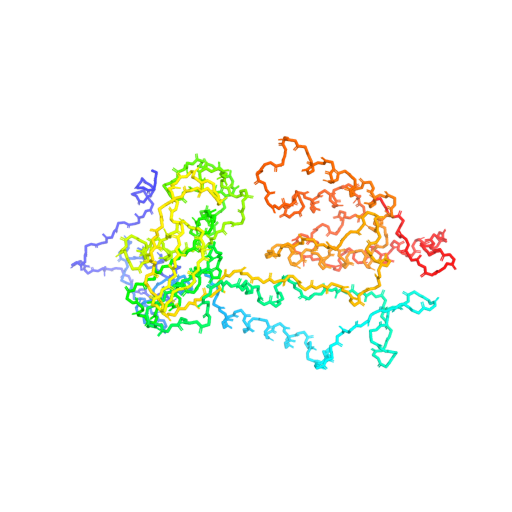N N . GLU A 1 398 ? 25.119 6.126 -35.936 1.00 79.31 398 GLU A N 1
ATOM 3131 C CA . GLU A 1 398 ? 25.881 6.772 -37.019 1.00 79.31 398 GLU A CA 1
ATOM 3132 C C . GLU A 1 398 ? 26.998 7.688 -36.489 1.00 79.31 398 GLU A C 1
ATOM 3134 O O . GLU A 1 398 ? 28.065 7.778 -37.093 1.00 79.31 398 GLU A O 1
ATOM 3139 N N . LEU A 1 399 ? 26.786 8.327 -35.335 1.00 76.31 399 LEU A N 1
ATOM 3140 C CA . LEU A 1 399 ? 27.766 9.193 -34.670 1.00 76.31 399 LEU A CA 1
ATOM 3141 C C . LEU A 1 399 ? 28.775 8.433 -33.787 1.00 76.31 399 LEU A C 1
ATOM 3143 O O . LEU A 1 399 ? 29.668 9.058 -33.217 1.00 76.31 399 LEU A O 1
ATOM 3147 N N . GLY A 1 400 ? 28.649 7.107 -33.649 1.00 67.12 400 GLY A N 1
ATOM 3148 C CA . GLY A 1 400 ? 29.550 6.279 -32.837 1.00 67.12 400 GLY A CA 1
ATOM 3149 C C . GLY A 1 400 ? 29.454 6.515 -31.324 1.00 67.12 400 GLY A C 1
ATOM 3150 O O . GLY A 1 400 ? 30.357 6.127 -30.584 1.00 67.12 400 GLY A O 1
ATOM 3151 N N . VAL A 1 401 ? 28.380 7.148 -30.845 1.00 63.28 401 VAL A N 1
ATOM 3152 C CA . VAL A 1 401 ? 28.169 7.447 -29.419 1.00 63.28 401 VAL A CA 1
ATOM 3153 C C . VAL A 1 401 ? 27.448 6.268 -28.761 1.00 63.28 401 VAL A C 1
ATOM 3155 O O . VAL A 1 401 ? 26.261 6.332 -28.449 1.00 63.28 401 VAL A O 1
ATOM 3158 N N . ASN A 1 402 ? 28.149 5.155 -28.568 1.00 57.97 402 ASN A N 1
ATOM 3159 C CA . ASN A 1 402 ? 27.603 4.022 -27.819 1.00 57.97 402 ASN A CA 1
ATOM 3160 C C . ASN A 1 402 ? 27.848 4.250 -26.322 1.00 57.97 402 ASN A C 1
ATOM 3162 O O . ASN A 1 402 ? 28.976 4.496 -25.910 1.00 57.97 402 ASN A O 1
ATOM 3166 N N . GLY A 1 403 ? 26.783 4.214 -25.517 1.00 52.09 403 GLY A N 1
ATOM 3167 C CA . GLY A 1 403 ? 26.810 4.498 -24.073 1.00 52.09 403 GLY A CA 1
ATOM 3168 C C . GLY A 1 403 ? 27.416 3.392 -23.200 1.00 52.09 403 GLY A C 1
ATOM 3169 O O . GLY A 1 403 ? 27.285 3.459 -21.980 1.00 52.09 403 GLY A O 1
ATOM 3170 N N . ASP A 1 404 ? 28.060 2.396 -23.808 1.00 51.47 404 ASP A N 1
ATOM 3171 C CA . ASP A 1 404 ? 28.644 1.252 -23.114 1.00 51.47 404 ASP A CA 1
ATOM 3172 C C . ASP A 1 404 ? 30.124 1.525 -22.802 1.00 51.47 404 ASP A C 1
ATOM 3174 O O . ASP A 1 404 ? 30.941 1.718 -23.706 1.00 51.47 404 ASP A O 1
ATOM 3178 N N . GLU A 1 405 ? 30.497 1.517 -21.519 1.00 52.25 405 GLU A N 1
ATOM 3179 C CA . GLU A 1 405 ? 31.908 1.420 -21.134 1.00 52.25 405 GLU A CA 1
ATOM 3180 C C . GLU A 1 405 ? 32.458 0.010 -21.421 1.00 52.25 405 GLU A C 1
ATOM 3182 O O . GLU A 1 405 ? 31.719 -0.970 -21.540 1.00 52.25 405 GLU A O 1
ATOM 3187 N N . ALA A 1 406 ? 33.790 -0.108 -21.471 1.00 45.00 406 ALA A N 1
ATOM 3188 C CA . ALA A 1 406 ? 34.537 -1.329 -21.799 1.00 45.00 406 ALA A CA 1
ATOM 3189 C C . ALA A 1 406 ? 34.234 -2.564 -20.914 1.00 45.00 406 ALA A C 1
ATOM 3191 O O . ALA A 1 406 ? 34.691 -3.660 -21.231 1.00 45.00 406 ALA A O 1
ATOM 3192 N N . ASP A 1 407 ? 33.470 -2.400 -19.830 1.00 51.16 407 ASP A N 1
ATOM 3193 C CA . ASP A 1 407 ? 33.108 -3.440 -18.858 1.00 51.16 407 ASP A CA 1
ATOM 3194 C C . ASP A 1 407 ? 31.651 -3.941 -19.005 1.00 51.16 407 ASP A C 1
ATOM 3196 O O . ASP A 1 407 ? 31.133 -4.649 -18.145 1.00 51.16 407 ASP A O 1
ATOM 3200 N N . GLY A 1 408 ? 30.948 -3.547 -20.078 1.00 53.62 408 GLY A N 1
ATOM 3201 C CA . GLY A 1 408 ? 29.579 -4.006 -20.369 1.00 53.62 408 GLY A CA 1
ATOM 3202 C C . GLY A 1 408 ? 28.508 -3.479 -19.405 1.00 53.62 408 GLY A C 1
ATOM 3203 O O . GLY A 1 408 ? 27.399 -4.011 -19.363 1.00 53.62 408 GLY A O 1
ATOM 3204 N N . ARG A 1 409 ? 28.838 -2.450 -18.615 1.00 58.69 409 ARG A N 1
ATOM 3205 C CA . ARG A 1 409 ? 27.922 -1.766 -17.698 1.00 58.69 409 ARG A CA 1
ATOM 3206 C C . ARG A 1 409 ? 27.453 -0.455 -18.316 1.00 58.69 409 ARG A C 1
ATOM 3208 O O . ARG A 1 409 ? 28.269 0.399 -18.649 1.00 58.69 409 ARG A O 1
ATOM 3215 N N . ASP A 1 410 ? 26.139 -0.285 -18.405 1.00 63.50 410 ASP A N 1
ATOM 3216 C CA . ASP A 1 410 ? 25.534 0.984 -18.798 1.00 63.50 410 ASP A CA 1
ATOM 3217 C C . ASP A 1 410 ? 25.447 1.915 -17.583 1.00 63.50 410 ASP A C 1
ATOM 3219 O O . ASP A 1 410 ? 24.736 1.633 -16.613 1.00 63.50 410 ASP A O 1
ATOM 3223 N N . LEU A 1 411 ? 26.200 3.014 -17.622 1.00 61.00 411 LEU A N 1
ATOM 3224 C CA . LEU A 1 411 ? 26.240 4.004 -16.547 1.00 61.00 411 LEU A CA 1
ATOM 3225 C C . LEU A 1 411 ? 25.263 5.167 -16.755 1.00 61.00 411 LEU A C 1
ATOM 3227 O O . LEU A 1 411 ? 25.172 6.023 -15.884 1.00 61.00 411 LEU A O 1
ATOM 3231 N N . GLY A 1 412 ? 24.512 5.214 -17.854 1.00 60.53 412 GLY A N 1
ATOM 3232 C CA . GLY A 1 412 ? 23.644 6.336 -18.191 1.00 60.53 412 GLY A CA 1
ATOM 3233 C C . GLY A 1 412 ? 24.429 7.613 -18.518 1.00 60.53 412 GLY A C 1
ATOM 3234 O O . GLY A 1 412 ? 25.226 8.122 -17.732 1.00 60.53 412 GLY A O 1
ATOM 3235 N N . ILE A 1 413 ? 24.171 8.184 -19.693 1.00 64.69 413 ILE A N 1
ATOM 3236 C CA . ILE A 1 413 ? 24.854 9.400 -20.176 1.00 64.69 413 ILE A CA 1
ATOM 3237 C C . ILE A 1 413 ? 24.022 10.679 -19.985 1.00 64.69 413 ILE A C 1
ATOM 3239 O O . ILE A 1 413 ? 24.456 11.769 -20.355 1.00 64.69 413 ILE A O 1
ATOM 3243 N N . GLY A 1 41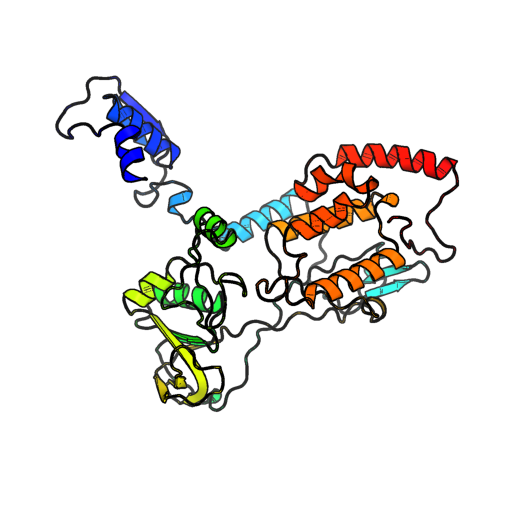4 ? 22.816 10.556 -19.425 1.00 60.91 414 GLY A N 1
ATOM 3244 C CA . GLY A 1 414 ? 21.872 11.653 -19.253 1.00 60.91 414 GLY A CA 1
ATOM 3245 C C . GLY A 1 414 ? 22.091 12.482 -17.984 1.00 60.91 414 GLY A C 1
ATOM 3246 O O . GLY A 1 414 ? 22.718 12.058 -17.006 1.00 60.91 414 GLY A O 1
ATOM 3247 N N . PHE A 1 415 ? 21.534 13.694 -18.028 1.00 51.31 415 PHE A N 1
ATOM 3248 C CA . PHE A 1 415 ? 21.459 14.645 -16.916 1.00 51.31 415 PHE A CA 1
ATOM 3249 C C . PHE A 1 415 ? 20.361 14.287 -15.901 1.00 51.31 415 PHE A C 1
ATOM 3251 O O . PHE A 1 415 ? 19.272 13.786 -16.307 1.00 51.31 415 PHE A O 1
#

Secondary structure (DSSP, 8-state):
-HHHHHHHHSPPPPPTTSPP-EEEEEEE--BHHHHHHHHHHHHTTEEEEEE-SS-GGGTBGGGTT-SS--HHHHHHHHHHHHHHTTTTTT--TT-----EEE-TTS-EEESSGGG--BS-------S--SB-----TTGGG---SSEEEE--SHHHHHHHHHHHHTT-S-EEEEESS---EE-S-HHHHHHHHTTS-----TTS-TT--TTSS--EE-SSHHHHHHTTSEEEEEEEEEEEETTEEEEEE--TTPPTTS--EEEEEE-SEEEE---BPPPP-TTS-GGGG-TT---------HHHHHHHHHHHHHHHH-GGGSBPHHHHHHHHHHHHHHHH-TTTSSS-SS-TTSSHHHHHHHHHS-GGGGGGHHHHHH---THHHHHHHHHHHHHHHHTT---B-TTS-B---B-